Protein AF-0000000087793395 (afdb_homodimer)

Sequence (390 aa):
MNNKPKCIVVTGRPGSGKTTLSKKLGHQLWMPVISRDEIKEGYVNTFGIKHDELSPHTNGIVSNLFFDIVFQYLASKVSIIIEAAFQHQMWESRMPEILEISRPCIVVCSVDGKIAAQRHLQRGLAHPNREFYHGDKNVSLYRATGDMAPPGSYMAPKFKVPTIHVLTENDYSPSLDEIARQIQLSQQIQTETLKMNNKPKCIVVTGRPGSGKTTLSKKLGHQLWMPVISRDEIKEGYVNTFGIKHDELSPHTNGIVSNLFFDIVFQYLASKVSIIIEAAFQHQMWESRMPEILEISRPCIVVCSVDGKIAAQRHLQRGLAHPNREFYHGDKNVSLYRATGDMAPPGSYMAPKFKVPTIHVLTENDYSPSLDEIARQIQLSQQIQTETLK

Nearest PDB structures (foldseek):
  2rhm-assembly2_D  TM=7.921E-01  e=1.603E-10  Chloroflexus aurantiacus J-10-fl
  2rhm-assembly1_A  TM=7.508E-01  e=1.409E-10  Chloroflexus aurantiacus J-10-fl
  1knq-assembly1_A  TM=6.443E-01  e=3.694E-06  Escherichia coli
  1ko8-assembly1_B  TM=6.416E-01  e=5.178E-05  Escherichia coli
  1ko4-assembly1_A  TM=5.734E-01  e=4.855E-05  Escherichia coli

Foldseek 3Di:
DPLQAEEEEQEEAAQLCSVVLQVVLCVVVVAAEQELLVLLLVVLVVVVFFPVPDDPCSSVVSLVVSLVVVVVCRVVSGHHYYYDHDAQVSCVVRVVVCVVRHAYEYEYGDDPQVNSQVSNLVVCVVDVCCCRRPVPVQNVVCVVPVDGDGGDDGHDHDDPAHYHYWYPRPATVVHSVVVSVSSVVSRVVVVVVVD/DPLQAEEEEQEEAAQLCSVVLQVVLCVVVVAAEQELLVLLLVVLVVVVFFPVPDDPCSSVVSLVVSLVVVVVCRVVSGHHYYYDHDAQVSCVVRVVVCVVRHAYEYEYGDDPQVNSQVSNLVVCVVDVCCCRRPVPVQNVVCVVPVDGDGGDDGHDHDDPAHYHYWYPRPATVVHSVVVSVSSVVSRVVVVVVVD

Structure (mmCIF, N/CA/C/O backbone):
data_AF-0000000087793395-model_v1
#
loop_
_entity.id
_entity.type
_entity.pdbx_description
1 polymer 'AAA domain-containing protein'
#
loop_
_atom_site.group_PDB
_atom_site.id
_atom_site.type_symbol
_atom_site.label_atom_id
_atom_site.label_alt_id
_atom_site.label_comp_id
_atom_site.label_asym_id
_atom_site.label_entity_id
_atom_site.label_seq_id
_atom_site.pdbx_PDB_ins_code
_atom_site.Cartn_x
_atom_site.Cartn_y
_atom_site.Cartn_z
_atom_site.occupancy
_atom_site.B_iso_or_equiv
_atom_site.auth_seq_id
_atom_site.auth_comp_id
_atom_site.auth_asym_id
_atom_site.auth_atom_id
_atom_site.pdbx_PDB_model_num
ATOM 1 N N . MET A 1 1 ? 22.078 16.078 -7.566 1 48.91 1 MET A N 1
ATOM 2 C CA . MET A 1 1 ? 21.484 15.008 -6.77 1 48.91 1 MET A CA 1
ATOM 3 C C . MET A 1 1 ? 20.641 14.078 -7.645 1 48.91 1 MET A C 1
ATOM 5 O O . MET A 1 1 ? 19.906 14.539 -8.508 1 48.91 1 MET A O 1
ATOM 9 N N . ASN A 1 2 ? 21.031 12.766 -7.836 1 64.38 2 ASN A N 1
ATOM 10 C CA . ASN A 1 2 ? 20.344 11.852 -8.734 1 64.38 2 ASN A CA 1
ATOM 11 C C . ASN A 1 2 ? 18.891 11.648 -8.32 1 64.38 2 ASN A C 1
ATOM 13 O O . ASN A 1 2 ? 18.609 11.242 -7.188 1 64.38 2 ASN A O 1
ATOM 17 N N . ASN A 1 3 ? 17.969 12.273 -9.07 1 85.62 3 ASN A N 1
ATOM 18 C CA . ASN A 1 3 ? 16.547 12.297 -8.75 1 85.62 3 ASN A CA 1
ATOM 19 C C . ASN A 1 3 ? 15.812 11.094 -9.336 1 85.62 3 ASN A C 1
ATOM 21 O O . ASN A 1 3 ? 14.609 11.156 -9.594 1 85.62 3 ASN A O 1
ATOM 25 N N . LYS A 1 4 ? 16.703 10.078 -9.617 1 93.12 4 LYS A N 1
ATOM 26 C CA . LYS A 1 4 ? 16.062 8.844 -10.047 1 93.12 4 LYS A CA 1
ATOM 27 C C . LYS A 1 4 ? 15.531 8.055 -8.859 1 93.12 4 LYS A C 1
ATOM 29 O O . LYS A 1 4 ? 16.266 7.777 -7.91 1 93.12 4 LYS A O 1
ATOM 34 N N . PRO A 1 5 ? 14.289 7.699 -8.883 1 97.75 5 PRO A N 1
ATOM 35 C CA . PRO A 1 5 ? 13.727 6.984 -7.734 1 97.75 5 PRO A CA 1
ATOM 36 C C . PRO A 1 5 ? 14.258 5.559 -7.605 1 97.75 5 PRO A C 1
ATOM 38 O O . PRO A 1 5 ? 14.719 4.98 -8.594 1 97.75 5 PRO A O 1
ATOM 41 N N . LYS A 1 6 ? 14.25 5.059 -6.438 1 97.88 6 LYS A N 1
ATOM 42 C CA . LYS A 1 6 ? 14.57 3.66 -6.16 1 97.88 6 LYS A CA 1
ATOM 43 C C . LYS A 1 6 ? 13.375 2.756 -6.441 1 97.88 6 LYS A C 1
ATOM 45 O O . LYS A 1 6 ? 12.227 3.139 -6.195 1 97.88 6 LYS A O 1
ATOM 50 N N . CYS A 1 7 ? 13.664 1.605 -6.945 1 98.38 7 CYS A N 1
ATOM 51 C CA . CYS A 1 7 ? 12.664 0.557 -7.109 1 98.38 7 CYS A CA 1
ATOM 52 C C . CYS A 1 7 ? 13.148 -0.759 -6.512 1 98.38 7 CYS A C 1
ATOM 54 O O . CYS A 1 7 ? 13.945 -1.469 -7.129 1 98.38 7 CYS A O 1
ATOM 56 N N . ILE A 1 8 ? 12.664 -1.104 -5.336 1 98.75 8 ILE A N 1
ATOM 57 C CA . ILE A 1 8 ? 13.07 -2.344 -4.684 1 98.75 8 ILE A CA 1
ATOM 58 C C . ILE A 1 8 ? 12.086 -3.457 -5.027 1 98.75 8 ILE A C 1
ATOM 60 O O . ILE A 1 8 ? 10.914 -3.4 -4.641 1 98.75 8 ILE A O 1
ATOM 64 N N . VAL A 1 9 ? 12.539 -4.41 -5.75 1 98.5 9 VAL A N 1
ATOM 65 C CA . VAL A 1 9 ? 11.719 -5.555 -6.145 1 98.5 9 VAL A CA 1
ATOM 66 C C . VAL A 1 9 ? 11.844 -6.66 -5.098 1 98.5 9 VAL A C 1
ATOM 68 O O . VAL A 1 9 ? 12.938 -7.18 -4.859 1 98.5 9 VAL A O 1
ATOM 71 N N . VAL A 1 10 ? 10.781 -7.008 -4.438 1 98.75 10 VAL A N 1
ATOM 72 C CA . VAL A 1 10 ? 10.742 -8.141 -3.52 1 98.75 10 VAL A CA 1
ATOM 73 C C . VAL A 1 10 ? 9.992 -9.305 -4.16 1 98.75 10 VAL A C 1
ATOM 75 O O . VAL A 1 10 ? 8.805 -9.18 -4.484 1 98.75 10 VAL A O 1
ATOM 78 N N . THR A 1 11 ? 10.703 -10.391 -4.316 1 98.38 11 THR A N 1
ATOM 79 C CA . THR A 1 11 ? 10.125 -11.508 -5.062 1 98.38 11 THR A CA 1
ATOM 80 C C . THR A 1 11 ? 10.516 -12.836 -4.43 1 98.38 11 THR A C 1
ATOM 82 O O . THR A 1 11 ? 11.266 -12.875 -3.451 1 98.38 11 THR A O 1
ATOM 85 N N . GLY A 1 12 ? 9.93 -13.945 -4.938 1 96.69 12 GLY A N 1
ATOM 86 C CA . GLY A 1 12 ? 10.031 -15.305 -4.438 1 96.69 12 GLY A CA 1
ATOM 87 C C . GLY A 1 12 ? 8.773 -16.125 -4.672 1 96.69 12 GLY A C 1
ATOM 88 O O . GLY A 1 12 ? 7.73 -15.57 -5.035 1 96.69 12 GLY A O 1
ATOM 89 N N . ARG A 1 13 ? 8.844 -17.438 -4.438 1 94.31 13 ARG A N 1
ATOM 90 C CA . ARG A 1 13 ? 7.699 -18.328 -4.652 1 94.31 13 ARG A CA 1
ATOM 91 C C . ARG A 1 13 ? 6.598 -18.047 -3.635 1 94.31 13 ARG A C 1
ATOM 93 O O . ARG A 1 13 ? 6.859 -17.5 -2.561 1 94.31 13 ARG A O 1
ATOM 100 N N . PRO A 1 14 ? 5.316 -18.406 -4.02 1 92.5 14 PRO A N 1
ATOM 101 C CA . PRO A 1 14 ? 4.262 -18.312 -3.008 1 92.5 14 PRO A CA 1
ATOM 102 C C . PRO A 1 14 ? 4.625 -19.016 -1.705 1 92.5 14 PRO A C 1
ATOM 104 O O . PRO A 1 14 ? 5.164 -20.125 -1.732 1 92.5 14 PRO A O 1
ATOM 107 N N . GLY A 1 15 ? 4.434 -18.328 -0.611 1 92.81 15 GLY A N 1
ATOM 108 C CA . GLY A 1 15 ? 4.746 -18.906 0.688 1 92.81 15 GLY A CA 1
ATOM 109 C C . GLY A 1 15 ? 6.148 -18.578 1.167 1 92.81 15 GLY A C 1
ATOM 110 O O . GLY A 1 15 ? 6.539 -18.953 2.273 1 92.81 15 GLY A O 1
ATOM 111 N N . SER A 1 16 ? 6.918 -17.781 0.394 1 96.12 16 SER A N 1
ATOM 112 C CA . SER A 1 16 ? 8.32 -17.531 0.712 1 96.12 16 SER A CA 1
ATOM 113 C C . SER A 1 16 ? 8.469 -16.359 1.678 1 96.12 16 SER A C 1
ATOM 115 O O . SER A 1 16 ? 9.57 -16.047 2.115 1 96.12 16 SER A O 1
ATOM 117 N N . GLY A 1 17 ? 7.41 -15.617 1.953 1 95.56 17 GLY A N 1
ATOM 118 C CA . GLY A 1 17 ? 7.469 -14.539 2.926 1 95.56 17 GLY A CA 1
ATOM 119 C C . GLY A 1 17 ? 7.695 -13.18 2.293 1 95.56 17 GLY A C 1
ATOM 120 O O . GLY A 1 17 ? 7.957 -12.195 2.992 1 95.56 17 GLY A O 1
ATOM 121 N N . LYS A 1 18 ? 7.578 -13.055 1.013 1 96.62 18 LYS A N 1
ATOM 122 C CA . LYS A 1 18 ? 7.863 -11.805 0.306 1 96.62 18 LYS A CA 1
ATOM 123 C C . LYS A 1 18 ? 6.934 -10.688 0.768 1 96.62 18 LYS A C 1
ATOM 125 O O . LYS A 1 18 ? 7.367 -9.547 0.941 1 96.62 18 LYS A O 1
ATOM 130 N N . THR A 1 19 ? 5.609 -11 0.97 1 96.38 19 THR A N 1
ATOM 131 C CA . THR A 1 19 ? 4.645 -9.984 1.379 1 96.38 19 THR A CA 1
ATOM 132 C C . THR A 1 19 ? 5.012 -9.414 2.746 1 96.38 19 THR A C 1
ATOM 134 O O . THR A 1 19 ? 5.043 -8.195 2.924 1 96.38 19 THR A O 1
ATOM 137 N N . THR A 1 20 ? 5.316 -10.273 3.688 1 96.25 20 THR A N 1
ATOM 138 C CA . THR A 1 20 ? 5.688 -9.844 5.031 1 96.25 20 THR A CA 1
ATOM 139 C C . THR A 1 20 ? 6.973 -9.023 5.004 1 96.25 20 THR A C 1
ATOM 141 O O . THR A 1 20 ? 7.051 -7.957 5.621 1 96.25 20 THR A O 1
ATOM 144 N N . LEU A 1 21 ? 7.945 -9.5 4.277 1 98.12 21 LEU A N 1
ATOM 145 C CA . LEU A 1 21 ? 9.227 -8.805 4.203 1 98.12 21 LEU A CA 1
ATOM 146 C C . LEU A 1 21 ? 9.055 -7.434 3.551 1 98.12 21 LEU A C 1
ATOM 148 O O . LEU A 1 21 ? 9.633 -6.445 4.012 1 98.12 21 LEU A O 1
ATOM 152 N N . SER A 1 22 ? 8.312 -7.359 2.447 1 98.56 22 SER A N 1
ATOM 153 C CA . SER A 1 22 ? 8.133 -6.098 1.736 1 98.56 22 SER A CA 1
ATOM 154 C C . SER A 1 22 ? 7.516 -5.039 2.639 1 98.56 22 SER A C 1
ATOM 156 O O . SER A 1 22 ? 7.906 -3.871 2.598 1 98.56 22 SER A O 1
ATOM 158 N N . LYS A 1 23 ? 6.547 -5.441 3.465 1 97.56 23 LYS A N 1
ATOM 159 C CA . LYS A 1 23 ? 5.895 -4.504 4.375 1 97.56 23 LYS A CA 1
ATOM 160 C C . LYS A 1 23 ? 6.863 -4.008 5.441 1 97.56 23 LYS A C 1
ATOM 162 O O . LYS A 1 23 ? 6.898 -2.814 5.746 1 97.56 23 LYS A O 1
ATOM 167 N N . LYS A 1 24 ? 7.625 -4.91 5.996 1 97.44 24 LYS A N 1
ATOM 168 C CA . LYS A 1 24 ? 8.633 -4.523 6.98 1 97.44 24 LYS A CA 1
ATOM 169 C C . LYS A 1 24 ? 9.656 -3.568 6.375 1 97.44 24 LYS A C 1
ATOM 171 O O . LYS A 1 24 ? 10.031 -2.572 7 1 97.44 24 LYS A O 1
ATOM 176 N N . LEU A 1 25 ? 10.109 -3.896 5.164 1 98.12 25 LEU A N 1
ATOM 177 C CA . LEU A 1 25 ? 11.07 -3.043 4.477 1 98.12 25 LEU A CA 1
ATOM 178 C C . LEU A 1 25 ? 10.469 -1.678 4.168 1 98.12 25 LEU A C 1
ATOM 180 O O . LEU A 1 25 ? 11.148 -0.656 4.25 1 98.12 25 LEU A O 1
ATOM 184 N N . GLY A 1 26 ? 9.195 -1.673 3.732 1 97.81 26 GLY A N 1
ATOM 185 C CA . GLY A 1 26 ? 8.516 -0.41 3.482 1 97.81 26 GLY A CA 1
ATOM 186 C C . GLY A 1 26 ? 8.57 0.538 4.668 1 97.81 26 GLY A C 1
ATOM 187 O O . GLY A 1 26 ? 8.844 1.728 4.504 1 97.81 26 GLY A O 1
ATOM 188 N N . HIS A 1 27 ? 8.305 -0.031 5.832 1 94.69 27 HIS A N 1
ATOM 189 C CA . HIS A 1 27 ? 8.344 0.753 7.062 1 94.69 27 HIS A CA 1
ATOM 190 C C . HIS A 1 27 ? 9.766 1.234 7.355 1 94.69 27 HIS A C 1
ATOM 192 O O . HIS A 1 27 ? 9.961 2.389 7.742 1 94.69 27 HIS A O 1
ATOM 198 N N . GLN A 1 28 ? 10.688 0.403 7.129 1 94.88 28 GLN A N 1
ATOM 199 C CA . GLN A 1 28 ? 12.07 0.694 7.492 1 94.88 28 GLN A CA 1
ATOM 200 C C . GLN A 1 28 ? 12.695 1.69 6.52 1 94.88 28 GLN A C 1
ATOM 202 O O . GLN A 1 28 ? 13.516 2.521 6.914 1 94.88 28 GLN A O 1
ATOM 207 N N . LEU A 1 29 ? 12.352 1.601 5.293 1 96.38 29 LEU A N 1
ATOM 208 C CA . LEU A 1 29 ? 13.016 2.387 4.258 1 96.38 29 LEU A CA 1
ATOM 209 C C . LEU A 1 29 ? 12.18 3.607 3.887 1 96.38 29 LEU A C 1
ATOM 211 O O . LEU A 1 29 ? 12.594 4.418 3.053 1 96.38 29 LEU A O 1
ATOM 215 N N . TRP A 1 30 ? 10.984 3.711 4.48 1 95.81 30 TRP A N 1
ATOM 216 C CA . TRP A 1 30 ? 10.094 4.84 4.227 1 95.81 30 TRP A CA 1
ATOM 217 C C . TRP A 1 30 ? 9.727 4.918 2.748 1 95.81 30 TRP A C 1
ATOM 219 O O . TRP A 1 30 ? 9.883 5.961 2.115 1 95.81 30 TRP A O 1
ATOM 229 N N . MET A 1 31 ? 9.188 3.787 2.287 1 97.88 31 MET A N 1
ATOM 230 C CA . MET A 1 31 ? 8.734 3.645 0.906 1 97.88 31 MET A CA 1
ATOM 231 C C . MET A 1 31 ? 7.371 2.967 0.851 1 97.88 31 MET A C 1
ATOM 233 O O . MET A 1 31 ? 7.109 2.025 1.603 1 97.88 31 MET A O 1
ATOM 237 N N . PRO A 1 32 ? 6.492 3.477 -0.034 1 98.5 32 PRO A N 1
ATOM 238 C CA . PRO A 1 32 ? 5.258 2.713 -0.226 1 98.5 32 PRO A CA 1
ATOM 239 C C . PRO A 1 32 ? 5.5 1.349 -0.868 1 98.5 32 PRO A C 1
ATOM 241 O O . PRO A 1 32 ? 6.473 1.174 -1.605 1 98.5 32 PRO A O 1
ATOM 244 N N . VAL A 1 33 ? 4.613 0.382 -0.555 1 98.81 33 VAL A N 1
ATOM 245 C CA . VAL A 1 33 ? 4.688 -0.964 -1.115 1 98.81 33 VAL A CA 1
ATOM 246 C C . VAL A 1 33 ? 3.531 -1.183 -2.086 1 98.81 33 VAL A C 1
ATOM 248 O O . VAL A 1 33 ? 2.369 -0.964 -1.737 1 98.81 33 VAL A O 1
ATOM 251 N N . ILE A 1 34 ? 3.848 -1.521 -3.303 1 98.88 34 ILE A N 1
ATOM 252 C CA . ILE A 1 34 ? 2.854 -1.888 -4.305 1 98.88 34 ILE A CA 1
ATOM 253 C C . ILE A 1 34 ? 2.852 -3.402 -4.5 1 98.88 34 ILE A C 1
ATOM 255 O O . ILE A 1 34 ? 3.844 -3.979 -4.957 1 98.88 34 ILE A O 1
ATOM 259 N N . SER A 1 35 ? 1.773 -4.023 -4.164 1 98.62 35 SER A N 1
ATOM 260 C CA . SER A 1 35 ? 1.645 -5.477 -4.195 1 98.62 35 SER A CA 1
ATOM 261 C C . SER A 1 35 ? 0.744 -5.926 -5.34 1 98.62 35 SER A C 1
ATOM 263 O O . SER A 1 35 ? -0.408 -5.5 -5.434 1 98.62 35 SER A O 1
ATOM 265 N N . ARG A 1 36 ? 1.226 -6.785 -6.168 1 98.06 36 ARG A N 1
ATOM 266 C CA . ARG A 1 36 ? 0.434 -7.328 -7.266 1 98.06 36 ARG A CA 1
ATOM 267 C C . ARG A 1 36 ? -0.803 -8.055 -6.742 1 98.06 36 ARG A C 1
ATOM 269 O O . ARG A 1 36 ? -1.896 -7.898 -7.293 1 98.06 36 ARG A O 1
ATOM 276 N N . ASP A 1 37 ? -0.669 -8.82 -5.691 1 96.25 37 ASP A N 1
ATOM 277 C CA . ASP A 1 37 ? -1.782 -9.586 -5.141 1 96.25 37 ASP A CA 1
ATOM 278 C C . ASP A 1 37 ? -2.857 -8.664 -4.574 1 96.25 37 ASP A C 1
ATOM 280 O O . ASP A 1 37 ? -4.051 -8.938 -4.695 1 96.25 37 ASP A O 1
ATOM 284 N N . GLU A 1 38 ? -2.447 -7.562 -3.955 1 97.56 38 GLU A N 1
ATOM 285 C CA . GLU A 1 38 ? -3.43 -6.625 -3.416 1 97.56 38 GLU A CA 1
ATOM 286 C C . GLU A 1 38 ? -4.219 -5.949 -4.535 1 97.56 38 GLU A C 1
ATOM 288 O O . GLU A 1 38 ? -5.418 -5.715 -4.398 1 97.56 38 GLU A O 1
ATOM 293 N N . ILE A 1 39 ? -3.531 -5.637 -5.617 1 98.31 39 ILE A N 1
ATOM 294 C CA . ILE A 1 39 ? -4.223 -5.066 -6.77 1 98.31 39 ILE A CA 1
ATOM 295 C C . ILE A 1 39 ? -5.242 -6.066 -7.301 1 98.31 39 ILE A C 1
ATOM 297 O O . ILE A 1 39 ? -6.379 -5.699 -7.609 1 98.31 39 ILE A O 1
ATOM 301 N N . LYS A 1 40 ? -4.844 -7.332 -7.395 1 96.75 40 LYS A N 1
ATOM 302 C CA . LYS A 1 40 ? -5.766 -8.383 -7.828 1 96.75 40 LYS A CA 1
ATOM 303 C C . LYS A 1 40 ? -6.984 -8.453 -6.914 1 96.75 40 LYS A C 1
ATOM 305 O O . LYS A 1 40 ? -8.117 -8.562 -7.387 1 96.75 40 LYS A O 1
ATOM 310 N N . GLU A 1 41 ? -6.738 -8.406 -5.648 1 96.81 41 GLU A N 1
ATOM 311 C CA . GLU A 1 41 ? -7.828 -8.453 -4.676 1 96.81 41 GLU A CA 1
ATOM 312 C C . GLU A 1 41 ? -8.82 -7.312 -4.902 1 96.81 41 GLU A C 1
ATOM 314 O O . GLU A 1 41 ? -10.031 -7.527 -4.914 1 96.81 41 GLU A O 1
ATOM 319 N N . GLY A 1 42 ? -8.289 -6.141 -5.141 1 97.75 42 GLY A N 1
ATOM 320 C CA . GLY A 1 42 ? -9.156 -5.008 -5.43 1 97.75 42 GLY A CA 1
ATOM 321 C C . GLY A 1 42 ? -9.953 -5.176 -6.711 1 97.75 42 GLY A C 1
ATOM 322 O O . GLY A 1 42 ? -11.117 -4.773 -6.781 1 97.75 42 GLY A O 1
ATOM 323 N N . TYR A 1 43 ? -9.242 -5.723 -7.68 1 97.19 43 TYR A N 1
ATOM 324 C CA . TYR A 1 43 ? -9.891 -5.969 -8.961 1 97.19 43 TYR A CA 1
ATOM 325 C C . TYR A 1 43 ? -11.039 -6.961 -8.812 1 97.19 43 TYR A C 1
ATOM 327 O O . TYR A 1 43 ? -12.164 -6.691 -9.242 1 97.19 43 TYR A O 1
ATOM 335 N N . VAL A 1 44 ? -10.789 -8.062 -8.156 1 95.44 44 VAL A N 1
ATOM 336 C CA . VAL A 1 44 ? -11.797 -9.094 -7.93 1 95.44 44 VAL A CA 1
ATOM 337 C C . VAL A 1 44 ? -12.922 -8.539 -7.062 1 95.44 44 VAL A C 1
ATOM 339 O O . VAL A 1 44 ? -14.094 -8.828 -7.297 1 95.44 44 VAL A O 1
ATOM 342 N N . ASN A 1 45 ? -12.57 -7.762 -6.117 1 95.25 45 ASN A N 1
ATOM 343 C CA . ASN A 1 45 ? -13.547 -7.125 -5.238 1 95.25 45 ASN A CA 1
ATOM 344 C C . ASN A 1 45 ? -14.562 -6.309 -6.031 1 95.25 45 ASN A C 1
ATOM 346 O O . ASN A 1 45 ? -15.766 -6.363 -5.754 1 95.25 45 ASN A O 1
ATOM 350 N N . THR A 1 46 ? -14.125 -5.629 -7.027 1 95.81 46 THR A N 1
ATOM 351 C CA . THR A 1 46 ? -14.977 -4.781 -7.848 1 95.81 46 THR A CA 1
ATOM 352 C C . THR A 1 46 ? -16.047 -5.613 -8.562 1 95.81 46 THR A C 1
ATOM 354 O O . THR A 1 46 ? -17.219 -5.238 -8.586 1 95.81 46 THR A O 1
ATOM 357 N N . PHE A 1 47 ? -15.633 -6.699 -9.062 1 92.56 47 PHE A N 1
ATOM 358 C CA . PHE A 1 47 ? -16.547 -7.512 -9.859 1 92.56 47 PHE A CA 1
ATOM 359 C C . PHE A 1 47 ? -17.438 -8.375 -8.961 1 92.56 47 PHE A C 1
ATOM 361 O O . PHE A 1 47 ? -18.547 -8.75 -9.352 1 92.56 47 PHE A O 1
ATOM 368 N N . GLY A 1 48 ? -16.938 -8.773 -7.844 1 88 48 GLY A N 1
ATOM 369 C CA . GLY A 1 48 ? -17.75 -9.453 -6.852 1 88 48 GLY A CA 1
ATOM 370 C C . GLY A 1 48 ? -17.984 -10.914 -7.16 1 88 48 GLY A C 1
ATOM 371 O O . GLY A 1 48 ? -18.922 -11.531 -6.641 1 88 48 GLY A O 1
ATOM 372 N N . ILE A 1 49 ? -17.203 -11.367 -8.086 1 86.69 49 ILE A N 1
ATOM 373 C CA . ILE A 1 49 ? -17.281 -12.789 -8.398 1 86.69 49 ILE A CA 1
ATOM 374 C C . ILE A 1 49 ? -15.898 -13.43 -8.227 1 86.69 49 ILE A C 1
ATOM 376 O O . ILE A 1 49 ? -14.883 -12.742 -8.258 1 86.69 49 ILE A O 1
ATOM 380 N N . LYS A 1 50 ? -15.938 -14.742 -8.07 1 87.75 50 LYS A N 1
ATOM 381 C CA . LYS A 1 50 ? -14.711 -15.492 -7.812 1 87.75 50 LYS A CA 1
ATOM 382 C C . LYS A 1 50 ? -13.703 -15.305 -8.938 1 87.75 50 LYS A C 1
ATOM 384 O O . LYS A 1 50 ? -14.07 -15.297 -10.117 1 87.75 50 LYS A O 1
ATOM 389 N N . HIS A 1 51 ? -12.492 -15.289 -8.508 1 86.62 51 HIS A N 1
ATOM 390 C CA . HIS A 1 51 ? -11.391 -15.125 -9.453 1 86.62 51 HIS A CA 1
ATOM 391 C C . HIS A 1 51 ? -11.484 -16.141 -10.586 1 86.62 51 HIS A C 1
ATOM 393 O O . HIS A 1 51 ? -11.305 -15.789 -11.758 1 86.62 51 HIS A O 1
ATOM 399 N N . ASP A 1 52 ? -11.797 -17.344 -10.25 1 84.06 52 ASP A N 1
ATOM 400 C CA . ASP A 1 52 ? -11.805 -18.438 -11.227 1 84.06 52 ASP A CA 1
ATOM 401 C C . ASP A 1 52 ? -13 -18.297 -12.172 1 84.06 52 ASP A C 1
ATOM 403 O O . ASP A 1 52 ? -13.055 -18.984 -13.203 1 84.06 52 ASP A O 1
ATOM 407 N N . GLU A 1 53 ? -13.852 -17.406 -11.82 1 87.5 53 GLU A N 1
ATOM 408 C CA . GLU A 1 53 ? -15.039 -17.203 -12.648 1 87.5 53 GLU A CA 1
ATOM 409 C C . GLU A 1 53 ? -14.875 -15.984 -13.555 1 87.5 53 GLU A C 1
ATOM 411 O O . GLU A 1 53 ? -15.695 -15.75 -14.445 1 87.5 53 GLU A O 1
ATOM 416 N N . LEU A 1 54 ? -13.844 -15.25 -13.289 1 89 54 LEU A N 1
ATOM 417 C CA . LEU A 1 54 ? -13.539 -14.109 -14.141 1 89 54 LEU A CA 1
ATOM 418 C C . LEU A 1 54 ? -12.859 -14.562 -15.43 1 89 54 LEU A C 1
ATOM 420 O O . LEU A 1 54 ? -12.555 -15.742 -15.594 1 89 54 LEU A O 1
ATOM 424 N N . SER A 1 55 ? -12.711 -13.617 -16.312 1 88.81 55 SER A N 1
ATOM 425 C CA . SER A 1 55 ? -12.055 -13.898 -17.594 1 88.81 55 SER A CA 1
ATOM 426 C C . SER A 1 55 ? -10.688 -14.539 -17.375 1 88.81 55 SER A C 1
ATOM 428 O O . SER A 1 55 ? -9.953 -14.164 -16.469 1 88.81 55 SER A O 1
ATOM 430 N N . PRO A 1 56 ? -10.328 -15.5 -18.219 1 87.69 56 PRO A N 1
ATOM 431 C CA . PRO A 1 56 ? -8.992 -16.094 -18.141 1 87.69 56 PRO A CA 1
ATOM 432 C C . PRO A 1 56 ? -7.879 -15.062 -18.328 1 87.69 56 PRO A C 1
ATOM 434 O O . PRO A 1 56 ? -6.719 -15.352 -18.031 1 87.69 56 PRO A O 1
ATOM 437 N N . HIS A 1 57 ? -8.25 -13.891 -18.734 1 91.12 57 HIS A N 1
ATOM 438 C CA . HIS A 1 57 ? -7.277 -12.836 -18.984 1 91.12 57 HIS A CA 1
ATOM 439 C C . HIS A 1 57 ? -7.062 -11.977 -17.734 1 91.12 57 HIS A C 1
ATOM 441 O O . HIS A 1 57 ? -6.227 -11.07 -17.734 1 91.12 57 HIS A O 1
ATOM 447 N N . THR A 1 58 ? -7.727 -12.312 -16.688 1 92.12 58 THR A N 1
ATOM 448 C CA . THR A 1 58 ? -7.719 -11.484 -15.477 1 92.12 58 THR A CA 1
ATOM 449 C C . THR A 1 58 ? -6.301 -11.336 -14.938 1 92.12 58 THR A C 1
ATOM 451 O O . THR A 1 58 ? -5.863 -10.227 -14.625 1 92.12 58 THR A O 1
ATOM 454 N N . ASN A 1 59 ? -5.555 -12.422 -14.891 1 92.69 59 ASN A N 1
ATOM 455 C CA . ASN A 1 59 ? -4.188 -12.344 -14.383 1 92.69 59 ASN A CA 1
ATOM 456 C C . ASN A 1 59 ? -3.312 -11.445 -15.25 1 92.69 59 ASN A C 1
ATOM 458 O O . ASN A 1 59 ? -2.48 -10.703 -14.734 1 92.69 59 ASN A O 1
ATOM 462 N N . GLY A 1 60 ? -3.543 -11.57 -16.547 1 94.62 60 GLY A N 1
ATOM 463 C CA . GLY A 1 60 ? -2.824 -10.688 -17.453 1 94.62 60 GLY A CA 1
ATOM 464 C C . GLY A 1 60 ? -3.195 -9.227 -17.281 1 94.62 60 GLY A C 1
ATOM 465 O O . GLY A 1 60 ? -2.324 -8.359 -17.266 1 94.62 60 GLY A O 1
ATOM 466 N N . ILE A 1 61 ? -4.441 -8.977 -17.125 1 95.69 61 ILE A N 1
ATOM 467 C CA . ILE A 1 61 ? -4.945 -7.625 -16.938 1 95.69 61 ILE A CA 1
ATOM 468 C C . ILE A 1 61 ? -4.359 -7.039 -15.648 1 95.69 61 ILE A C 1
ATOM 470 O O . ILE A 1 61 ? -3.822 -5.93 -15.648 1 95.69 61 ILE A O 1
ATOM 474 N N . VAL A 1 62 ? -4.379 -7.812 -14.609 1 96.62 62 VAL A N 1
ATOM 475 C CA . VAL A 1 62 ? -3.916 -7.359 -13.305 1 96.62 62 VAL A CA 1
ATOM 476 C C . VAL A 1 62 ? -2.402 -7.145 -13.336 1 96.62 62 VAL A C 1
ATOM 478 O O . VAL A 1 62 ? -1.894 -6.176 -12.773 1 96.62 62 VAL A O 1
ATOM 481 N N . SER A 1 63 ? -1.69 -8 -14.031 1 97.06 63 SER A N 1
ATOM 482 C CA . SER A 1 63 ? -0.243 -7.848 -14.141 1 97.06 63 SER A CA 1
ATOM 483 C C . SER A 1 63 ? 0.121 -6.57 -14.891 1 97.06 63 SER A C 1
ATOM 485 O O . SER A 1 63 ? 1.021 -5.836 -14.477 1 97.06 63 SER A O 1
ATOM 487 N N . ASN A 1 64 ? -0.595 -6.324 -15.961 1 97.38 64 ASN A N 1
ATOM 488 C CA . ASN A 1 64 ? -0.361 -5.098 -16.703 1 97.38 64 ASN A CA 1
ATOM 489 C C . ASN A 1 64 ? -0.672 -3.861 -15.867 1 97.38 64 ASN A C 1
ATOM 491 O O . ASN A 1 64 ? 0.081 -2.885 -15.883 1 97.38 64 ASN A O 1
ATOM 495 N N . LEU A 1 65 ? -1.747 -3.965 -15.18 1 97.75 65 LEU A N 1
ATOM 496 C CA . LEU A 1 65 ? -2.135 -2.865 -14.305 1 97.75 65 LEU A CA 1
ATOM 497 C C . LEU A 1 65 ? -1.08 -2.627 -13.227 1 97.75 65 LEU A C 1
ATOM 499 O O . LEU A 1 65 ? -0.742 -1.481 -12.93 1 97.75 65 LEU A O 1
ATOM 503 N N . PHE A 1 66 ? -0.577 -3.684 -12.68 1 98.5 66 PHE A N 1
ATOM 504 C CA . PHE A 1 66 ? 0.496 -3.604 -11.695 1 98.5 66 PHE A CA 1
ATOM 505 C C . PHE A 1 66 ? 1.66 -2.777 -12.227 1 98.5 66 PHE A C 1
ATOM 507 O O . PHE A 1 66 ? 2.09 -1.814 -11.586 1 98.5 66 PHE A O 1
ATOM 514 N N . PHE A 1 67 ? 2.064 -3.059 -13.352 1 98.38 67 PHE A N 1
ATOM 515 C CA . PHE A 1 67 ? 3.219 -2.363 -13.906 1 98.38 67 PHE A CA 1
ATOM 516 C C . PHE A 1 67 ? 2.863 -0.925 -14.266 1 98.38 67 PHE A C 1
ATOM 518 O O . PHE A 1 67 ? 3.688 -0.021 -14.117 1 98.38 67 PHE A O 1
ATOM 525 N N . ASP A 1 68 ? 1.663 -0.741 -14.758 1 98.12 68 ASP A N 1
ATOM 526 C CA . ASP A 1 68 ? 1.228 0.623 -15.047 1 98.12 68 ASP A CA 1
ATOM 527 C C . ASP A 1 68 ? 1.289 1.492 -13.789 1 98.12 68 ASP A C 1
ATOM 529 O O . ASP A 1 68 ? 1.744 2.637 -13.844 1 98.12 68 ASP A O 1
ATOM 533 N N . ILE A 1 69 ? 0.845 0.932 -12.719 1 98.38 69 ILE A N 1
ATOM 534 C CA . ILE A 1 69 ? 0.852 1.639 -11.438 1 98.38 69 ILE A CA 1
ATOM 535 C C . ILE A 1 69 ? 2.291 1.881 -10.992 1 98.38 69 ILE A C 1
ATOM 537 O O . ILE A 1 69 ? 2.645 2.99 -10.586 1 98.38 69 ILE A O 1
ATOM 541 N N . VAL A 1 70 ? 3.113 0.89 -11.109 1 98.62 70 VAL A N 1
ATOM 542 C CA . VAL A 1 70 ? 4.527 1 -10.758 1 98.62 70 VAL A CA 1
ATOM 543 C C . VAL A 1 70 ? 5.172 2.125 -11.562 1 98.62 70 VAL A C 1
ATOM 545 O O . VAL A 1 70 ? 5.852 2.988 -11.008 1 98.62 70 VAL A O 1
ATOM 548 N N . PHE A 1 71 ? 4.895 2.172 -12.828 1 98.44 71 PHE A N 1
ATOM 549 C CA . PHE A 1 71 ? 5.5 3.172 -13.695 1 98.44 71 PHE A CA 1
ATOM 550 C C . PHE A 1 71 ? 5.02 4.57 -13.328 1 98.44 71 PHE A C 1
ATOM 552 O O . PHE A 1 71 ? 5.789 5.531 -13.391 1 98.44 71 PHE A O 1
ATOM 559 N N . GLN A 1 72 ? 3.828 4.66 -12.953 1 98.06 72 GLN A N 1
ATOM 560 C CA . GLN A 1 72 ? 3.314 5.969 -12.562 1 98.06 72 GLN A CA 1
ATOM 561 C C . GLN A 1 72 ? 4.039 6.496 -11.32 1 98.06 72 GLN A C 1
ATOM 563 O O . GLN A 1 72 ? 4.422 7.668 -11.273 1 98.06 72 GLN A O 1
ATOM 568 N N . TYR A 1 73 ? 4.215 5.645 -10.32 1 98.62 73 TYR A N 1
ATOM 569 C CA . TYR A 1 73 ? 4.961 6.039 -9.133 1 98.62 73 TYR A CA 1
ATOM 570 C C . TYR A 1 73 ? 6.371 6.488 -9.5 1 98.62 73 TYR A C 1
ATOM 572 O O . TYR A 1 73 ? 6.801 7.574 -9.109 1 98.62 73 TYR A O 1
ATOM 580 N N . LEU A 1 74 ? 7.008 5.66 -10.289 1 98.5 74 LEU A N 1
ATOM 581 C CA . LEU A 1 74 ? 8.406 5.902 -10.617 1 98.5 74 LEU A CA 1
ATOM 582 C C . LEU A 1 74 ? 8.562 7.156 -11.469 1 98.5 74 LEU A C 1
ATOM 584 O O . LEU A 1 74 ? 9.453 7.973 -11.227 1 98.5 74 LEU A O 1
ATOM 588 N N . ALA A 1 75 ? 7.699 7.34 -12.453 1 97.44 75 ALA A N 1
ATOM 589 C CA . ALA A 1 75 ? 7.742 8.523 -13.312 1 97.44 75 ALA A CA 1
ATOM 590 C C . ALA A 1 75 ? 7.496 9.797 -12.516 1 97.44 75 ALA A C 1
ATOM 592 O O . ALA A 1 75 ? 7.91 10.883 -12.922 1 97.44 75 ALA A O 1
ATOM 593 N N . SER A 1 76 ? 6.848 9.648 -11.398 1 97.5 76 SER A N 1
ATOM 594 C CA . SER A 1 76 ? 6.531 10.781 -10.539 1 97.5 76 SER A CA 1
ATOM 595 C C . SER A 1 76 ? 7.59 10.969 -9.461 1 97.5 76 SER A C 1
ATOM 597 O O . SER A 1 76 ? 7.363 11.68 -8.477 1 97.5 76 SER A O 1
ATOM 599 N N . LYS A 1 77 ? 8.672 10.258 -9.547 1 97.25 77 LYS A N 1
ATOM 600 C CA . LYS A 1 77 ? 9.828 10.383 -8.672 1 97.25 77 LYS A CA 1
ATOM 601 C C . LYS A 1 77 ? 9.508 9.898 -7.262 1 97.25 77 LYS A C 1
ATOM 603 O O . LYS A 1 77 ? 9.945 10.508 -6.281 1 97.25 77 LYS A O 1
ATOM 608 N N . VAL A 1 78 ? 8.766 8.891 -7.168 1 98.31 78 VAL A N 1
ATOM 609 C CA . VAL A 1 78 ? 8.469 8.266 -5.887 1 98.31 78 VAL A CA 1
ATOM 610 C C . VAL A 1 78 ? 9.203 6.926 -5.781 1 98.31 78 VAL A C 1
ATOM 612 O O . VAL A 1 78 ? 8.969 6.02 -6.582 1 98.31 78 VAL A O 1
ATOM 615 N N . SER A 1 79 ? 10.109 6.805 -4.84 1 98.56 79 SER A N 1
ATOM 616 C CA . SER A 1 79 ? 10.75 5.527 -4.555 1 98.56 79 SER A CA 1
ATOM 617 C C . SER A 1 79 ? 9.758 4.535 -3.955 1 98.56 79 SER A C 1
ATOM 619 O O . SER A 1 79 ? 8.984 4.883 -3.061 1 98.56 79 SER A O 1
ATOM 621 N N . ILE A 1 80 ? 9.805 3.303 -4.484 1 98.88 80 ILE A N 1
ATOM 622 C CA . ILE A 1 80 ? 8.789 2.338 -4.078 1 98.88 80 ILE A CA 1
ATOM 623 C C . ILE A 1 80 ? 9.422 0.963 -3.889 1 98.88 80 ILE A C 1
ATOM 625 O O . ILE A 1 80 ? 10.516 0.702 -4.402 1 98.88 80 ILE A O 1
ATOM 629 N N . ILE A 1 81 ? 8.734 0.141 -3.113 1 98.88 81 ILE A N 1
ATOM 630 C CA . ILE A 1 81 ? 8.922 -1.306 -3.08 1 98.88 81 ILE A CA 1
ATOM 631 C C . ILE A 1 81 ? 7.797 -1.988 -3.852 1 98.88 81 ILE A C 1
ATOM 633 O O . ILE A 1 81 ? 6.625 -1.633 -3.697 1 98.88 81 ILE A O 1
ATOM 637 N N . ILE A 1 82 ? 8.164 -2.852 -4.75 1 98.81 82 ILE A N 1
ATOM 638 C CA . ILE A 1 82 ? 7.16 -3.609 -5.484 1 98.81 82 ILE A CA 1
ATOM 639 C C . ILE A 1 82 ? 7.289 -5.094 -5.152 1 98.81 82 ILE A C 1
ATOM 641 O O . ILE A 1 82 ? 8.398 -5.602 -4.98 1 98.81 82 ILE A O 1
ATOM 645 N N . GLU A 1 83 ? 6.16 -5.762 -4.941 1 98.75 83 GLU A N 1
ATOM 646 C CA . GLU A 1 83 ? 6.137 -7.148 -4.48 1 98.75 83 GLU A CA 1
ATOM 647 C C . GLU A 1 83 ? 5.277 -8.016 -5.395 1 98.75 83 GLU A C 1
ATOM 649 O O . GLU A 1 83 ? 4.102 -7.719 -5.617 1 98.75 83 GLU A O 1
ATOM 654 N N . ALA A 1 84 ? 5.844 -8.984 -5.949 1 97.81 84 ALA A N 1
ATOM 655 C CA . ALA A 1 84 ? 5.137 -9.93 -6.812 1 97.81 84 ALA A CA 1
ATOM 656 C C . ALA A 1 84 ? 5.871 -11.266 -6.891 1 97.81 84 ALA A C 1
ATOM 658 O O . ALA A 1 84 ? 7.102 -11.305 -6.801 1 97.81 84 ALA A O 1
ATOM 659 N N . ALA A 1 85 ? 5.156 -12.344 -7.207 1 94.94 85 ALA A N 1
ATOM 660 C CA . ALA A 1 85 ? 5.719 -13.68 -7.367 1 94.94 85 ALA A CA 1
ATOM 661 C C . ALA A 1 85 ? 5.984 -13.984 -8.836 1 94.94 85 ALA A C 1
ATOM 663 O O . ALA A 1 85 ? 5.922 -15.148 -9.258 1 94.94 85 ALA A O 1
ATOM 664 N N . PHE A 1 86 ? 6.258 -13.008 -9.617 1 92.38 86 PHE A N 1
ATOM 665 C CA . PHE A 1 86 ? 6.5 -13.203 -11.047 1 92.38 86 PHE A CA 1
ATOM 666 C C . PHE A 1 86 ? 7.73 -14.07 -11.273 1 92.38 86 PHE A C 1
ATOM 668 O O . PHE A 1 86 ? 8.727 -13.945 -10.555 1 92.38 86 PHE A O 1
ATOM 675 N N . GLN A 1 87 ? 7.59 -14.852 -12.273 1 91.62 87 GLN A N 1
ATOM 676 C CA . GLN A 1 87 ? 8.75 -15.578 -12.773 1 91.62 87 GLN A CA 1
ATOM 677 C C . GLN A 1 87 ? 9.633 -14.688 -13.641 1 91.62 87 GLN A C 1
ATOM 679 O O . GLN A 1 87 ? 9.195 -13.625 -14.102 1 91.62 87 GLN A O 1
ATOM 684 N N . HIS A 1 88 ? 10.82 -15.164 -13.922 1 91.12 88 HIS A N 1
ATOM 685 C CA . HIS A 1 88 ? 11.789 -14.375 -14.672 1 91.12 88 HIS A CA 1
ATOM 686 C C . HIS A 1 88 ? 11.18 -13.844 -15.969 1 91.12 88 HIS A C 1
ATOM 688 O O . HIS A 1 88 ? 11.32 -12.664 -16.281 1 91.12 88 HIS A O 1
ATOM 694 N N . GLN A 1 89 ? 10.445 -14.586 -16.625 1 90.38 89 GLN A N 1
ATOM 695 C CA . GLN A 1 89 ? 9.938 -14.234 -17.953 1 90.38 89 GLN A CA 1
ATOM 696 C C . GLN A 1 89 ? 8.984 -13.047 -17.875 1 90.38 89 GLN A C 1
ATOM 698 O O . GLN A 1 89 ? 8.977 -12.195 -18.766 1 90.38 89 GLN A O 1
ATOM 703 N N . MET A 1 90 ? 8.242 -13.008 -16.812 1 91.69 90 MET A N 1
ATOM 704 C CA . MET A 1 90 ? 7.285 -11.914 -16.672 1 91.69 90 MET A CA 1
ATOM 705 C C . MET A 1 90 ? 8 -10.594 -16.422 1 91.69 90 MET A C 1
ATOM 707 O O . MET A 1 90 ? 7.547 -9.539 -16.875 1 91.69 90 MET A O 1
ATOM 711 N N . TRP A 1 91 ? 9.133 -10.625 -15.766 1 92.56 91 TRP A N 1
ATOM 712 C CA . TRP A 1 91 ? 9.914 -9.43 -15.469 1 92.56 91 TRP A CA 1
ATOM 713 C C . TRP A 1 91 ? 10.656 -8.945 -16.703 1 92.56 91 TRP A C 1
ATOM 715 O O . TRP A 1 91 ? 10.922 -7.746 -16.859 1 92.56 91 TRP A O 1
ATOM 725 N N . GLU A 1 92 ? 10.984 -9.828 -17.594 1 93.12 92 GLU A N 1
ATOM 726 C CA . GLU A 1 92 ? 11.836 -9.531 -18.75 1 93.12 92 GLU A CA 1
ATOM 727 C C . GLU A 1 92 ? 11.227 -8.43 -19.609 1 93.12 92 GLU A C 1
ATOM 729 O O . GLU A 1 92 ? 11.945 -7.574 -20.125 1 93.12 92 GLU A O 1
ATOM 734 N N . SER A 1 93 ? 10.008 -8.438 -19.75 1 91.75 93 SER A N 1
ATOM 735 C CA . SER A 1 93 ? 9.359 -7.496 -20.656 1 91.75 93 SER A CA 1
ATOM 736 C C . SER A 1 93 ? 9.266 -6.105 -20.047 1 91.75 93 SER A C 1
ATOM 738 O O . SER A 1 93 ? 9.102 -5.113 -20.75 1 91.75 93 SER A O 1
ATOM 740 N N . ARG A 1 94 ? 9.414 -5.969 -18.781 1 95.06 94 ARG A N 1
ATOM 741 C CA . ARG A 1 94 ? 9.133 -4.688 -18.141 1 95.06 94 ARG A CA 1
ATOM 742 C C . ARG A 1 94 ? 10.383 -4.141 -17.453 1 95.06 94 ARG A C 1
ATOM 744 O O . ARG A 1 94 ? 10.477 -2.941 -17.188 1 95.06 94 ARG A O 1
ATOM 751 N N . MET A 1 95 ? 11.406 -4.945 -17.219 1 94.81 95 MET A N 1
ATOM 752 C CA . MET A 1 95 ? 12.586 -4.562 -16.453 1 94.81 95 MET A CA 1
ATOM 753 C C . MET A 1 95 ? 13.367 -3.469 -17.172 1 94.81 95 MET A C 1
ATOM 755 O O . MET A 1 95 ? 13.859 -2.529 -16.547 1 94.81 95 MET A O 1
ATOM 759 N N . PRO A 1 96 ? 13.469 -3.518 -18.516 1 95 96 PRO A N 1
ATOM 760 C CA . PRO A 1 96 ? 14.211 -2.457 -19.203 1 95 96 PRO A CA 1
ATOM 761 C C . PRO A 1 96 ? 13.648 -1.066 -18.922 1 95 96 PRO A C 1
ATOM 763 O O . PRO A 1 96 ? 14.414 -0.126 -18.688 1 95 96 PRO A O 1
ATOM 766 N N . GLU A 1 97 ? 12.359 -0.961 -18.984 1 95.88 97 GLU A N 1
ATOM 767 C CA . GLU A 1 97 ? 11.742 0.331 -18.688 1 95.88 97 GLU A CA 1
ATOM 768 C C . GLU A 1 97 ? 11.977 0.738 -17.234 1 95.88 97 GLU A C 1
ATOM 770 O O . GLU A 1 97 ? 12.234 1.908 -16.953 1 95.88 97 GLU A O 1
ATOM 775 N N . ILE A 1 98 ? 11.914 -0.149 -16.312 1 96.56 98 ILE A N 1
ATOM 776 C CA . ILE A 1 98 ? 12.164 0.122 -14.898 1 96.56 98 ILE A CA 1
ATOM 777 C C . ILE A 1 98 ? 13.594 0.624 -14.711 1 96.56 98 ILE A C 1
ATOM 779 O O . ILE A 1 98 ? 13.828 1.608 -14.008 1 96.56 98 ILE A O 1
ATOM 783 N N . LEU A 1 99 ? 14.516 0.004 -15.406 1 94.94 99 LEU A N 1
ATOM 784 C CA . LEU A 1 99 ? 15.922 0.36 -15.328 1 94.94 99 LEU A CA 1
ATOM 785 C C . LEU A 1 99 ? 16.156 1.776 -15.844 1 94.94 99 LEU A C 1
ATOM 787 O O . LEU A 1 99 ? 17.031 2.49 -15.344 1 94.94 99 LEU A O 1
ATOM 791 N N . GLU A 1 100 ? 15.391 2.096 -16.797 1 95.12 100 GLU A N 1
ATOM 792 C CA . GLU A 1 100 ? 15.555 3.398 -17.438 1 95.12 100 GLU A CA 1
ATOM 793 C C . GLU A 1 100 ? 15.133 4.527 -16.5 1 95.12 100 GLU A C 1
ATOM 795 O O . GLU A 1 100 ? 15.789 5.574 -16.453 1 95.12 100 GLU A O 1
ATOM 800 N N . ILE A 1 101 ? 14.148 4.297 -15.711 1 96.31 101 ILE A N 1
ATOM 801 C CA . ILE A 1 101 ? 13.555 5.438 -15.031 1 96.31 101 ILE A CA 1
ATOM 802 C C . ILE A 1 101 ? 13.766 5.312 -13.523 1 96.31 101 ILE A C 1
ATOM 804 O O . ILE A 1 101 ? 13.297 6.148 -12.75 1 96.31 101 ILE A O 1
ATOM 808 N N . SER A 1 102 ? 14.453 4.27 -13.062 1 97.19 102 SER A N 1
ATOM 809 C CA . SER A 1 102 ? 14.656 4.055 -11.633 1 97.19 102 SER A CA 1
ATOM 810 C C . SER A 1 102 ? 15.992 3.363 -11.359 1 97.19 102 SER A C 1
ATOM 812 O O . SER A 1 102 ? 16.734 3.066 -12.289 1 97.19 102 SER A O 1
ATOM 814 N N . ARG A 1 103 ? 16.312 3.199 -10.109 1 96.31 103 ARG A N 1
ATOM 815 C CA . ARG A 1 103 ? 17.438 2.404 -9.617 1 96.31 103 ARG A CA 1
ATOM 816 C C . ARG A 1 103 ? 16.953 1.13 -8.938 1 96.31 103 ARG A C 1
ATOM 818 O O . ARG A 1 103 ? 16.672 1.131 -7.742 1 96.31 103 ARG A O 1
ATOM 825 N N . PRO A 1 104 ? 16.922 0.097 -9.68 1 97.25 104 PRO A N 1
ATOM 826 C CA . PRO A 1 104 ? 16.328 -1.113 -9.109 1 97.25 104 PRO A CA 1
ATOM 827 C C . PRO A 1 104 ? 17.312 -1.915 -8.266 1 97.25 104 PRO A C 1
ATOM 829 O O . PRO A 1 104 ? 18.516 -1.89 -8.531 1 97.25 104 PRO A O 1
ATOM 832 N N . CYS A 1 105 ? 16.828 -2.537 -7.32 1 97.88 105 CYS A N 1
ATOM 833 C CA . CYS A 1 105 ? 17.438 -3.58 -6.5 1 97.88 105 CYS A CA 1
ATOM 834 C C . CYS A 1 105 ? 16.469 -4.734 -6.281 1 97.88 105 CYS A C 1
ATOM 836 O O . CYS A 1 105 ? 15.289 -4.516 -6.027 1 97.88 105 CYS A O 1
ATOM 838 N N . ILE A 1 106 ? 16.984 -5.961 -6.418 1 98.25 106 ILE A N 1
ATOM 839 C CA . ILE A 1 106 ? 16.109 -7.125 -6.301 1 98.25 106 ILE A CA 1
ATOM 840 C C . ILE A 1 106 ? 16.391 -7.84 -4.98 1 98.25 106 ILE A C 1
ATOM 842 O O . ILE A 1 106 ? 17.547 -8.07 -4.625 1 98.25 106 ILE A O 1
ATOM 846 N N . VAL A 1 107 ? 15.375 -8.156 -4.258 1 98.69 107 VAL A N 1
ATOM 847 C CA . VAL A 1 107 ? 15.422 -8.977 -3.055 1 98.69 107 VAL A CA 1
ATOM 848 C C . VAL A 1 107 ? 14.664 -10.281 -3.293 1 98.69 107 VAL A C 1
ATOM 850 O O . VAL A 1 107 ? 13.438 -10.273 -3.477 1 98.69 107 VAL A O 1
ATOM 853 N N . VAL A 1 108 ? 15.359 -11.367 -3.246 1 98.31 108 VAL A N 1
ATOM 854 C CA . VAL A 1 108 ? 14.758 -12.672 -3.494 1 98.31 108 VAL A CA 1
ATOM 855 C C . VAL A 1 108 ? 14.586 -13.422 -2.176 1 98.31 108 VAL A C 1
ATOM 857 O O . VAL A 1 108 ? 15.57 -13.797 -1.535 1 98.31 108 VAL A O 1
ATOM 860 N N . CYS A 1 109 ? 13.367 -13.664 -1.814 1 98.25 109 CYS A N 1
ATOM 861 C CA . CYS A 1 109 ? 13.055 -14.461 -0.632 1 98.25 109 CYS A CA 1
ATOM 862 C C . CYS A 1 109 ? 13.086 -15.945 -0.951 1 98.25 109 CYS A C 1
ATOM 864 O O . CYS A 1 109 ? 12.469 -16.391 -1.917 1 98.25 109 CYS A O 1
ATOM 866 N N . SER A 1 110 ? 13.75 -16.656 -0.113 1 95.88 110 SER A N 1
ATOM 867 C CA . SER A 1 110 ? 13.883 -18.094 -0.338 1 95.88 110 SER A CA 1
ATOM 868 C C . SER A 1 110 ? 13.594 -18.875 0.937 1 95.88 110 SER A C 1
ATOM 870 O O . SER A 1 110 ? 13.969 -18.453 2.031 1 95.88 110 SER A O 1
ATOM 872 N N . VAL A 1 111 ? 12.898 -19.984 0.687 1 95.12 111 VAL A N 1
ATOM 873 C CA . VAL A 1 111 ? 12.633 -21 1.702 1 95.12 111 VAL A CA 1
ATOM 874 C C . VAL A 1 111 ? 12.484 -22.375 1.04 1 95.12 111 VAL A C 1
ATOM 876 O O . VAL A 1 111 ? 12.25 -22.469 -0.168 1 95.12 111 VAL A O 1
ATOM 879 N N . ASP A 1 112 ? 12.695 -23.359 1.816 1 93.69 112 ASP A N 1
ATOM 880 C CA . ASP A 1 112 ? 12.508 -24.703 1.271 1 93.69 112 ASP A CA 1
ATOM 881 C C . ASP A 1 112 ? 11.156 -24.828 0.569 1 93.69 112 ASP A C 1
ATOM 883 O O . ASP A 1 112 ? 10.141 -24.344 1.073 1 93.69 112 ASP A O 1
ATOM 887 N N . GLY A 1 113 ? 11.203 -25.484 -0.548 1 92.69 113 GLY A N 1
ATOM 888 C CA . GLY A 1 113 ? 10 -25.594 -1.354 1 92.69 113 GLY A CA 1
ATOM 889 C C . GLY A 1 113 ? 8.836 -26.219 -0.606 1 92.69 113 GLY A C 1
ATOM 890 O O . GLY A 1 113 ? 7.691 -25.781 -0.752 1 92.69 113 GLY A O 1
ATOM 891 N N . LYS A 1 114 ? 9.102 -27.219 0.172 1 92.38 114 LYS A N 1
ATOM 892 C CA . LYS A 1 114 ? 8.055 -27.891 0.938 1 92.38 114 LYS A CA 1
ATOM 893 C C . LYS A 1 114 ? 7.484 -26.969 2.014 1 92.38 114 LYS A C 1
ATOM 895 O O . LYS A 1 114 ? 6.273 -26.969 2.248 1 92.38 114 LYS A O 1
ATOM 900 N N . ILE A 1 115 ? 8.383 -26.266 2.547 1 93.88 115 ILE A N 1
ATOM 901 C CA . ILE A 1 115 ? 7.949 -25.312 3.566 1 93.88 115 ILE A CA 1
ATOM 902 C C . ILE A 1 115 ? 7.082 -24.234 2.93 1 93.88 115 ILE A C 1
ATOM 904 O O . ILE A 1 115 ? 6.027 -23.875 3.463 1 93.88 115 ILE A O 1
ATOM 908 N N . ALA A 1 116 ? 7.504 -23.734 1.822 1 93.75 116 ALA A N 1
ATOM 909 C CA . ALA A 1 116 ? 6.75 -22.703 1.105 1 93.75 116 ALA A CA 1
ATOM 910 C C . ALA A 1 116 ? 5.352 -23.203 0.748 1 93.75 116 ALA A C 1
ATOM 912 O O . ALA A 1 116 ? 4.367 -22.484 0.934 1 93.75 116 ALA A O 1
ATOM 913 N N . ALA A 1 117 ? 5.305 -24.406 0.285 1 92.12 117 ALA A N 1
ATOM 914 C CA . ALA A 1 117 ? 4.027 -25 -0.103 1 92.12 117 ALA A CA 1
ATOM 915 C C . ALA A 1 117 ? 3.105 -25.156 1.104 1 92.12 117 ALA A C 1
ATOM 917 O O . ALA A 1 117 ? 1.905 -24.891 1.015 1 92.12 117 ALA A O 1
ATOM 918 N N . GLN A 1 118 ? 3.686 -25.531 2.197 1 92.44 118 GLN A N 1
ATOM 919 C CA . GLN A 1 118 ? 2.922 -25.703 3.432 1 92.44 118 GLN A CA 1
ATOM 920 C C . GLN A 1 118 ? 2.371 -24.359 3.922 1 92.44 118 GLN A C 1
ATOM 922 O O . GLN A 1 118 ? 1.2 -24.266 4.297 1 92.44 118 GLN A O 1
ATOM 927 N N . ARG A 1 119 ? 3.201 -23.375 3.906 1 91.44 119 ARG A N 1
ATOM 928 C CA . ARG A 1 119 ? 2.771 -22.047 4.305 1 91.44 119 ARG A CA 1
ATOM 929 C C . ARG A 1 119 ? 1.637 -21.547 3.416 1 91.44 119 ARG A C 1
ATOM 931 O O . ARG A 1 119 ? 0.655 -20.984 3.91 1 91.44 119 ARG A O 1
ATOM 938 N N . HIS A 1 120 ? 1.843 -21.734 2.154 1 90.69 120 HIS A N 1
ATOM 939 C CA . HIS A 1 120 ? 0.836 -21.312 1.19 1 90.69 120 HIS A CA 1
ATOM 940 C C . HIS A 1 120 ? -0.491 -22.016 1.425 1 90.69 120 HIS A C 1
ATOM 942 O O . HIS A 1 120 ? -1.549 -21.391 1.432 1 90.69 120 HIS A O 1
ATOM 948 N N . LEU A 1 121 ? -0.452 -23.312 1.692 1 89.81 121 LEU A N 1
ATOM 949 C CA . LEU A 1 121 ? -1.649 -24.094 1.953 1 89.81 121 LEU A CA 1
ATOM 950 C C . LEU A 1 121 ? -2.33 -23.641 3.242 1 89.81 121 LEU A C 1
ATOM 952 O O . LEU A 1 121 ? -3.545 -23.438 3.266 1 89.81 121 LEU A O 1
ATOM 956 N N . GLN A 1 122 ? -1.562 -23.453 4.258 1 91 122 GLN A N 1
ATOM 957 C CA . GLN A 1 122 ? -2.102 -23.062 5.555 1 91 122 GLN A CA 1
ATOM 958 C C . GLN A 1 122 ? -2.779 -21.703 5.477 1 91 122 GLN A C 1
ATOM 960 O O . GLN A 1 122 ? -3.832 -21.484 6.082 1 91 122 GLN A O 1
ATOM 965 N N . ARG A 1 123 ? -2.184 -20.859 4.789 1 88.06 123 ARG A N 1
ATOM 966 C CA . ARG A 1 123 ? -2.766 -19.547 4.609 1 88.06 123 ARG A CA 1
ATOM 967 C C . ARG A 1 123 ? -4.113 -19.625 3.902 1 88.06 123 ARG A C 1
ATOM 969 O O . ARG A 1 123 ? -5.062 -18.938 4.273 1 88.06 123 ARG A O 1
ATOM 976 N N . GLY A 1 124 ? -4.168 -20.422 2.914 1 86.88 124 GLY A N 1
ATOM 977 C CA . GLY A 1 124 ? -5.414 -20.641 2.197 1 86.88 124 GLY A CA 1
ATOM 978 C C . GLY A 1 124 ? -6.504 -21.25 3.057 1 86.88 124 GLY A C 1
ATOM 979 O O . GLY A 1 124 ? -7.668 -20.859 2.963 1 86.88 124 GLY A O 1
ATOM 980 N N . LEU A 1 125 ? -6.145 -22.141 3.887 1 86.31 125 LEU A N 1
ATOM 981 C CA . LEU A 1 125 ? -7.098 -22.828 4.754 1 86.31 125 LEU A CA 1
ATOM 982 C C . LEU A 1 125 ? -7.598 -21.891 5.852 1 86.31 125 LEU A C 1
ATOM 984 O O . LEU A 1 125 ? -8.758 -21.984 6.27 1 86.31 125 LEU A O 1
ATOM 988 N N . ALA A 1 126 ? -6.742 -21 6.207 1 85.56 126 ALA A N 1
ATOM 989 C CA . ALA A 1 126 ? -7.066 -20.078 7.297 1 85.56 126 ALA A CA 1
ATOM 990 C C . ALA A 1 126 ? -7.977 -18.953 6.816 1 85.56 126 ALA A C 1
ATOM 992 O O . ALA A 1 126 ? -8.734 -18.375 7.605 1 85.56 126 ALA A O 1
ATOM 993 N N . HIS A 1 127 ? -7.926 -18.688 5.609 1 84.44 127 HIS A N 1
ATOM 994 C CA . HIS A 1 127 ? -8.711 -17.609 5.039 1 84.44 127 HIS A CA 1
ATOM 995 C C . HIS A 1 127 ? -9.531 -18.078 3.848 1 84.44 127 HIS A C 1
ATOM 997 O O . HIS A 1 127 ? -9.133 -17.906 2.695 1 84.44 127 HIS A O 1
ATOM 1003 N N . PRO A 1 128 ? -10.648 -18.562 4.121 1 77.62 128 PRO A N 1
ATOM 1004 C CA . PRO A 1 128 ? -11.438 -19.188 3.057 1 77.62 128 PRO A CA 1
ATOM 1005 C C . PRO A 1 128 ? -11.734 -18.219 1.907 1 77.62 128 PRO A C 1
ATOM 1007 O O . PRO A 1 128 ? -11.938 -18.656 0.772 1 77.62 128 PRO A O 1
ATOM 1010 N N . ASN A 1 129 ? -11.656 -16.922 2.234 1 85.12 129 ASN A N 1
ATOM 1011 C CA . ASN A 1 129 ? -11.906 -15.953 1.175 1 85.12 129 ASN A CA 1
ATOM 1012 C C . ASN A 1 129 ? -10.734 -15.875 0.199 1 85.12 129 ASN A C 1
ATOM 1014 O O . ASN A 1 129 ? -10.867 -15.32 -0.893 1 85.12 129 ASN A O 1
ATOM 1018 N N . ARG A 1 130 ? -9.703 -16.406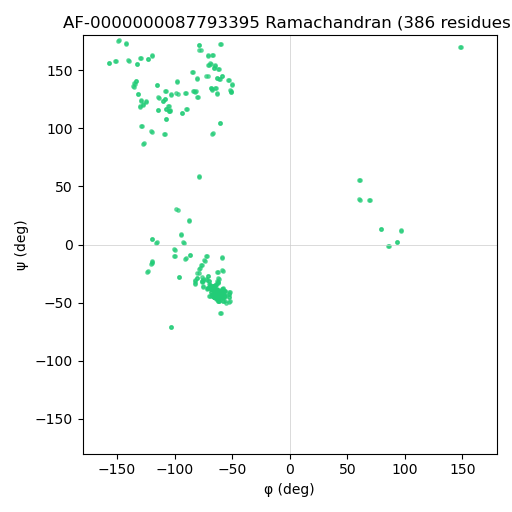 0.586 1 83.94 130 ARG A N 1
ATOM 1019 C CA . ARG A 1 130 ? -8.555 -16.406 -0.314 1 83.94 130 ARG A CA 1
ATOM 1020 C C . ARG A 1 130 ? -8.852 -17.172 -1.596 1 83.94 130 ARG A C 1
ATOM 1022 O O . ARG A 1 130 ? -8.391 -16.797 -2.674 1 83.94 130 ARG A O 1
ATOM 1029 N N . GLU A 1 131 ? -9.547 -18.266 -1.442 1 80.5 131 GLU A N 1
ATOM 1030 C CA . GLU A 1 131 ? -9.961 -19 -2.637 1 80.5 131 GLU A CA 1
ATOM 1031 C C . GLU A 1 131 ? -10.789 -18.109 -3.561 1 80.5 131 GLU A C 1
ATOM 1033 O O . GLU A 1 131 ? -10.648 -18.172 -4.785 1 80.5 131 GLU A O 1
ATOM 1038 N N . PHE A 1 132 ? -11.594 -17.312 -2.986 1 85.44 132 PHE A N 1
ATOM 1039 C CA . PHE A 1 132 ? -12.438 -16.391 -3.738 1 85.44 132 PHE A CA 1
ATOM 1040 C C . PHE A 1 132 ? -11.586 -15.398 -4.523 1 85.44 132 PHE A C 1
ATOM 1042 O O . PHE A 1 132 ? -11.797 -15.195 -5.723 1 85.44 132 PHE A O 1
ATOM 1049 N N . TYR A 1 133 ? -10.555 -14.914 -3.975 1 90.94 133 TYR A N 1
ATOM 1050 C CA . TYR A 1 133 ? -9.797 -13.805 -4.547 1 90.94 133 TYR A CA 1
ATOM 1051 C C . TYR A 1 133 ? -8.609 -14.32 -5.359 1 90.94 133 TYR A C 1
ATOM 1053 O O . TYR A 1 133 ? -8.188 -13.688 -6.324 1 90.94 133 TYR A O 1
ATOM 1061 N N . HIS A 1 134 ? -8.055 -15.492 -5.023 1 88.75 134 HIS A N 1
ATOM 1062 C CA . HIS A 1 134 ? -6.785 -15.906 -5.617 1 88.75 134 HIS A CA 1
ATOM 1063 C C . HIS A 1 134 ? -6.934 -17.219 -6.387 1 88.75 134 HIS A C 1
ATOM 1065 O O . HIS A 1 134 ? -6.066 -17.562 -7.188 1 88.75 134 HIS A O 1
ATOM 1071 N N . GLY A 1 135 ? -8.016 -17.938 -6.203 1 80.19 135 GLY A N 1
ATOM 1072 C CA . GLY A 1 135 ? -8.227 -19.203 -6.902 1 80.19 135 GLY A CA 1
ATOM 1073 C C . GLY A 1 135 ? -7.164 -20.234 -6.602 1 80.19 135 GLY A C 1
ATOM 1074 O O . GLY A 1 135 ? -6.742 -20.969 -7.496 1 80.19 135 GLY A O 1
ATOM 1075 N N . ASP A 1 136 ? -6.695 -20.359 -5.457 1 78.31 136 ASP A N 1
ATOM 1076 C CA . ASP A 1 136 ? -5.609 -21.266 -5.105 1 78.31 136 ASP A CA 1
ATOM 1077 C C . ASP A 1 136 ? -6.051 -22.734 -5.23 1 78.31 136 ASP A C 1
ATOM 1079 O O . ASP A 1 136 ? -6.641 -23.281 -4.305 1 78.31 136 ASP A O 1
ATOM 1083 N N . LYS A 1 137 ? -5.785 -23.312 -6.305 1 77.69 137 LYS A N 1
ATOM 1084 C CA . LYS A 1 137 ? -6.191 -24.672 -6.641 1 77.69 137 LYS A CA 1
ATOM 1085 C C . LYS A 1 137 ? -5.602 -25.688 -5.664 1 77.69 137 LYS A C 1
ATOM 1087 O O . LYS A 1 137 ? -6.188 -26.75 -5.426 1 77.69 137 LYS A O 1
ATOM 1092 N N . ASN A 1 138 ? -4.457 -25.375 -5.125 1 82 138 ASN A N 1
ATOM 1093 C CA . ASN A 1 138 ? -3.818 -26.281 -4.176 1 82 138 ASN A CA 1
ATOM 1094 C C . ASN A 1 138 ? -4.68 -26.484 -2.932 1 82 138 ASN A C 1
ATOM 1096 O O . ASN A 1 138 ? -4.684 -27.578 -2.35 1 82 138 ASN A O 1
ATOM 1100 N N . VAL A 1 139 ? -5.391 -25.5 -2.57 1 82.38 139 VAL A N 1
ATOM 1101 C CA . VAL A 1 139 ? -6.254 -25.594 -1.397 1 82.38 139 VAL A CA 1
ATOM 1102 C C . VAL A 1 139 ? -7.422 -26.531 -1.692 1 82.38 139 VAL A C 1
ATOM 1104 O O . VAL A 1 139 ? -7.754 -27.406 -0.875 1 82.38 139 VAL A O 1
ATOM 1107 N N . SER A 1 140 ? -7.965 -26.344 -2.854 1 81.81 140 SER A N 1
ATOM 1108 C CA . SER A 1 140 ? -9.07 -27.203 -3.26 1 81.81 140 SER A CA 1
ATOM 1109 C C . SER A 1 140 ? -8.641 -28.672 -3.334 1 81.81 140 SER A C 1
ATOM 1111 O O . SER A 1 140 ? -9.367 -29.562 -2.891 1 81.81 140 SER A O 1
ATOM 1113 N N . LEU A 1 141 ? -7.484 -28.844 -3.883 1 85.12 141 LEU A N 1
ATOM 1114 C CA . LEU A 1 141 ? -6.949 -30.203 -3.986 1 85.12 141 LEU A CA 1
ATOM 1115 C C . LEU A 1 141 ? -6.754 -30.812 -2.605 1 85.12 141 LEU A C 1
ATOM 1117 O O . LEU A 1 141 ? -7.133 -31.969 -2.373 1 85.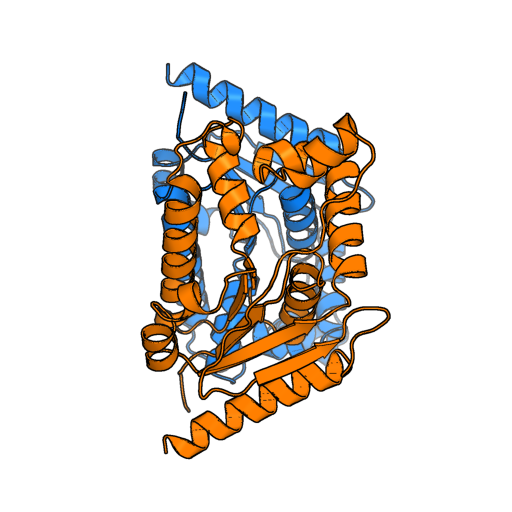12 141 LEU A O 1
ATOM 1121 N N . TYR A 1 142 ? -6.203 -30.109 -1.7 1 87.38 142 TYR A N 1
ATOM 1122 C CA . TYR A 1 142 ? -5.945 -30.594 -0.349 1 87.38 142 TYR A CA 1
ATOM 1123 C C . TYR A 1 142 ? -7.25 -30.922 0.373 1 87.38 142 TYR A C 1
ATOM 1125 O O . TYR A 1 142 ? -7.34 -31.922 1.088 1 87.38 142 TYR A O 1
ATOM 1133 N N . ARG A 1 143 ? -8.219 -30.094 0.156 1 84.31 143 ARG A N 1
ATOM 1134 C CA . ARG A 1 143 ? -9.523 -30.328 0.781 1 84.31 143 ARG A CA 1
ATOM 1135 C C . ARG A 1 143 ? -10.164 -31.609 0.256 1 84.31 143 ARG A C 1
ATOM 1137 O O . ARG A 1 143 ? -10.789 -32.344 1.014 1 84.31 143 ARG A O 1
ATOM 1144 N N . ALA A 1 144 ? -9.945 -31.859 -0.944 1 88.38 144 ALA A N 1
ATOM 1145 C CA . ALA A 1 144 ? -10.578 -33 -1.606 1 88.38 144 ALA A CA 1
ATOM 1146 C C . ALA A 1 144 ? -9.828 -34.281 -1.322 1 88.38 144 ALA A C 1
ATOM 1148 O O . ALA A 1 144 ? -10.445 -35.344 -1.158 1 88.38 144 ALA A O 1
ATOM 1149 N N . THR A 1 145 ? -8.516 -34.25 -1.187 1 90.94 145 THR A N 1
ATOM 1150 C CA . THR A 1 145 ? -7.75 -35.5 -1.213 1 90.94 145 THR A CA 1
ATOM 1151 C C . THR A 1 145 ? -6.918 -35.656 0.057 1 90.94 145 THR A C 1
ATOM 1153 O O . THR A 1 145 ? -6.445 -36.75 0.371 1 90.94 145 THR A O 1
ATOM 1156 N N . GLY A 1 146 ? -6.629 -34.438 0.722 1 88.25 146 GLY A N 1
ATOM 1157 C CA . GLY A 1 146 ? -5.727 -34.438 1.863 1 88.25 146 GLY A CA 1
ATOM 1158 C C . GLY A 1 146 ? -4.266 -34.344 1.47 1 88.25 146 GLY A C 1
ATOM 1159 O O . GLY A 1 146 ? -3.387 -34.281 2.332 1 88.25 146 GLY A O 1
ATOM 1160 N N . ASP A 1 147 ? -4.027 -34.312 0.168 1 89.38 147 ASP A N 1
ATOM 1161 C CA . ASP A 1 147 ? -2.656 -34.281 -0.33 1 89.38 147 ASP A CA 1
ATOM 1162 C C . ASP A 1 147 ? -2.23 -32.844 -0.671 1 89.38 147 ASP A C 1
ATOM 1164 O O . ASP A 1 147 ? -3.018 -32.094 -1.221 1 89.38 147 ASP A O 1
ATOM 1168 N N . MET A 1 148 ? -1.001 -32.594 -0.321 1 86.69 148 MET A N 1
ATOM 1169 C CA . MET A 1 148 ? -0.425 -31.312 -0.7 1 86.69 148 MET A CA 1
ATOM 1170 C C . MET A 1 148 ? 0.257 -31.406 -2.062 1 86.69 148 MET A C 1
ATOM 1172 O O . MET A 1 148 ? 1.017 -32.344 -2.32 1 86.69 148 MET A O 1
ATOM 1176 N N . ALA A 1 149 ? -0.08 -30.469 -2.912 1 82.81 149 ALA A N 1
ATOM 1177 C CA . ALA A 1 149 ? 0.61 -30.406 -4.199 1 82.81 149 ALA A CA 1
ATOM 1178 C C . ALA A 1 149 ? 2.105 -30.156 -4.008 1 82.81 149 ALA A C 1
ATOM 1180 O O . ALA A 1 149 ? 2.51 -29.438 -3.09 1 82.81 149 ALA A O 1
ATOM 1181 N N . PRO A 1 150 ? 2.887 -30.797 -4.836 1 83.81 150 PRO A N 1
ATOM 1182 C CA . PRO A 1 150 ? 4.32 -30.5 -4.762 1 83.81 150 PRO A CA 1
ATOM 1183 C C . PRO A 1 150 ? 4.645 -29.047 -5.082 1 83.81 150 PRO A C 1
ATOM 1185 O O . PRO A 1 150 ? 3.875 -28.375 -5.773 1 83.81 150 PRO A O 1
ATOM 1188 N N . PRO A 1 151 ? 5.734 -28.641 -4.453 1 82.81 151 PRO A N 1
ATOM 1189 C CA . PRO A 1 151 ? 6.121 -27.266 -4.754 1 82.81 151 PRO A CA 1
ATOM 1190 C C . PRO A 1 151 ? 6.477 -27.062 -6.227 1 82.81 151 PRO A C 1
ATOM 1192 O O . PRO A 1 151 ? 7.137 -27.906 -6.828 1 82.81 151 PRO A O 1
ATOM 1195 N N . GLY A 1 152 ? 5.887 -26.062 -6.82 1 79.94 152 GLY A N 1
ATOM 1196 C CA . GLY A 1 152 ? 6.25 -25.719 -8.188 1 79.94 152 GLY A CA 1
ATOM 1197 C C . GLY A 1 152 ? 7.633 -25.109 -8.305 1 79.94 152 GLY A C 1
ATOM 1198 O O . GLY A 1 152 ? 8.266 -24.797 -7.293 1 79.94 152 GLY A O 1
ATOM 1199 N N . SER A 1 153 ? 8.148 -25.125 -9.508 1 87.25 153 SER A N 1
ATOM 1200 C CA . SER A 1 153 ? 9.422 -24.453 -9.766 1 87.25 153 SER A CA 1
ATOM 1201 C C . SER A 1 153 ? 9.273 -22.938 -9.711 1 87.25 153 SER A C 1
ATOM 1203 O O . SER A 1 153 ? 8.18 -22.406 -9.938 1 87.25 153 SER A O 1
ATOM 1205 N N . TYR A 1 154 ? 10.266 -22.297 -9.234 1 92.44 154 TYR A N 1
ATOM 1206 C CA . TYR A 1 154 ? 10.344 -20.844 -9.234 1 92.44 154 TYR A CA 1
ATOM 1207 C C . TYR A 1 154 ? 11.664 -20.359 -9.82 1 92.44 154 TYR A C 1
ATOM 1209 O O . TYR A 1 154 ? 12.734 -20.797 -9.391 1 92.44 154 TYR A O 1
ATOM 1217 N N . MET A 1 155 ? 11.539 -19.531 -10.852 1 92.88 155 MET A N 1
ATOM 1218 C CA . MET A 1 155 ? 12.727 -18.922 -11.445 1 92.88 155 MET A CA 1
ATOM 1219 C C . MET A 1 155 ? 12.812 -17.438 -11.094 1 92.88 155 MET A C 1
ATOM 1221 O O . MET A 1 155 ? 12.055 -16.625 -11.617 1 92.88 155 MET A O 1
ATOM 1225 N N . ALA A 1 156 ? 13.727 -17.141 -10.25 1 93.5 156 ALA A N 1
ATOM 1226 C CA . ALA A 1 156 ? 13.93 -15.75 -9.828 1 93.5 156 ALA A CA 1
ATOM 1227 C C . ALA A 1 156 ? 14.391 -14.883 -10.992 1 93.5 156 ALA A C 1
ATOM 1229 O O . ALA A 1 156 ? 14.984 -15.383 -11.953 1 93.5 156 ALA A O 1
ATOM 1230 N N . PRO A 1 157 ? 14.07 -13.531 -10.875 1 94 157 PRO A N 1
ATOM 1231 C CA . PRO A 1 157 ? 14.594 -12.641 -11.914 1 94 157 PRO A CA 1
ATOM 1232 C C . PRO A 1 157 ? 16.125 -12.57 -11.922 1 94 157 PRO A C 1
ATOM 1234 O O . PRO A 1 157 ? 16.734 -12.477 -10.859 1 94 157 PRO A O 1
ATOM 1237 N N . LYS A 1 158 ? 16.625 -12.656 -13.102 1 93.12 158 LYS A N 1
ATOM 1238 C CA . LYS A 1 158 ? 18.062 -12.547 -13.305 1 93.12 158 LYS A CA 1
ATOM 1239 C C . LYS A 1 158 ? 18.406 -11.367 -14.219 1 93.12 158 LYS A C 1
ATOM 1241 O O . LYS A 1 158 ? 18.328 -11.484 -15.438 1 93.12 158 LYS A O 1
ATOM 1246 N N . PHE A 1 159 ? 18.75 -10.273 -13.617 1 94.69 159 PHE A N 1
ATOM 1247 C CA . PHE A 1 159 ? 19.141 -9.062 -14.328 1 94.69 159 PHE A CA 1
ATOM 1248 C C . PHE A 1 159 ? 20.469 -8.523 -13.797 1 94.69 159 PHE A C 1
ATOM 1250 O O . PHE A 1 159 ? 20.906 -8.906 -12.711 1 94.69 159 PHE A O 1
ATOM 1257 N N . LYS A 1 160 ? 21.141 -7.691 -14.57 1 92.75 160 LYS A N 1
ATOM 1258 C CA . LYS A 1 160 ? 22.391 -7.066 -14.156 1 92.75 160 LYS A CA 1
ATOM 1259 C C . LYS A 1 160 ? 22.141 -5.883 -13.227 1 92.75 160 LYS A C 1
ATOM 1261 O O . LYS A 1 160 ? 22.516 -4.75 -13.539 1 92.75 160 LYS A O 1
ATOM 1266 N N . VAL A 1 161 ? 21.469 -6.145 -12.117 1 95.38 161 VAL A N 1
ATOM 1267 C CA . VAL A 1 161 ? 21.203 -5.18 -11.055 1 95.38 161 VAL A CA 1
ATOM 1268 C C . VAL A 1 161 ? 21.531 -5.801 -9.703 1 95.38 161 VAL A C 1
ATOM 1270 O O . VAL A 1 161 ? 21.594 -7.023 -9.57 1 95.38 161 VAL A O 1
ATOM 1273 N N . PRO A 1 162 ? 21.828 -4.965 -8.719 1 96.94 162 PRO A N 1
ATOM 1274 C CA . PRO A 1 162 ? 22.078 -5.531 -7.391 1 96.94 162 PRO A CA 1
ATOM 1275 C C . PRO A 1 162 ? 20.969 -6.477 -6.934 1 96.94 162 PRO A C 1
ATOM 1277 O O . PRO A 1 162 ? 19.781 -6.168 -7.094 1 96.94 162 PRO A O 1
ATOM 1280 N N . THR A 1 163 ? 21.391 -7.617 -6.453 1 97.75 163 THR A N 1
ATOM 1281 C CA . THR A 1 163 ? 20.438 -8.633 -6.004 1 97.75 163 THR A CA 1
ATOM 1282 C C . THR A 1 163 ? 20.828 -9.172 -4.629 1 97.75 163 THR A C 1
ATOM 1284 O O . THR A 1 163 ? 22 -9.508 -4.398 1 97.75 163 THR A O 1
ATOM 1287 N N . ILE A 1 164 ? 19.906 -9.188 -3.744 1 98.31 164 ILE A N 1
ATOM 1288 C CA . ILE A 1 164 ? 20.078 -9.695 -2.391 1 98.31 164 ILE A CA 1
ATOM 1289 C C . ILE A 1 164 ? 19.234 -10.945 -2.191 1 98.31 164 ILE A C 1
ATOM 1291 O O . ILE A 1 164 ? 18.016 -10.93 -2.447 1 98.31 164 ILE A O 1
ATOM 1295 N N . HIS A 1 165 ? 19.797 -12.008 -1.776 1 98 165 HIS A N 1
ATOM 1296 C CA . HIS A 1 165 ? 19.078 -13.234 -1.468 1 98 165 HIS A CA 1
ATOM 1297 C C . HIS A 1 165 ? 18.797 -13.352 0.028 1 98 165 HIS A C 1
ATOM 1299 O O . HIS A 1 165 ? 19.703 -13.172 0.844 1 98 165 HIS A O 1
ATOM 1305 N N . VAL A 1 166 ? 17.578 -13.617 0.368 1 98.44 166 VAL A N 1
ATOM 1306 C CA . VAL A 1 166 ? 17.172 -13.641 1.769 1 98.44 166 VAL A CA 1
ATOM 1307 C C . VAL A 1 166 ? 16.531 -14.984 2.096 1 98.44 166 VAL A C 1
ATOM 1309 O O . VAL A 1 166 ? 15.523 -15.367 1.484 1 98.44 166 VAL A O 1
ATOM 1312 N N . LEU A 1 167 ? 17.031 -15.672 3.035 1 97.56 167 LEU A N 1
ATOM 1313 C CA . LEU A 1 167 ? 16.375 -16.844 3.605 1 97.56 167 LEU A CA 1
ATOM 1314 C C . LEU A 1 167 ? 15.32 -16.438 4.633 1 97.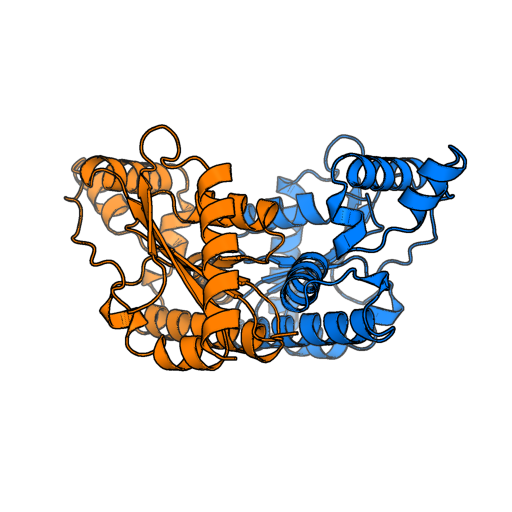56 167 LEU A C 1
ATOM 1316 O O . LEU A 1 167 ? 15.578 -15.586 5.484 1 97.56 167 LEU A O 1
ATOM 1320 N N . THR A 1 168 ? 14.109 -17.016 4.531 1 96.31 168 THR A N 1
ATOM 1321 C CA . THR A 1 168 ? 13.008 -16.531 5.355 1 96.31 168 THR A CA 1
ATOM 1322 C C . THR A 1 168 ? 12.484 -17.641 6.262 1 96.31 168 THR A C 1
ATOM 1324 O O . THR A 1 168 ? 11.414 -17.516 6.855 1 96.31 168 THR A O 1
ATOM 1327 N N . GLU A 1 169 ? 12.992 -18.781 6.359 1 90.44 169 GLU A N 1
ATOM 1328 C CA . GLU A 1 169 ? 12.484 -19.953 7.062 1 90.44 169 GLU A CA 1
ATOM 1329 C C . GLU A 1 169 ? 12.312 -19.672 8.555 1 90.44 169 GLU A C 1
ATOM 1331 O O . GLU A 1 169 ? 11.25 -19.922 9.125 1 90.44 169 GLU A O 1
ATOM 1336 N N . ASN A 1 170 ? 13.242 -19.312 9.344 1 84.31 170 ASN A N 1
ATOM 1337 C CA . ASN A 1 170 ? 13.133 -18.984 10.758 1 84.31 170 ASN A CA 1
ATOM 1338 C C . ASN A 1 170 ? 13.164 -17.469 10.984 1 84.31 170 ASN A C 1
ATOM 1340 O O . ASN A 1 170 ? 12.148 -16.859 11.32 1 84.31 170 ASN A O 1
ATOM 1344 N N . ASP A 1 171 ? 14.188 -16.844 10.828 1 89.5 171 ASP A N 1
ATOM 1345 C CA . ASP A 1 171 ? 14.461 -15.414 10.773 1 89.5 171 ASP A CA 1
ATOM 1346 C C . ASP A 1 171 ? 15.078 -15.016 9.438 1 89.5 171 ASP A C 1
ATOM 1348 O O . ASP A 1 171 ? 15.383 -15.883 8.609 1 89.5 171 ASP A O 1
ATOM 1352 N N . TYR A 1 172 ? 14.992 -13.789 9.242 1 95.88 172 TYR A N 1
ATOM 1353 C CA . TYR A 1 172 ? 15.602 -13.336 8 1 95.88 172 TYR A CA 1
ATOM 1354 C C . TYR A 1 172 ? 17.109 -13.5 8.039 1 95.88 172 TYR A C 1
ATOM 1356 O O . TYR A 1 172 ? 17.766 -13.148 9.031 1 95.88 172 TYR A O 1
ATOM 1364 N N . SER A 1 173 ? 17.703 -14.039 7.008 1 96.88 173 SER A N 1
ATOM 1365 C CA . SER A 1 173 ? 19.141 -14.055 6.777 1 96.88 173 SER A CA 1
ATOM 1366 C C . SER A 1 173 ? 19.484 -13.57 5.371 1 96.88 173 SER A C 1
ATOM 1368 O O . SER A 1 173 ? 19.156 -14.242 4.387 1 96.88 173 SER A O 1
ATOM 1370 N N . PRO A 1 174 ? 20.172 -12.555 5.258 1 97.69 174 PRO A N 1
ATOM 1371 C CA . PRO A 1 174 ? 20.625 -11.672 6.336 1 97.69 174 PRO A CA 1
ATOM 1372 C C . PRO A 1 174 ? 19.453 -11.047 7.105 1 97.69 174 PRO A C 1
ATOM 1374 O O . PRO A 1 174 ? 18.297 -11.211 6.719 1 97.69 174 PRO A O 1
ATOM 1377 N N . SER A 1 175 ? 19.766 -10.32 8.234 1 97.5 175 SER A N 1
ATOM 1378 C CA . SER A 1 175 ? 18.75 -9.68 9.062 1 97.5 175 SER A CA 1
ATOM 1379 C C . SER A 1 175 ? 18.062 -8.539 8.312 1 97.5 175 SER A C 1
ATOM 1381 O O . SER A 1 175 ? 18.578 -8.047 7.309 1 97.5 175 SER A O 1
ATOM 1383 N N . LEU A 1 176 ? 16.922 -8.156 8.844 1 97.56 176 LEU A N 1
ATOM 1384 C CA . LEU A 1 176 ? 16.172 -7.051 8.242 1 97.56 176 LEU A CA 1
ATOM 1385 C C . LEU A 1 176 ? 17.047 -5.797 8.156 1 97.56 176 LEU A C 1
ATOM 1387 O O . LEU A 1 176 ? 17.047 -5.117 7.125 1 97.56 176 LEU A O 1
ATOM 1391 N N . ASP A 1 177 ? 17.781 -5.488 9.211 1 97.44 177 ASP A N 1
ATOM 1392 C CA . ASP A 1 177 ? 18.656 -4.32 9.227 1 97.44 177 ASP A CA 1
ATOM 1393 C C . ASP A 1 177 ? 19.734 -4.434 8.164 1 97.44 177 ASP A C 1
ATOM 1395 O O . ASP A 1 177 ? 20.062 -3.451 7.492 1 97.44 177 ASP A O 1
ATOM 1399 N N . GLU A 1 178 ? 20.281 -5.598 8.039 1 98.06 178 GLU A N 1
ATOM 1400 C CA . GLU A 1 178 ? 21.344 -5.816 7.059 1 98.06 178 GLU A CA 1
ATOM 1401 C C . GLU A 1 178 ? 20.797 -5.727 5.633 1 98.06 178 GLU A C 1
ATOM 1403 O O . GLU A 1 178 ? 21.469 -5.203 4.742 1 98.06 178 GLU A O 1
ATOM 1408 N N . ILE A 1 179 ? 19.625 -6.277 5.375 1 98.38 179 ILE A N 1
ATOM 1409 C CA . ILE A 1 179 ? 18.984 -6.156 4.07 1 98.38 179 ILE A CA 1
ATOM 1410 C C . ILE A 1 179 ? 18.828 -4.68 3.707 1 98.38 179 ILE A C 1
ATOM 1412 O O . ILE A 1 179 ? 19.219 -4.262 2.609 1 98.38 179 ILE A O 1
ATOM 1416 N N . ALA A 1 180 ? 18.297 -3.898 4.656 1 97.69 180 ALA A N 1
ATOM 1417 C CA . ALA A 1 180 ? 18.078 -2.471 4.438 1 97.69 180 ALA A CA 1
ATOM 1418 C C . ALA A 1 180 ? 19.406 -1.765 4.125 1 97.69 180 ALA A C 1
ATOM 1420 O O . ALA A 1 180 ? 19.469 -0.923 3.223 1 97.69 180 ALA A O 1
ATOM 1421 N N . ARG A 1 181 ? 20.422 -2.121 4.824 1 97.06 181 ARG A N 1
ATOM 1422 C CA . ARG A 1 181 ? 21.75 -1.528 4.609 1 97.06 181 ARG A CA 1
ATOM 1423 C C . ARG A 1 181 ? 22.266 -1.861 3.219 1 97.06 181 ARG A C 1
ATOM 1425 O O . ARG A 1 181 ? 22.797 -0.99 2.525 1 97.06 181 ARG A O 1
ATOM 1432 N N . GLN A 1 182 ? 22.156 -3.107 2.85 1 97.56 182 GLN A N 1
ATOM 1433 C CA . GLN A 1 182 ? 22.609 -3.529 1.531 1 97.56 182 GLN A CA 1
ATOM 1434 C C . GLN A 1 182 ? 21.859 -2.799 0.425 1 97.56 182 GLN A C 1
ATOM 1436 O O . GLN A 1 182 ? 22.438 -2.412 -0.586 1 97.56 182 G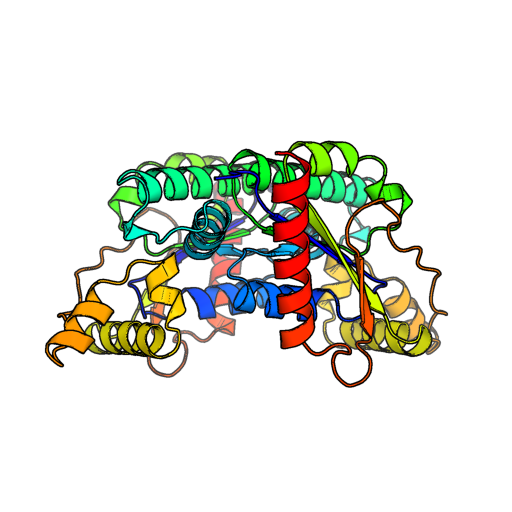LN A O 1
ATOM 1441 N N . ILE A 1 183 ? 20.578 -2.621 0.636 1 97.19 183 ILE A N 1
ATOM 1442 C CA . ILE A 1 183 ? 19.766 -1.894 -0.336 1 97.19 183 ILE A CA 1
ATOM 1443 C C . ILE A 1 183 ? 20.281 -0.463 -0.468 1 97.19 183 ILE A C 1
ATOM 1445 O O . ILE A 1 183 ? 20.5 0.025 -1.58 1 97.19 183 ILE A O 1
ATOM 1449 N N . GLN A 1 184 ? 20.484 0.182 0.634 1 93.75 184 GLN A N 1
ATOM 1450 C CA . GLN A 1 184 ? 20.953 1.562 0.632 1 93.75 184 GLN A CA 1
ATOM 1451 C C . GLN A 1 184 ? 22.312 1.679 -0.056 1 93.75 184 GLN A C 1
ATOM 1453 O O . GLN A 1 184 ? 22.531 2.596 -0.848 1 93.75 184 GLN A O 1
ATOM 1458 N N . LEU A 1 185 ? 23.188 0.754 0.213 1 93.5 185 LEU A N 1
ATOM 1459 C CA . LEU A 1 185 ? 24.516 0.752 -0.385 1 93.5 185 LEU A CA 1
ATOM 1460 C C . LEU A 1 185 ? 24.438 0.539 -1.893 1 93.5 185 LEU A C 1
ATOM 1462 O O . LEU A 1 185 ? 25.156 1.179 -2.654 1 93.5 185 LEU A O 1
ATOM 1466 N N . SER A 1 186 ? 23.609 -0.356 -2.258 1 92.44 186 SER A N 1
ATOM 1467 C CA . SER A 1 186 ? 23.453 -0.663 -3.678 1 92.44 186 SER A CA 1
ATOM 1468 C C . SER A 1 186 ? 22.953 0.548 -4.457 1 92.44 186 SER A C 1
ATOM 1470 O O . SER A 1 186 ? 23.281 0.715 -5.633 1 92.44 186 SER A O 1
ATOM 1472 N N . GLN A 1 187 ? 22.172 1.392 -3.871 1 87.81 187 GLN A N 1
ATOM 1473 C CA . GLN A 1 187 ? 21.594 2.568 -4.52 1 87.81 187 GLN A CA 1
ATOM 1474 C C . GLN A 1 187 ? 22.641 3.676 -4.66 1 87.81 187 GLN A C 1
ATOM 1476 O O . GLN A 1 187 ? 22.578 4.469 -5.602 1 87.81 187 GLN A O 1
ATOM 1481 N N . GLN A 1 188 ? 23.547 3.77 -3.76 1 82.25 188 GLN A N 1
ATOM 1482 C CA . GLN A 1 188 ? 24.625 4.762 -3.809 1 82.25 188 GLN A CA 1
ATOM 1483 C C . GLN A 1 188 ? 25.594 4.465 -4.945 1 82.25 188 GLN A C 1
ATOM 1485 O O . GLN A 1 188 ? 26.047 5.379 -5.641 1 82.25 188 GLN A O 1
ATOM 1490 N N . ILE A 1 189 ? 25.828 3.248 -5.215 1 77 189 ILE A N 1
ATOM 1491 C CA . ILE A 1 189 ? 26.781 2.824 -6.234 1 77 189 ILE A CA 1
ATOM 1492 C C . ILE A 1 189 ? 26.219 3.145 -7.621 1 77 189 ILE A C 1
ATOM 1494 O O . ILE A 1 189 ? 26.969 3.582 -8.508 1 77 189 ILE A O 1
ATOM 1498 N N . GLN A 1 190 ? 25 3.004 -7.789 1 76.12 190 GLN A N 1
ATOM 1499 C CA . GLN A 1 190 ? 24.375 3.24 -9.086 1 76.12 190 GLN A CA 1
ATOM 1500 C C . GLN A 1 190 ? 24.359 4.727 -9.422 1 76.12 190 GLN A C 1
ATOM 1502 O O . GLN A 1 190 ? 24.312 5.102 -10.594 1 76.12 190 GLN A O 1
ATOM 1507 N N . THR A 1 191 ? 24.344 5.57 -8.422 1 70.25 191 THR A N 1
ATOM 1508 C CA . THR A 1 191 ? 24.375 7.012 -8.648 1 70.25 191 THR A CA 1
ATOM 1509 C C . THR A 1 191 ? 25.781 7.465 -9.047 1 70.25 191 THR A C 1
ATOM 1511 O O . THR A 1 191 ? 25.938 8.359 -9.883 1 70.25 191 THR A O 1
ATOM 1514 N N . GLU A 1 192 ? 26.766 6.809 -8.555 1 64.25 192 GLU A N 1
ATOM 1515 C CA . GLU A 1 192 ? 28.141 7.191 -8.812 1 64.25 192 GLU A CA 1
ATOM 1516 C C . GLU A 1 192 ? 28.609 6.691 -10.18 1 64.25 192 GLU A C 1
ATOM 1518 O O . GLU A 1 192 ? 29.453 7.324 -10.828 1 64.25 192 GLU A O 1
ATOM 1523 N N . THR A 1 193 ? 28.031 5.555 -10.664 1 54.62 193 THR A N 1
ATOM 1524 C CA . THR A 1 193 ? 28.438 5 -11.953 1 54.62 193 THR A CA 1
ATOM 1525 C C . THR A 1 193 ? 27.797 5.781 -13.102 1 54.62 193 THR A C 1
ATOM 1527 O O . THR A 1 193 ? 28.312 5.766 -14.219 1 54.62 193 THR A O 1
ATOM 1530 N N . LEU A 1 194 ? 26.812 6.453 -12.945 1 48.34 194 LEU A N 1
ATOM 1531 C CA . LEU A 1 194 ? 26.125 7.242 -13.969 1 48.34 194 LEU A CA 1
ATOM 1532 C C . LEU A 1 194 ? 26.688 8.656 -14.023 1 48.34 194 LEU A C 1
ATOM 1534 O O . LEU A 1 194 ? 26.406 9.414 -14.953 1 48.34 194 LEU A O 1
ATOM 1538 N N . LYS A 1 195 ? 27.531 9.07 -13.016 1 39.12 195 LYS A N 1
ATOM 1539 C CA . LYS A 1 195 ? 28.25 10.336 -13.078 1 39.12 195 LYS A CA 1
ATOM 1540 C C . LYS A 1 195 ? 29.531 10.203 -13.906 1 39.12 195 LYS A C 1
ATOM 1542 O O . LYS A 1 195 ? 30.25 9.203 -13.797 1 39.12 195 LYS A O 1
ATOM 1547 N N . MET B 1 1 ? -24.062 -6.52 -13.438 1 48.41 1 MET B N 1
ATOM 1548 C CA . MET B 1 1 ? -23.25 -6.406 -12.227 1 48.41 1 MET B CA 1
ATOM 1549 C C . MET B 1 1 ? -22.5 -5.078 -12.203 1 48.41 1 MET B C 1
ATOM 1551 O O . MET B 1 1 ? -21.938 -4.656 -13.219 1 48.41 1 MET B O 1
ATOM 1555 N N . ASN B 1 2 ? -22.812 -4.117 -11.273 1 64 2 ASN B N 1
ATOM 1556 C CA . ASN B 1 2 ? -22.219 -2.787 -11.242 1 64 2 ASN B CA 1
ATOM 1557 C C . ASN B 1 2 ? -20.703 -2.854 -11.062 1 64 2 ASN B C 1
ATOM 1559 O O . ASN B 1 2 ? -20.203 -3.441 -10.102 1 64 2 ASN B O 1
ATOM 1563 N N . ASN B 1 3 ? -19.953 -2.609 -12.156 1 85.31 3 ASN B N 1
ATOM 1564 C CA . ASN B 1 3 ? -18.5 -2.754 -12.211 1 85.31 3 ASN B CA 1
ATOM 1565 C C . ASN B 1 3 ? -17.797 -1.473 -11.773 1 85.31 3 ASN B C 1
ATOM 1567 O O . ASN B 1 3 ? -16.656 -1.217 -12.18 1 85.31 3 ASN B O 1
ATOM 1571 N N . LYS B 1 4 ? -18.641 -0.682 -11.008 1 92.88 4 LYS B N 1
ATOM 1572 C CA . LYS B 1 4 ? -18 0.496 -10.445 1 92.88 4 LYS B CA 1
ATOM 1573 C C . LYS B 1 4 ? -17.203 0.137 -9.188 1 92.88 4 LYS B C 1
ATOM 1575 O O . LYS B 1 4 ? -17.75 -0.467 -8.258 1 92.88 4 LYS B O 1
ATOM 1580 N N . PRO B 1 5 ? -15.969 0.487 -9.133 1 97.62 5 PRO B N 1
ATOM 1581 C CA . PRO B 1 5 ? -15.164 0.112 -7.969 1 97.62 5 PRO B CA 1
ATOM 1582 C C . PRO B 1 5 ? -15.555 0.885 -6.711 1 97.62 5 PRO B C 1
ATOM 1584 O O . PRO B 1 5 ? -16.125 1.975 -6.805 1 97.62 5 PRO B O 1
ATOM 1587 N N . LYS B 1 6 ? -15.305 0.318 -5.605 1 97.81 6 LYS B N 1
ATOM 1588 C CA . LYS B 1 6 ? -15.461 0.975 -4.312 1 97.81 6 LYS B CA 1
ATOM 1589 C C . LYS B 1 6 ? -14.266 1.861 -3.996 1 97.81 6 LYS B C 1
ATOM 1591 O O . LYS B 1 6 ? -13.125 1.517 -4.328 1 97.81 6 LYS B O 1
ATOM 1596 N N . CYS B 1 7 ? -14.539 2.963 -3.389 1 98.38 7 CYS B N 1
ATOM 1597 C CA . CYS B 1 7 ? -13.5 3.838 -2.855 1 98.38 7 CYS B CA 1
ATOM 1598 C C . CYS B 1 7 ? -13.773 4.184 -1.397 1 98.38 7 CYS B C 1
ATOM 1600 O O . CYS B 1 7 ? -14.609 5.047 -1.104 1 98.38 7 CYS B O 1
ATOM 1602 N N . ILE B 1 8 ? -13.07 3.545 -0.478 1 98.75 8 ILE B N 1
ATOM 1603 C CA . ILE B 1 8 ? -13.266 3.811 0.943 1 98.75 8 ILE B CA 1
ATOM 1604 C C . ILE B 1 8 ? -12.266 4.863 1.413 1 98.75 8 ILE B C 1
ATOM 1606 O O . ILE B 1 8 ? -11.055 4.621 1.421 1 98.75 8 ILE B O 1
ATOM 1610 N N . VAL B 1 9 ? -12.766 5.988 1.763 1 98.44 9 VAL B N 1
ATOM 1611 C CA . VAL B 1 9 ? -11.938 7.086 2.258 1 98.44 9 VAL B CA 1
ATOM 1612 C C . VAL B 1 9 ? -11.797 6.98 3.775 1 98.44 9 VAL B C 1
ATOM 1614 O O . VAL B 1 9 ? -12.789 7.039 4.504 1 98.44 9 VAL B O 1
ATOM 1617 N N . VAL B 1 10 ? -10.609 6.785 4.273 1 98.75 10 VAL B N 1
ATOM 1618 C CA . VAL B 1 10 ? -10.328 6.809 5.707 1 98.75 10 VAL B CA 1
ATOM 1619 C C . VAL B 1 10 ? -9.609 8.102 6.07 1 98.75 10 VAL B C 1
ATOM 1621 O O . VAL B 1 10 ? -8.508 8.375 5.57 1 98.75 10 VAL B O 1
ATOM 1624 N N . THR B 1 11 ? -10.242 8.867 6.926 1 98.38 11 THR B N 1
ATOM 1625 C CA . THR B 1 11 ? -9.719 10.195 7.219 1 98.38 11 THR B CA 1
ATOM 1626 C C . THR B 1 11 ? -9.891 10.531 8.695 1 98.38 11 THR B C 1
ATOM 1628 O O . THR B 1 11 ? -10.453 9.734 9.453 1 98.38 11 THR B O 1
ATOM 1631 N N . GLY B 1 12 ? -9.312 11.672 9.133 1 96.69 12 GLY B N 1
ATOM 1632 C CA . GLY B 1 12 ? -9.219 12.156 10.508 1 96.69 12 GLY B CA 1
ATOM 1633 C C . GLY B 1 12 ? -7.961 12.961 10.773 1 96.69 12 GLY B C 1
ATOM 1634 O O . GLY B 1 12 ? -7.047 12.984 9.953 1 96.69 12 GLY B O 1
ATOM 1635 N N . ARG B 1 13 ? -7.887 13.609 11.938 1 94.38 13 ARG B N 1
ATOM 1636 C CA . ARG B 1 13 ? -6.727 14.422 12.281 1 94.38 13 ARG B CA 1
ATOM 1637 C C . ARG B 1 13 ? -5.496 13.555 12.516 1 94.38 13 ARG B C 1
ATOM 1639 O O . ARG B 1 13 ? -5.617 12.367 12.82 1 94.38 13 ARG B O 1
ATOM 1646 N N . PRO B 1 14 ? -4.277 14.18 12.336 1 92.44 14 PRO B N 1
ATOM 1647 C CA . PRO B 1 14 ? -3.076 13.43 12.711 1 92.44 14 PRO B CA 1
ATOM 1648 C C . PRO B 1 14 ? -3.158 12.852 14.125 1 92.44 14 PRO B C 1
ATOM 1650 O O . PRO B 1 14 ? -3.607 13.539 15.047 1 92.44 14 PRO B O 1
ATOM 1653 N N . GLY B 1 15 ? -2.84 11.602 14.25 1 92.81 15 GLY B N 1
ATOM 1654 C CA . GLY B 1 15 ? -2.881 10.945 15.547 1 92.81 15 GLY B CA 1
ATOM 1655 C C . GLY B 1 15 ? -4.203 10.258 15.828 1 92.81 15 GLY B C 1
ATOM 1656 O O . GLY B 1 15 ? -4.371 9.617 16.875 1 92.81 15 GLY B O 1
ATOM 1657 N N . SER B 1 16 ? -5.148 10.281 14.875 1 96.12 16 SER B N 1
ATOM 1658 C CA . SER B 1 16 ? -6.492 9.758 15.109 1 96.12 16 SER B CA 1
ATOM 1659 C C . SER B 1 16 ? -6.562 8.266 14.836 1 96.12 16 SER B C 1
ATOM 1661 O O . SER B 1 16 ? -7.605 7.637 15.047 1 96.12 16 SER B O 1
ATOM 1663 N N . GLY B 1 17 ? -5.539 7.664 14.273 1 95.5 17 GLY B N 1
ATOM 1664 C CA . GLY B 1 17 ? -5.516 6.227 14.062 1 95.5 17 GLY B CA 1
ATOM 1665 C C . GLY B 1 17 ? -5.953 5.824 12.664 1 95.5 17 GLY B C 1
ATOM 1666 O O . GLY B 1 17 ? -6.168 4.641 12.391 1 95.5 17 GLY B O 1
ATOM 1667 N N . LYS B 1 18 ? -6.062 6.73 11.758 1 96.69 18 LYS B N 1
ATOM 1668 C CA . LYS B 1 18 ? -6.559 6.457 10.406 1 96.69 18 LYS B CA 1
ATOM 1669 C C . LYS B 1 18 ? -5.66 5.457 9.688 1 96.69 18 LYS B C 1
ATOM 1671 O O . LYS B 1 18 ? -6.148 4.559 9 1 96.69 18 LYS B O 1
ATOM 1676 N N . THR B 1 19 ? -4.301 5.609 9.836 1 96.38 19 THR B N 1
ATOM 1677 C CA . THR B 1 19 ? -3.365 4.723 9.148 1 96.38 19 THR B CA 1
ATOM 1678 C C . THR B 1 19 ? -3.545 3.281 9.617 1 96.38 19 THR B C 1
ATOM 1680 O O . THR B 1 19 ? -3.648 2.365 8.805 1 96.38 19 THR B O 1
ATOM 1683 N N . THR B 1 20 ? -3.617 3.084 10.906 1 96.25 20 THR B N 1
ATOM 1684 C CA . THR B 1 20 ? -3.789 1.753 11.477 1 96.25 20 THR B CA 1
ATOM 1685 C C . THR B 1 20 ? -5.121 1.147 11.047 1 96.25 20 THR B C 1
ATOM 1687 O O . THR B 1 20 ? -5.18 -0.011 10.625 1 96.25 20 THR B O 1
ATOM 1690 N N . LEU B 1 21 ? -6.156 1.938 11.125 1 98.12 21 LEU B N 1
ATOM 1691 C CA . LEU B 1 21 ? -7.48 1.447 10.758 1 98.12 21 LEU B CA 1
ATOM 1692 C C . LEU B 1 21 ? -7.535 1.085 9.281 1 98.12 21 LEU B C 1
ATOM 1694 O O . LEU B 1 21 ? -8.109 0.057 8.906 1 98.12 21 LEU B O 1
ATOM 1698 N N . SER B 1 22 ? -7.008 1.945 8.406 1 98.56 22 SER B N 1
ATOM 1699 C CA . SER B 1 22 ? -7.051 1.695 6.969 1 98.56 22 SER B CA 1
ATOM 1700 C C . SER B 1 22 ? -6.371 0.376 6.613 1 98.56 22 SER B C 1
ATOM 1702 O O . SER B 1 22 ? -6.859 -0.37 5.762 1 98.56 22 SER B O 1
ATOM 1704 N N . LYS B 1 23 ? -5.25 0.077 7.277 1 97.56 23 LYS B N 1
ATOM 1705 C CA . LYS B 1 23 ? -4.531 -1.167 7.012 1 97.56 23 LYS B CA 1
ATOM 1706 C C . LYS B 1 23 ? -5.348 -2.377 7.461 1 97.56 23 LYS B C 1
ATOM 1708 O O . LYS B 1 23 ? -5.426 -3.379 6.746 1 97.56 23 LYS B O 1
ATOM 1713 N N . LYS B 1 24 ? -5.93 -2.279 8.625 1 97.38 24 LYS B N 1
ATOM 1714 C CA . LYS B 1 24 ? -6.785 -3.359 9.117 1 97.38 24 LYS B CA 1
ATOM 1715 C C . LYS B 1 24 ? -7.965 -3.592 8.18 1 97.38 24 LYS B C 1
ATOM 1717 O O . LYS B 1 24 ? -8.305 -4.734 7.867 1 97.38 24 LYS B O 1
ATOM 1722 N N . LEU B 1 25 ? -8.594 -2.49 7.762 1 98.12 25 LEU B N 1
ATOM 1723 C CA . LEU B 1 25 ? -9.719 -2.588 6.84 1 98.12 25 LEU B CA 1
ATOM 1724 C C . LEU B 1 25 ? -9.281 -3.176 5.504 1 98.12 25 LEU B C 1
ATOM 1726 O O . LEU B 1 25 ? -10.023 -3.947 4.887 1 98.12 25 LEU B O 1
ATOM 1730 N N . GLY B 1 26 ? -8.117 -2.744 5.008 1 97.81 26 GLY B N 1
ATOM 1731 C CA . GLY B 1 26 ? -7.59 -3.309 3.771 1 97.81 26 GLY B CA 1
ATOM 1732 C C . GLY B 1 26 ? -7.516 -4.824 3.791 1 97.81 26 GLY B C 1
ATOM 1733 O O . GLY B 1 26 ? -7.91 -5.48 2.826 1 97.81 26 GLY B O 1
ATOM 1734 N N . HIS B 1 27 ? -7.004 -5.336 4.91 1 94.69 27 HIS B N 1
ATOM 1735 C CA . HIS B 1 27 ? -6.906 -6.781 5.082 1 94.69 27 HIS B CA 1
ATOM 1736 C C . HIS B 1 27 ? -8.281 -7.43 5.133 1 94.69 27 HIS B C 1
ATOM 1738 O O . HIS B 1 27 ? -8.508 -8.477 4.527 1 94.69 27 HIS B O 1
ATOM 1744 N N . GLN B 1 28 ? -9.164 -6.785 5.781 1 94.88 28 GLN B N 1
ATOM 1745 C CA . GLN B 1 28 ? -10.484 -7.359 6.02 1 94.88 28 GLN B CA 1
ATOM 1746 C C . GLN B 1 28 ? -11.336 -7.305 4.758 1 94.88 28 GLN B C 1
ATOM 1748 O O . GLN B 1 28 ? -12.141 -8.211 4.508 1 94.88 28 GLN B O 1
ATOM 1753 N N . LEU B 1 29 ? -11.203 -6.293 4.008 1 96.31 29 LEU B N 1
ATOM 1754 C CA . LEU B 1 29 ? -12.086 -6.059 2.873 1 96.31 29 LEU B CA 1
ATOM 1755 C C . LEU B 1 29 ? -11.43 -6.492 1.569 1 96.31 29 LEU B C 1
ATOM 1757 O O . LEU B 1 29 ? -12.039 -6.406 0.501 1 96.31 29 LEU B O 1
ATOM 1761 N N . TRP B 1 30 ? -10.156 -6.906 1.654 1 95.75 30 TRP B N 1
ATOM 1762 C CA . TRP B 1 30 ? -9.414 -7.359 0.483 1 95.75 30 TRP B CA 1
ATOM 1763 C C . TRP B 1 30 ? -9.305 -6.25 -0.558 1 95.75 30 TRP B C 1
ATOM 1765 O O . TRP B 1 30 ? -9.656 -6.449 -1.724 1 95.75 30 TRP B O 1
ATOM 1775 N N . MET B 1 31 ? -8.773 -5.133 -0.073 1 97.88 31 MET B N 1
ATOM 1776 C CA . MET B 1 31 ? -8.547 -3.947 -0.896 1 97.88 31 MET B CA 1
ATOM 1777 C C . MET B 1 31 ? -7.16 -3.361 -0.641 1 97.88 31 MET B C 1
ATOM 1779 O O . MET B 1 31 ? -6.703 -3.316 0.501 1 97.88 31 MET B O 1
ATOM 1783 N N . PRO B 1 32 ? -6.488 -2.943 -1.72 1 98.5 32 PRO B N 1
ATOM 1784 C CA . PRO B 1 32 ? -5.246 -2.211 -1.464 1 98.5 32 PRO B CA 1
ATOM 1785 C C . PRO B 1 32 ? -5.484 -0.869 -0.777 1 98.5 32 PRO B C 1
ATOM 1787 O O . PRO B 1 32 ? -6.551 -0.27 -0.936 1 98.5 32 PRO B O 1
ATOM 1790 N N . VAL B 1 33 ? -4.48 -0.411 -0.001 1 98.81 33 VAL B N 1
ATOM 1791 C CA . VAL B 1 33 ? -4.539 0.872 0.691 1 98.81 33 VAL B CA 1
ATOM 1792 C C . VAL B 1 33 ? -3.551 1.847 0.057 1 98.81 33 VAL B C 1
ATOM 1794 O O . VAL B 1 33 ? -2.367 1.53 -0.093 1 98.81 33 VAL B O 1
ATOM 1797 N N . ILE B 1 34 ? -4.035 2.963 -0.385 1 98.88 34 ILE B N 1
ATOM 1798 C CA . ILE B 1 34 ? -3.201 4.047 -0.896 1 98.88 34 ILE B CA 1
ATOM 1799 C C . ILE B 1 34 ? -3.113 5.164 0.142 1 98.88 34 ILE B C 1
ATOM 1801 O O . ILE B 1 34 ? -4.117 5.801 0.462 1 98.88 34 ILE B O 1
ATOM 1805 N N . SER B 1 35 ? -1.953 5.391 0.651 1 98.62 35 SER B N 1
ATOM 1806 C CA . SER B 1 35 ? -1.718 6.355 1.723 1 98.62 35 SER B CA 1
ATOM 1807 C C . SER B 1 35 ? -0.989 7.59 1.205 1 98.62 35 SER B C 1
ATOM 1809 O O . SER B 1 35 ? 0.092 7.48 0.621 1 98.62 35 SER B O 1
ATOM 1811 N N . ARG B 1 36 ? -1.529 8.734 1.429 1 98.12 36 ARG B N 1
ATOM 1812 C CA . ARG B 1 36 ? -0.893 9.984 1.027 1 98.12 36 ARG B CA 1
ATOM 1813 C C . ARG B 1 36 ? 0.469 10.148 1.695 1 98.12 36 ARG B C 1
ATOM 1815 O O . ARG B 1 36 ? 1.438 10.555 1.051 1 98.12 36 ARG B O 1
ATOM 1822 N N . ASP B 1 37 ? 0.58 9.812 2.957 1 96.31 37 ASP B N 1
ATOM 1823 C CA . ASP B 1 37 ? 1.828 9.969 3.697 1 96.31 37 ASP B CA 1
ATOM 1824 C C . ASP B 1 37 ? 2.904 9.023 3.168 1 96.31 37 ASP B C 1
ATOM 1826 O O . ASP B 1 37 ? 4.078 9.391 3.102 1 96.31 37 ASP B O 1
ATOM 1830 N N . GLU B 1 38 ? 2.518 7.82 2.775 1 97.62 38 GLU B N 1
ATOM 1831 C CA . GLU B 1 38 ? 3.494 6.883 2.229 1 97.62 38 GLU B CA 1
ATOM 1832 C C . GLU B 1 38 ? 4.027 7.363 0.883 1 97.62 38 GLU B C 1
ATOM 1834 O O . GLU B 1 38 ? 5.215 7.207 0.587 1 97.62 38 GLU B O 1
ATOM 1839 N N . ILE B 1 39 ? 3.145 7.945 0.089 1 98.38 39 ILE B N 1
ATOM 1840 C CA . ILE B 1 39 ? 3.586 8.516 -1.18 1 98.38 39 ILE B CA 1
ATOM 1841 C C . ILE B 1 39 ? 4.582 9.641 -0.92 1 98.38 39 ILE B C 1
ATOM 1843 O O . ILE B 1 39 ? 5.617 9.727 -1.583 1 98.38 39 ILE B O 1
ATOM 1847 N N . LYS B 1 40 ? 4.277 10.492 0.058 1 96.88 40 LYS B N 1
ATOM 1848 C CA . LYS B 1 40 ? 5.195 11.562 0.435 1 96.88 40 LYS B CA 1
ATOM 1849 C C . LYS B 1 40 ? 6.551 11.008 0.855 1 96.88 40 LYS B C 1
ATOM 1851 O O . LYS B 1 40 ? 7.594 11.531 0.455 1 96.88 40 LYS B O 1
ATOM 1856 N N . GLU B 1 41 ? 6.512 9.992 1.646 1 96.94 41 GLU B N 1
ATOM 1857 C CA . GLU B 1 41 ? 7.746 9.359 2.105 1 96.94 41 GLU B CA 1
ATOM 1858 C C . GLU B 1 41 ? 8.594 8.883 0.929 1 96.94 41 GLU B C 1
ATOM 1860 O O . GLU B 1 41 ? 9.797 9.117 0.887 1 96.94 41 GLU B O 1
ATOM 1865 N N . GLY B 1 42 ? 7.934 8.273 -0.029 1 97.88 42 GLY B N 1
ATOM 1866 C CA . GLY B 1 42 ? 8.648 7.84 -1.218 1 97.88 42 GLY B CA 1
ATOM 1867 C C . GLY B 1 42 ? 9.227 8.984 -2.021 1 97.88 42 GLY B C 1
ATOM 1868 O O . GLY B 1 42 ? 10.328 8.875 -2.568 1 97.88 42 GLY B O 1
ATOM 1869 N N . TYR B 1 43 ? 8.422 10.016 -2.094 1 97.31 43 TYR B N 1
ATOM 1870 C CA . TYR B 1 43 ? 8.867 11.211 -2.812 1 97.31 43 TYR B CA 1
ATOM 1871 C C . TYR B 1 43 ? 10.094 11.82 -2.152 1 97.31 43 TYR B C 1
ATOM 1873 O O . TYR B 1 43 ? 11.109 12.062 -2.816 1 97.31 43 TYR B O 1
ATOM 1881 N N . VAL B 1 44 ? 10.047 12 -0.865 1 95.62 44 VAL B N 1
ATOM 1882 C CA . VAL B 1 44 ? 11.156 12.562 -0.105 1 95.62 44 VAL B CA 1
ATOM 1883 C C . VAL B 1 44 ? 12.367 11.633 -0.182 1 95.62 44 VAL B C 1
ATOM 1885 O O . VAL B 1 44 ? 13.508 12.094 -0.303 1 95.62 44 VAL B O 1
ATOM 1888 N N . ASN B 1 45 ? 12.117 10.391 -0.115 1 95.44 45 ASN B N 1
ATOM 1889 C CA . ASN B 1 45 ? 13.172 9.391 -0.219 1 95.44 45 ASN B CA 1
ATOM 1890 C C . ASN B 1 45 ? 13.977 9.547 -1.509 1 95.44 45 ASN B C 1
ATOM 1892 O O . ASN B 1 45 ? 15.203 9.461 -1.496 1 95.44 45 ASN B O 1
ATOM 1896 N N . THR B 1 46 ? 13.32 9.844 -2.578 1 95.94 46 THR B N 1
ATOM 1897 C CA . THR B 1 46 ? 13.953 10 -3.881 1 95.94 46 THR B CA 1
ATOM 1898 C C . THR B 1 46 ? 14.953 11.148 -3.863 1 95.94 46 THR B C 1
ATOM 1900 O O . THR B 1 46 ? 16.078 11.016 -4.359 1 95.94 46 THR B O 1
ATOM 1903 N N . PHE B 1 47 ? 14.555 12.203 -3.281 1 92.88 47 PHE B N 1
ATOM 1904 C CA . PHE B 1 47 ? 15.391 13.398 -3.311 1 92.88 47 PHE B CA 1
ATOM 1905 C C . PHE B 1 47 ? 16.469 13.328 -2.24 1 92.88 47 PHE B C 1
ATOM 1907 O O . PHE B 1 47 ? 17.531 13.945 -2.377 1 92.88 47 PHE B O 1
ATOM 1914 N N . GLY B 1 48 ? 16.203 12.688 -1.149 1 88.62 48 GLY B N 1
ATOM 1915 C CA . GLY B 1 48 ? 17.219 12.422 -0.153 1 88.62 48 GLY B CA 1
ATOM 1916 C C . GLY B 1 48 ? 17.516 13.609 0.74 1 88.62 48 GLY B C 1
ATOM 1917 O O . GLY B 1 48 ? 18.562 13.68 1.376 1 88.62 48 GLY B O 1
ATOM 1918 N N . ILE B 1 49 ? 16.625 14.555 0.642 1 87.88 49 ILE B N 1
ATOM 1919 C CA . ILE B 1 49 ? 16.766 15.711 1.526 1 87.88 49 ILE B CA 1
ATOM 1920 C C . ILE B 1 49 ? 15.492 15.883 2.346 1 87.88 49 ILE B C 1
ATOM 1922 O O . ILE B 1 49 ? 14.43 15.391 1.964 1 87.88 49 ILE B O 1
ATOM 1926 N N . LYS B 1 50 ? 15.641 16.594 3.438 1 88.38 50 LYS B N 1
ATOM 1927 C CA . LYS B 1 50 ? 14.539 16.781 4.375 1 88.38 50 LYS B CA 1
ATOM 1928 C C . LYS B 1 50 ? 13.344 17.438 3.693 1 88.38 50 LYS B C 1
ATOM 1930 O O . LYS B 1 50 ? 13.508 18.359 2.895 1 88.38 50 LYS B O 1
ATOM 1935 N N . HIS B 1 51 ? 12.219 17 4.156 1 87.38 51 HIS B N 1
ATOM 1936 C CA . HIS B 1 51 ? 10.969 17.531 3.621 1 87.38 51 HIS B CA 1
ATOM 1937 C C . HIS B 1 51 ? 10.945 19.062 3.68 1 87.38 51 HIS B C 1
ATOM 1939 O O . HIS B 1 51 ? 10.555 19.719 2.711 1 87.38 51 HIS B O 1
ATOM 1945 N N . ASP B 1 52 ? 11.391 19.594 4.762 1 85.06 52 ASP B N 1
ATOM 1946 C CA . ASP B 1 52 ? 11.328 21.031 4.984 1 85.06 52 ASP B CA 1
ATOM 1947 C C . ASP B 1 52 ? 12.328 21.781 4.105 1 85.06 52 ASP B C 1
ATOM 1949 O O . ASP B 1 52 ? 12.258 23 3.971 1 85.06 52 ASP B O 1
ATOM 1953 N N . GLU B 1 53 ? 13.18 21 3.494 1 88.19 53 GLU B N 1
ATOM 1954 C CA . GLU B 1 53 ? 14.188 21.594 2.627 1 88.19 53 GLU B CA 1
ATOM 1955 C C . GLU B 1 53 ? 13.781 21.5 1.158 1 88.19 53 GLU B C 1
ATOM 1957 O O . GLU B 1 53 ? 14.422 22.094 0.292 1 88.19 53 GLU B O 1
ATOM 1962 N N . LEU B 1 54 ? 12.75 20.75 0.934 1 89.62 54 LEU B N 1
ATOM 1963 C CA . LEU B 1 54 ? 12.227 20.656 -0.425 1 89.62 54 LEU B CA 1
ATOM 1964 C C . LEU B 1 54 ? 11.383 21.875 -0.771 1 89.62 54 LEU B C 1
ATOM 1966 O O . LEU B 1 54 ? 11.156 22.734 0.078 1 89.62 54 LEU B O 1
ATOM 1970 N N . SER B 1 55 ? 11.023 21.938 -2.029 1 89.44 55 SER B N 1
ATOM 1971 C CA . SER B 1 55 ? 10.188 23.047 -2.5 1 89.44 55 SER B CA 1
ATOM 1972 C C . SER B 1 55 ? 8.938 23.188 -1.649 1 89.44 55 SER B C 1
ATOM 1974 O O . SER B 1 55 ? 8.336 22.188 -1.233 1 89.44 55 SER B O 1
ATOM 1976 N N . PRO B 1 56 ? 8.516 24.406 -1.381 1 88.19 56 PRO B N 1
ATOM 1977 C CA . PRO B 1 56 ? 7.262 24.641 -0.654 1 88.19 56 PRO B CA 1
ATOM 1978 C C . PRO B 1 56 ? 6.055 24.031 -1.36 1 88.19 56 PRO B C 1
ATOM 1980 O O . PRO B 1 56 ? 4.984 23.906 -0.759 1 88.19 56 PRO B O 1
ATOM 1983 N N . HIS B 1 57 ? 6.258 23.609 -2.572 1 91.5 57 HIS B N 1
ATOM 1984 C CA . HIS B 1 57 ? 5.168 23.047 -3.361 1 91.5 57 HIS B CA 1
ATOM 1985 C C . HIS B 1 57 ? 5.102 21.531 -3.201 1 91.5 57 HIS B C 1
ATOM 1987 O O . HIS B 1 57 ? 4.211 20.891 -3.754 1 91.5 57 HIS B O 1
ATOM 1993 N N . THR B 1 58 ? 5.953 21 -2.402 1 92.5 58 THR B N 1
ATOM 1994 C CA . THR B 1 58 ? 6.078 19.547 -2.279 1 92.5 58 THR B CA 1
ATOM 1995 C C . THR B 1 58 ? 4.762 18.922 -1.819 1 92.5 58 THR B C 1
ATOM 1997 O O . THR B 1 58 ? 4.293 17.953 -2.402 1 92.5 58 THR B O 1
ATOM 2000 N N . ASN B 1 59 ? 4.125 19.531 -0.841 1 92.88 59 ASN B N 1
ATOM 2001 C CA . ASN B 1 59 ? 2.859 19 -0.353 1 92.88 59 ASN B CA 1
ATOM 2002 C C . ASN B 1 59 ? 1.786 19.016 -1.438 1 92.88 59 ASN B C 1
ATOM 2004 O O . ASN B 1 59 ? 0.998 18.078 -1.552 1 92.88 59 ASN B O 1
ATOM 2008 N N . GLY B 1 60 ? 1.798 20.094 -2.189 1 94.75 60 GLY B N 1
ATOM 2009 C CA . GLY B 1 60 ? 0.871 20.172 -3.309 1 94.75 60 GLY B CA 1
ATOM 2010 C C . GLY B 1 60 ? 1.15 19.125 -4.383 1 94.75 60 GLY B C 1
ATOM 2011 O O . GLY B 1 60 ? 0.227 18.5 -4.895 1 94.75 60 GLY B O 1
ATOM 2012 N N . ILE B 1 61 ? 2.381 18.953 -4.684 1 95.81 61 ILE B N 1
ATOM 2013 C CA . ILE B 1 61 ? 2.801 17.969 -5.68 1 95.81 61 ILE B CA 1
ATOM 2014 C C . ILE B 1 61 ? 2.393 16.562 -5.227 1 95.81 61 ILE B C 1
ATOM 2016 O O . ILE B 1 61 ? 1.776 15.82 -5.988 1 95.81 61 ILE B O 1
ATOM 2020 N N . VAL B 1 62 ? 2.648 16.266 -3.996 1 96.75 62 VAL B N 1
ATOM 2021 C CA . VAL B 1 62 ? 2.377 14.945 -3.455 1 96.75 62 VAL B CA 1
ATOM 2022 C C . VAL B 1 62 ? 0.869 14.711 -3.381 1 96.75 62 VAL B C 1
ATOM 2024 O O . VAL B 1 62 ? 0.386 13.617 -3.686 1 96.75 62 VAL B O 1
ATOM 2027 N N . SER B 1 63 ? 0.123 15.734 -3.035 1 97.06 63 SER B N 1
ATOM 2028 C CA . SER B 1 63 ? -1.329 15.609 -2.98 1 97.06 63 SER B CA 1
ATOM 2029 C C . SER B 1 63 ? -1.915 15.336 -4.359 1 97.06 63 SER B C 1
ATOM 2031 O O . SER B 1 63 ? -2.787 14.484 -4.512 1 97.06 63 SER B O 1
ATOM 2033 N N . ASN B 1 64 ? -1.409 16.047 -5.332 1 97.38 64 ASN B N 1
ATOM 2034 C CA . ASN B 1 64 ? -1.864 15.812 -6.695 1 97.38 64 ASN B CA 1
ATOM 2035 C C . ASN B 1 64 ? -1.514 14.406 -7.172 1 97.38 64 ASN B C 1
ATOM 2037 O O . ASN B 1 64 ? -2.334 13.734 -7.801 1 97.38 64 ASN B O 1
ATOM 2041 N N . LEU B 1 65 ? -0.333 14.039 -6.848 1 97.75 65 LEU B N 1
ATOM 2042 C CA . LEU B 1 65 ? 0.107 12.695 -7.211 1 97.75 65 LEU B CA 1
ATOM 2043 C C . LEU B 1 65 ? -0.77 11.641 -6.543 1 97.75 65 LEU B C 1
ATOM 2045 O O . LEU B 1 65 ? -1.146 10.648 -7.176 1 97.75 65 LEU B O 1
ATOM 2049 N N . PHE B 1 66 ? -1.093 11.844 -5.305 1 98.5 66 PHE B N 1
ATOM 2050 C CA . PHE B 1 66 ? -1.987 10.961 -4.57 1 98.5 66 PHE B CA 1
ATOM 2051 C C . PHE B 1 66 ? -3.287 10.742 -5.336 1 98.5 66 PHE B C 1
ATOM 2053 O O . PHE B 1 66 ? -3.676 9.609 -5.605 1 98.5 66 PHE B O 1
ATOM 2060 N N . PHE B 1 67 ? -3.848 11.75 -5.758 1 98.38 67 PHE B N 1
ATOM 2061 C CA . PHE B 1 67 ? -5.129 11.641 -6.445 1 98.38 67 PHE B CA 1
ATOM 2062 C C . PHE B 1 67 ? -4.953 11.023 -7.824 1 98.38 67 PHE B C 1
ATOM 2064 O O . PHE B 1 67 ? -5.812 10.266 -8.281 1 98.38 67 PHE B O 1
ATOM 2071 N N . ASP B 1 68 ? -3.871 11.383 -8.477 1 98.06 68 ASP B N 1
ATOM 2072 C CA . ASP B 1 68 ? -3.6 10.766 -9.766 1 98.06 68 ASP B CA 1
ATOM 2073 C C . ASP B 1 68 ? -3.516 9.242 -9.641 1 98.06 68 ASP B C 1
ATOM 2075 O O . ASP B 1 68 ? -4.062 8.516 -10.469 1 98.06 68 ASP B O 1
ATOM 2079 N N . ILE B 1 69 ? -2.85 8.812 -8.625 1 98.38 69 ILE B N 1
ATOM 2080 C CA . ILE B 1 69 ? -2.697 7.387 -8.367 1 98.38 69 ILE B CA 1
ATOM 2081 C C . ILE B 1 69 ? -4.059 6.773 -8.031 1 98.38 69 ILE B C 1
ATOM 2083 O O . ILE B 1 69 ? -4.422 5.727 -8.57 1 98.38 69 ILE B O 1
ATOM 2087 N N . VAL B 1 70 ? -4.809 7.43 -7.199 1 98.62 70 VAL B N 1
ATOM 2088 C CA . VAL B 1 70 ? -6.145 6.98 -6.832 1 98.62 70 VAL B CA 1
ATOM 2089 C C . VAL B 1 70 ? -7.004 6.824 -8.086 1 98.62 70 VAL B C 1
ATOM 2091 O O . VAL B 1 70 ? -7.645 5.789 -8.281 1 98.62 70 VAL B O 1
ATOM 2094 N N . PHE B 1 71 ? -6.949 7.773 -8.953 1 98.38 71 PHE B N 1
ATOM 2095 C CA . PHE B 1 71 ? -7.77 7.75 -10.156 1 98.38 71 PHE B CA 1
ATOM 2096 C C . PHE B 1 71 ? -7.344 6.613 -11.078 1 98.38 71 PHE B C 1
ATOM 2098 O O . PHE B 1 71 ? -8.188 5.984 -11.727 1 98.38 71 PHE B O 1
ATOM 2105 N N . GLN B 1 72 ? -6.113 6.363 -11.117 1 98.06 72 GLN B N 1
ATOM 2106 C CA . GLN B 1 72 ? -5.645 5.262 -11.953 1 98.06 72 GLN B CA 1
ATOM 2107 C C . GLN B 1 72 ? -6.199 3.926 -11.469 1 98.06 72 GLN B C 1
ATOM 2109 O O . GLN B 1 72 ? -6.66 3.109 -12.266 1 98.06 72 GLN B O 1
ATOM 2114 N N . TYR B 1 73 ? -6.145 3.691 -10.164 1 98.62 73 TYR B N 1
ATOM 2115 C CA . TYR B 1 73 ? -6.711 2.471 -9.602 1 98.62 73 TYR B CA 1
ATOM 2116 C C . TYR B 1 73 ? -8.195 2.355 -9.938 1 98.62 73 TYR B C 1
ATOM 2118 O O . TYR B 1 73 ? -8.641 1.329 -10.453 1 98.62 73 TYR B O 1
ATOM 2126 N N . LEU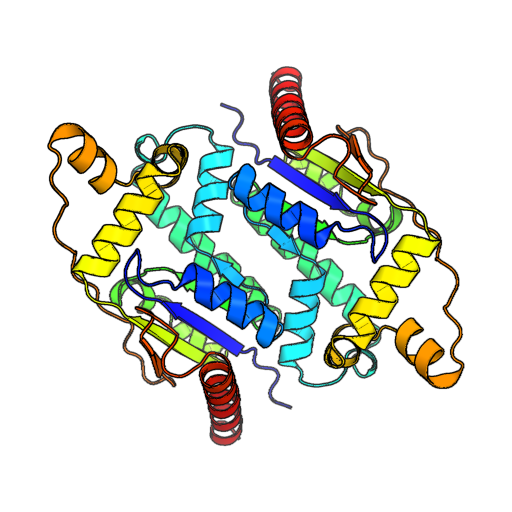 B 1 74 ? -8.883 3.445 -9.695 1 98.44 74 LEU B N 1
ATOM 2127 C CA . LEU B 1 74 ? -10.336 3.428 -9.852 1 98.44 74 LEU B CA 1
ATOM 2128 C C . LEU B 1 74 ? -10.727 3.27 -11.312 1 98.44 74 LEU B C 1
ATOM 2130 O O . LEU B 1 74 ? -11.633 2.494 -11.641 1 98.44 74 LEU B O 1
ATOM 2134 N N . ALA B 1 75 ? -10.062 3.971 -12.211 1 97.38 75 ALA B N 1
ATOM 2135 C CA . ALA B 1 75 ? -10.336 3.871 -13.641 1 97.38 75 ALA B CA 1
ATOM 2136 C C . ALA B 1 75 ? -10.062 2.461 -14.156 1 97.38 75 ALA B C 1
ATOM 2138 O O . ALA B 1 75 ? -10.625 2.045 -15.172 1 97.38 75 ALA B O 1
ATOM 2139 N N . SER B 1 76 ? -9.234 1.749 -13.461 1 97.5 76 SER B N 1
ATOM 2140 C CA . SER B 1 76 ? -8.867 0.39 -13.844 1 97.5 76 SER B CA 1
ATOM 2141 C C . SER B 1 76 ? -9.742 -0.639 -13.141 1 97.5 76 SER B C 1
ATOM 2143 O O . SER B 1 76 ? -9.414 -1.826 -13.109 1 97.5 76 SER B O 1
ATOM 2145 N N . LYS B 1 77 ? -10.758 -0.189 -12.461 1 97.12 77 LYS B N 1
ATOM 2146 C CA . LYS B 1 77 ? -11.766 -1.03 -11.82 1 97.12 77 LYS B CA 1
ATOM 2147 C C . LYS B 1 77 ? -11.172 -1.778 -10.625 1 97.12 77 LYS B C 1
ATOM 2149 O O . LYS B 1 77 ? -11.484 -2.953 -10.406 1 97.12 77 LYS B O 1
ATOM 2154 N N . VAL B 1 78 ? -10.352 -1.142 -9.922 1 98.25 78 VAL B N 1
ATOM 2155 C CA . VAL B 1 78 ? -9.789 -1.697 -8.688 1 98.25 78 VAL B CA 1
ATOM 2156 C C . VAL B 1 78 ? -10.391 -0.981 -7.48 1 98.25 78 VAL B C 1
ATOM 2158 O O . VAL B 1 78 ? -10.219 0.23 -7.32 1 98.25 78 VAL B O 1
ATOM 2161 N N . SER B 1 79 ? -11.109 -1.694 -6.652 1 98.5 79 SER B N 1
ATOM 2162 C CA . SER B 1 79 ? -11.586 -1.145 -5.387 1 98.5 79 SER B CA 1
ATOM 2163 C C . SER B 1 79 ? -10.43 -0.888 -4.422 1 98.5 79 SER B C 1
ATOM 2165 O O . SER B 1 79 ? -9.547 -1.732 -4.266 1 98.5 79 SER B O 1
ATOM 2167 N N . ILE B 1 80 ? -10.477 0.301 -3.789 1 98.88 80 ILE B N 1
ATOM 2168 C CA . ILE B 1 80 ? -9.328 0.688 -2.973 1 98.88 80 ILE B CA 1
ATOM 2169 C C . ILE B 1 80 ? -9.812 1.372 -1.695 1 98.88 80 ILE B C 1
ATOM 2171 O O . ILE B 1 80 ? -10.953 1.84 -1.629 1 98.88 80 ILE B O 1
ATOM 2175 N N . ILE B 1 81 ? -8.945 1.365 -0.707 1 98.88 81 ILE B N 1
ATOM 2176 C CA . ILE B 1 81 ? -9.008 2.25 0.451 1 98.88 81 ILE B CA 1
ATOM 2177 C C . ILE B 1 81 ? -7.973 3.365 0.306 1 98.88 81 ILE B C 1
ATOM 2179 O O . ILE B 1 81 ? -6.824 3.111 -0.064 1 98.88 81 ILE B O 1
ATOM 2183 N N . ILE B 1 82 ? -8.414 4.574 0.474 1 98.81 82 ILE B N 1
ATOM 2184 C CA . ILE B 1 82 ? -7.488 5.699 0.429 1 98.81 82 ILE B CA 1
ATOM 2185 C C . ILE B 1 82 ? -7.441 6.383 1.793 1 98.81 82 ILE B C 1
ATOM 2187 O O . ILE B 1 82 ? -8.461 6.48 2.48 1 98.81 82 ILE B O 1
ATOM 2191 N N . GLU B 1 83 ? -6.246 6.746 2.242 1 98.75 83 GLU B N 1
ATOM 2192 C CA . GLU B 1 83 ? -6.031 7.277 3.586 1 98.75 83 GLU B CA 1
ATOM 2193 C C . GLU B 1 83 ? -5.27 8.602 3.541 1 98.75 83 GLU B C 1
ATOM 2195 O O . GLU B 1 83 ? -4.18 8.672 2.969 1 98.75 83 GLU B O 1
ATOM 2200 N N . ALA B 1 84 ? -5.844 9.602 4.031 1 97.81 84 ALA B N 1
ATOM 2201 C CA . ALA B 1 84 ? -5.219 10.922 4.098 1 97.81 84 ALA B CA 1
ATOM 2202 C C . ALA B 1 84 ? -5.848 11.773 5.195 1 97.81 84 ALA B C 1
ATOM 2204 O O . ALA B 1 84 ? -7.035 11.625 5.496 1 97.81 84 ALA B O 1
ATOM 2205 N N . ALA B 1 85 ? -5.109 12.766 5.691 1 95 85 ALA B N 1
ATOM 2206 C CA . ALA B 1 85 ? -5.586 13.703 6.703 1 95 85 ALA B CA 1
ATOM 2207 C C . ALA B 1 85 ? -6.051 15.008 6.062 1 95 85 ALA B C 1
ATOM 2209 O O . ALA B 1 85 ? -5.941 16.078 6.664 1 95 85 ALA B O 1
ATOM 2210 N N . PHE B 1 86 ? -6.539 14.961 4.871 1 92 86 PHE B N 1
ATOM 2211 C CA . PHE B 1 86 ? -6.988 16.156 4.168 1 92 86 PHE B CA 1
ATOM 2212 C C . PHE B 1 86 ? -8.164 16.797 4.898 1 92 86 PHE B C 1
ATOM 2214 O O . PHE B 1 86 ? -9.039 16.109 5.418 1 92 86 PHE B O 1
ATOM 2221 N N . GLN B 1 87 ? -8.109 18.094 4.84 1 91.56 87 GLN B N 1
ATOM 2222 C CA . GLN B 1 87 ? -9.273 18.859 5.27 1 91.56 87 GLN B CA 1
ATOM 2223 C C . GLN B 1 87 ? -10.367 18.844 4.207 1 91.56 87 GLN B C 1
ATOM 2225 O O . GLN B 1 87 ? -10.109 18.516 3.049 1 91.56 87 GLN B O 1
ATOM 2230 N N . HIS B 1 88 ? -11.547 19.281 4.598 1 90.88 88 HIS B N 1
ATOM 2231 C CA . HIS B 1 88 ? -12.695 19.25 3.699 1 90.88 88 HIS B CA 1
ATOM 2232 C C . HIS B 1 88 ? -12.375 19.938 2.371 1 90.88 88 HIS B C 1
ATOM 2234 O O . HIS B 1 88 ? -12.664 19.391 1.305 1 90.88 88 HIS B O 1
ATOM 2240 N N . GLN B 1 89 ? -11.711 20.984 2.379 1 90.06 89 GLN B N 1
ATOM 2241 C CA . GLN B 1 89 ? -11.477 21.797 1.19 1 90.06 89 GLN B CA 1
ATOM 2242 C C . GLN B 1 89 ? -10.625 21.031 0.169 1 90.06 89 GLN B C 1
ATOM 2244 O O . GLN B 1 89 ? -10.844 21.172 -1.038 1 90.06 89 GLN B O 1
ATOM 2249 N N . MET B 1 90 ? -9.727 20.266 0.669 1 91.5 90 MET B N 1
ATOM 2250 C CA . MET B 1 90 ? -8.852 19.531 -0.235 1 91.5 90 MET B CA 1
ATOM 2251 C C . MET B 1 90 ? -9.625 18.422 -0.951 1 91.5 90 MET B C 1
ATOM 2253 O O . MET B 1 90 ? -9.359 18.125 -2.117 1 91.5 90 MET B O 1
ATOM 2257 N N . TRP B 1 91 ? -10.609 17.859 -0.305 1 92.5 91 TRP B N 1
ATOM 2258 C CA . TRP B 1 91 ? -11.43 16.797 -0.888 1 92.5 91 TRP B CA 1
ATOM 2259 C C . TRP B 1 91 ? -12.414 17.375 -1.904 1 92.5 91 TRP B C 1
ATOM 2261 O O . TRP B 1 91 ? -12.789 16.703 -2.863 1 92.5 91 TRP B O 1
ATOM 2271 N N . GLU B 1 92 ? -12.82 18.594 -1.714 1 92.94 92 GLU B N 1
ATOM 2272 C CA . GLU B 1 92 ? -13.867 19.219 -2.518 1 92.94 92 GLU B CA 1
ATOM 2273 C C . GLU B 1 92 ? -13.492 19.234 -3.996 1 92.94 92 GLU B C 1
ATOM 2275 O O . GLU B 1 92 ? -14.344 19.031 -4.863 1 92.94 92 GLU B O 1
ATOM 2280 N N . SER B 1 93 ? -12.32 19.453 -4.27 1 91.44 93 SER B N 1
ATOM 2281 C CA . SER B 1 93 ? -11.891 19.609 -5.656 1 91.44 93 SER B CA 1
ATOM 2282 C C . SER B 1 93 ? -11.805 18.25 -6.359 1 91.44 93 SER B C 1
ATOM 2284 O O . SER B 1 93 ? -11.836 18.188 -7.59 1 91.44 93 SER B O 1
ATOM 2286 N N . ARG B 1 94 ? -11.758 17.188 -5.66 1 94.88 94 ARG B N 1
ATOM 2287 C CA . ARG B 1 94 ? -11.477 15.906 -6.293 1 94.88 94 ARG B CA 1
ATOM 2288 C C . ARG B 1 94 ? -12.625 14.93 -6.078 1 94.88 94 ARG B C 1
ATOM 2290 O O . ARG B 1 94 ? -12.766 13.961 -6.824 1 94.88 94 ARG B O 1
ATOM 2297 N N . MET B 1 95 ? -13.523 15.164 -5.148 1 94.69 95 MET B N 1
ATOM 2298 C CA . MET B 1 95 ? -14.586 14.242 -4.77 1 94.69 95 MET B CA 1
ATOM 2299 C C . MET B 1 95 ? -15.562 14.031 -5.926 1 94.69 95 MET B C 1
ATOM 2301 O O . MET B 1 95 ? -16.016 12.906 -6.172 1 94.69 95 MET B O 1
ATOM 2305 N N . PRO B 1 96 ? -15.891 15.094 -6.699 1 94.75 96 PRO B N 1
ATOM 2306 C CA . PRO B 1 96 ? -16.812 14.883 -7.812 1 94.75 96 PRO B CA 1
ATOM 2307 C C . PRO B 1 96 ? -16.328 13.828 -8.797 1 94.75 96 PRO B C 1
ATOM 2309 O O . PRO B 1 96 ? -17.109 12.984 -9.25 1 94.75 96 PRO B O 1
ATOM 2312 N N . GLU B 1 97 ? -15.07 13.906 -9.133 1 95.62 97 GLU B N 1
ATOM 2313 C CA . GLU B 1 97 ? -14.516 12.914 -10.047 1 95.62 97 GLU B CA 1
ATOM 2314 C C . GLU B 1 97 ? -14.523 11.523 -9.422 1 95.62 97 GLU B C 1
ATOM 2316 O O . GLU B 1 97 ? -14.82 10.539 -10.102 1 95.62 97 GLU B O 1
ATOM 2321 N N . ILE B 1 98 ? -14.25 11.375 -8.172 1 96.31 98 ILE B N 1
ATOM 2322 C CA . ILE B 1 98 ? -14.281 10.102 -7.465 1 96.31 98 ILE B CA 1
ATOM 2323 C C . ILE B 1 98 ? -15.695 9.523 -7.496 1 96.31 98 ILE B C 1
ATOM 2325 O O . ILE B 1 98 ? -15.875 8.336 -7.773 1 96.31 98 ILE B O 1
ATOM 2329 N N . LEU B 1 99 ? -16.672 10.383 -7.297 1 94.69 99 LEU B N 1
ATOM 2330 C CA . LEU B 1 99 ? -18.062 9.984 -7.285 1 94.69 99 LEU B CA 1
ATOM 2331 C C . LEU B 1 99 ? -18.5 9.453 -8.648 1 94.69 99 LEU B C 1
ATOM 2333 O O . LEU B 1 99 ? -19.312 8.539 -8.742 1 94.69 99 LEU B O 1
ATOM 2337 N N . GLU B 1 100 ? -17.922 10.031 -9.609 1 94.88 100 GLU B N 1
ATOM 2338 C CA . GLU B 1 100 ? -18.297 9.672 -10.977 1 94.88 100 GLU B CA 1
ATOM 2339 C C . GLU B 1 100 ? -17.812 8.266 -11.336 1 94.88 100 GLU B C 1
ATOM 2341 O O . GLU B 1 100 ? -18.531 7.512 -12 1 94.88 100 GLU B O 1
ATOM 2346 N N . ILE B 1 101 ? -16.703 7.891 -10.82 1 96.12 101 ILE B N 1
ATOM 2347 C CA . ILE B 1 101 ? -16.094 6.684 -11.367 1 96.12 101 ILE B CA 1
ATOM 2348 C C . ILE B 1 101 ? -16.047 5.598 -10.297 1 96.12 101 ILE B C 1
ATOM 2350 O O . ILE B 1 101 ? -15.523 4.508 -10.531 1 96.12 101 ILE B O 1
ATOM 2354 N N . SER B 1 102 ? -16.562 5.863 -9.094 1 97.06 102 SER B N 1
ATOM 2355 C CA . SER B 1 102 ? -16.5 4.891 -8.008 1 97.06 102 SER B CA 1
ATOM 2356 C C . SER B 1 102 ? -17.703 5.023 -7.086 1 97.06 102 SER B C 1
ATOM 2358 O O . SER B 1 102 ? -18.578 5.867 -7.309 1 97.06 102 SER B O 1
ATOM 2360 N N . ARG B 1 103 ? -17.812 4.145 -6.125 1 96.06 103 ARG B N 1
ATOM 2361 C CA . ARG B 1 103 ? -18.766 4.195 -5.027 1 96.06 103 ARG B CA 1
ATOM 2362 C C . ARG B 1 103 ? -18.078 4.531 -3.711 1 96.06 103 ARG B C 1
ATOM 2364 O O . ARG B 1 103 ? -17.578 3.639 -3.018 1 96.06 103 ARG B O 1
ATOM 2371 N N . PRO B 1 104 ? -18.094 5.754 -3.383 1 97.06 104 PRO B N 1
ATOM 2372 C CA . PRO B 1 104 ? -17.312 6.141 -2.203 1 97.06 104 PRO B CA 1
ATOM 2373 C C . PRO B 1 104 ? -18.078 5.934 -0.898 1 97.06 104 PRO B C 1
ATOM 2375 O O . PRO B 1 104 ? -19.312 6.027 -0.879 1 97.06 104 PRO B O 1
ATOM 2378 N N . CYS B 1 105 ? -17.406 5.648 0.077 1 97.81 105 CYS B N 1
ATOM 2379 C CA . CYS B 1 105 ? -17.781 5.641 1.485 1 97.81 105 CYS B CA 1
ATOM 2380 C C . CYS B 1 105 ? -16.688 6.285 2.344 1 97.81 105 CYS B C 1
ATOM 2382 O O . CYS B 1 105 ? -15.5 6.047 2.131 1 97.81 105 CYS B O 1
ATOM 2384 N N . ILE B 1 106 ? -17.125 7.125 3.283 1 98.19 106 ILE B N 1
ATOM 2385 C CA . ILE B 1 106 ? -16.156 7.848 4.098 1 98.19 106 ILE B CA 1
ATOM 2386 C C . ILE B 1 106 ? -16.156 7.281 5.516 1 98.19 106 ILE B C 1
ATOM 2388 O O . ILE B 1 106 ? -17.203 7.066 6.113 1 98.19 106 ILE B O 1
ATOM 2392 N N . VAL B 1 107 ? -15.008 7.008 6.035 1 98.62 107 VAL B N 1
ATOM 2393 C CA . VAL B 1 107 ? -14.781 6.613 7.422 1 98.62 107 VAL B CA 1
ATOM 2394 C C . VAL B 1 107 ? -13.977 7.691 8.141 1 98.62 107 VAL B C 1
ATOM 2396 O O . VAL B 1 107 ? -12.812 7.93 7.812 1 98.62 107 VAL B O 1
ATOM 2399 N N . VAL B 1 108 ? -14.562 8.297 9.109 1 98.31 108 VAL B N 1
ATOM 2400 C CA . VAL B 1 108 ? -13.906 9.375 9.852 1 98.31 108 VAL B CA 1
ATOM 2401 C C . VAL B 1 108 ? -13.461 8.867 11.219 1 98.31 108 VAL B C 1
ATOM 2403 O O . VAL B 1 108 ? -14.297 8.531 12.062 1 98.31 108 VAL B O 1
ATOM 2406 N N . CYS B 1 109 ? -12.18 8.836 11.422 1 98.25 109 CYS B N 1
ATOM 2407 C CA . CYS B 1 109 ? -11.617 8.469 12.711 1 98.25 109 CYS B CA 1
ATOM 2408 C C . CYS B 1 109 ? -11.586 9.664 13.656 1 98.25 109 CYS B C 1
ATOM 2410 O O . CYS B 1 109 ? -11.102 10.734 13.289 1 98.25 109 CYS B O 1
ATOM 2412 N N . SER B 1 110 ? -12.047 9.414 14.828 1 95.94 110 SER B N 1
ATOM 2413 C CA . SER B 1 110 ? -12.094 10.5 15.805 1 95.94 110 SER B CA 1
ATOM 2414 C C . SER B 1 110 ? -11.539 10.047 17.156 1 95.94 110 SER B C 1
ATOM 2416 O O . SER B 1 110 ? -11.75 8.914 17.578 1 95.94 110 SER B O 1
ATOM 2418 N N . VAL B 1 111 ? -10.812 11.008 17.734 1 95.12 111 VAL B N 1
ATOM 2419 C CA . VAL B 1 111 ? -10.297 10.898 19.094 1 95.12 111 VAL B CA 1
ATOM 2420 C C . VAL B 1 111 ? -10.148 12.297 19.703 1 95.12 111 VAL B C 1
ATOM 2422 O O . VAL B 1 111 ? -10.117 13.297 18.984 1 95.12 111 VAL B O 1
ATOM 2425 N N . ASP B 1 112 ? -10.141 12.328 20.984 1 93.62 112 ASP B N 1
ATOM 2426 C CA . ASP B 1 112 ? -9.938 13.617 21.641 1 93.62 112 ASP B CA 1
ATOM 2427 C C . ASP B 1 112 ? -8.719 14.336 21.078 1 93.62 112 ASP B C 1
ATOM 2429 O O . ASP B 1 112 ? -7.676 13.719 20.844 1 93.62 112 ASP B O 1
ATOM 2433 N N . GLY B 1 113 ? -8.891 15.602 20.875 1 92.75 113 GLY B N 1
ATOM 2434 C CA . GLY B 1 113 ? -7.832 16.375 20.25 1 92.75 113 GLY B CA 1
ATOM 2435 C C . GLY B 1 113 ? -6.516 16.297 21.016 1 92.75 113 GLY B C 1
ATOM 2436 O O . GLY B 1 113 ? -5.449 16.219 20.406 1 92.75 113 GLY B O 1
ATOM 2437 N N . LYS B 1 114 ? -6.578 16.328 22.312 1 92.31 114 LYS B N 1
ATOM 2438 C CA . LYS B 1 114 ? -5.367 16.266 23.125 1 92.31 114 LYS B CA 1
ATOM 2439 C C . LYS B 1 114 ? -4.699 14.891 23 1 92.31 114 LYS B C 1
ATOM 2441 O O . LYS B 1 114 ? -3.473 14.797 22.938 1 92.31 114 LYS B O 1
ATOM 2446 N N . ILE B 1 115 ? -5.551 13.961 22.938 1 93.81 115 ILE B N 1
ATOM 2447 C CA . ILE B 1 115 ? -5.031 12.609 22.781 1 93.81 115 ILE B CA 1
ATOM 2448 C C . ILE B 1 115 ? -4.367 12.469 21.406 1 93.81 115 ILE B C 1
ATOM 2450 O O . ILE B 1 115 ? -3.268 11.922 21.297 1 93.81 115 ILE B O 1
ATOM 2454 N N . ALA B 1 116 ? -5.012 12.969 20.391 1 93.69 116 ALA B N 1
ATOM 2455 C CA . ALA B 1 116 ? -4.469 12.914 19.047 1 93.69 116 ALA B CA 1
ATOM 2456 C C . ALA B 1 116 ? -3.115 13.617 18.969 1 93.69 116 ALA B C 1
ATOM 2458 O O . ALA B 1 116 ? -2.17 13.094 18.375 1 93.69 116 ALA B O 1
ATOM 2459 N N . ALA B 1 117 ? -3.051 14.742 19.594 1 92.06 117 ALA B N 1
ATOM 2460 C CA . ALA B 1 117 ? -1.815 15.523 19.594 1 92.06 117 ALA B CA 1
ATOM 2461 C C . ALA B 1 117 ? -0.694 14.773 20.312 1 92.06 117 ALA B C 1
ATOM 2463 O O . ALA B 1 117 ? 0.45 14.766 19.844 1 92.06 117 ALA B O 1
ATOM 2464 N N . GLN B 1 118 ? -1.054 14.133 21.375 1 92.38 118 GLN B N 1
ATOM 2465 C CA . GLN B 1 118 ? -0.084 13.359 22.141 1 92.38 118 GLN B CA 1
ATOM 2466 C C . GLN B 1 118 ? 0.436 12.172 21.344 1 92.38 118 GLN B C 1
ATOM 2468 O O . GLN B 1 118 ? 1.642 11.922 21.312 1 92.38 118 GLN B O 1
ATOM 2473 N N . ARG B 1 119 ? -0.456 11.484 20.719 1 91.31 119 ARG B N 1
ATOM 2474 C CA . ARG B 1 119 ? -0.073 10.359 19.875 1 91.31 119 ARG B CA 1
ATOM 2475 C C . ARG B 1 119 ? 0.854 10.805 18.75 1 91.31 119 ARG B C 1
ATOM 2477 O O . ARG B 1 119 ? 1.857 10.141 18.469 1 91.31 119 ARG B O 1
ATOM 2484 N N . HIS B 1 120 ? 0.45 11.883 18.156 1 90.62 120 HIS B N 1
ATOM 2485 C CA . HIS B 1 120 ? 1.242 12.414 17.047 1 90.62 120 HIS B CA 1
ATOM 2486 C C . HIS B 1 120 ? 2.643 12.797 17.516 1 90.62 120 HIS B C 1
ATOM 2488 O O . HIS B 1 120 ? 3.631 12.469 16.859 1 90.62 120 HIS B O 1
ATOM 2494 N N . LEU B 1 121 ? 2.75 13.414 18.672 1 89.81 121 LEU B N 1
ATOM 2495 C CA . LEU B 1 121 ? 4.035 13.812 19.234 1 89.81 121 LEU B CA 1
ATOM 2496 C C . LEU B 1 121 ? 4.883 12.594 19.578 1 89.81 121 LEU B C 1
ATOM 2498 O O . LEU B 1 121 ? 6.062 12.539 19.234 1 89.81 121 LEU B O 1
ATOM 2502 N N . GLN B 1 122 ? 4.281 11.633 20.188 1 90.94 122 GLN B N 1
ATOM 2503 C CA . GLN B 1 122 ? 4.996 10.438 20.609 1 90.94 122 GLN B CA 1
ATOM 2504 C C . GLN B 1 122 ? 5.543 9.672 19.406 1 90.94 122 GLN B C 1
ATOM 2506 O O . GLN B 1 122 ? 6.66 9.156 19.453 1 90.94 122 GLN B O 1
ATOM 2511 N N . ARG B 1 123 ? 4.77 9.625 18.453 1 88 123 ARG B N 1
ATOM 2512 C CA . ARG B 1 123 ? 5.207 8.961 17.219 1 88 123 ARG B CA 1
ATOM 2513 C C . ARG B 1 123 ? 6.418 9.656 16.625 1 88 123 ARG B C 1
ATOM 2515 O O . ARG B 1 123 ? 7.359 9 16.172 1 88 123 ARG B O 1
ATOM 2522 N N . GLY B 1 124 ? 6.375 10.93 16.609 1 86.69 124 GLY B N 1
ATOM 2523 C CA . GLY B 1 124 ? 7.496 11.703 16.109 1 86.69 124 GLY B CA 1
ATOM 2524 C C . GLY B 1 124 ? 8.758 11.531 16.922 1 86.69 124 GLY B C 1
ATOM 2525 O O . GLY B 1 124 ? 9.859 11.438 16.375 1 86.69 124 GLY B O 1
ATOM 2526 N N . LEU B 1 125 ? 8.609 11.438 18.188 1 86.31 125 LEU B N 1
ATOM 2527 C CA . LEU B 1 125 ? 9.75 11.289 19.094 1 86.31 125 LEU B CA 1
ATOM 2528 C C . LEU B 1 125 ? 10.352 9.891 18.984 1 86.31 125 LEU B C 1
ATOM 2530 O O . LEU B 1 125 ? 11.562 9.719 19.109 1 86.31 125 LEU B O 1
ATOM 2534 N N . ALA B 1 126 ? 9.492 8.984 18.656 1 85.62 126 ALA B N 1
ATOM 2535 C CA . ALA B 1 126 ? 9.922 7.59 18.594 1 85.62 126 ALA B CA 1
ATOM 2536 C C . ALA B 1 126 ? 10.648 7.301 17.281 1 85.62 126 ALA 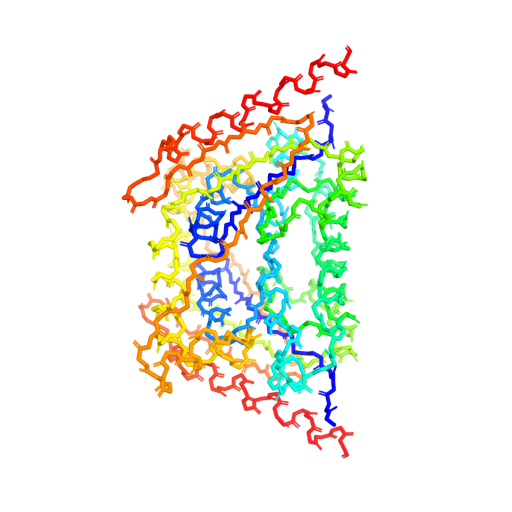B C 1
ATOM 2538 O O . ALA B 1 126 ? 11.469 6.383 17.203 1 85.62 126 ALA B O 1
ATOM 2539 N N . HIS B 1 127 ? 10.367 8.047 16.328 1 84.69 127 HIS B N 1
ATOM 2540 C CA . HIS B 1 127 ? 10.953 7.836 15.016 1 84.69 127 HIS B CA 1
ATOM 2541 C C . HIS B 1 127 ? 11.617 9.109 14.5 1 84.69 127 HIS B C 1
ATOM 2543 O O . HIS B 1 127 ? 11.016 9.859 13.727 1 84.69 127 HIS B O 1
ATOM 2549 N N . PRO B 1 128 ? 12.805 9.273 14.852 1 77.44 128 PRO B N 1
ATOM 2550 C CA . PRO B 1 128 ? 13.469 10.539 14.523 1 77.44 128 PRO B CA 1
ATOM 2551 C C . PRO B 1 128 ? 13.484 10.828 13.031 1 77.44 128 PRO B C 1
ATOM 2553 O O . PRO B 1 128 ? 13.539 11.992 12.625 1 77.44 128 PRO B O 1
ATOM 2556 N N . ASN B 1 129 ? 13.352 9.758 12.25 1 85.25 129 ASN B N 1
ATOM 2557 C CA . ASN B 1 129 ? 13.336 9.969 10.812 1 85.25 129 ASN B CA 1
ATOM 2558 C C . ASN B 1 129 ? 12.016 10.57 10.344 1 85.25 129 ASN B C 1
ATOM 2560 O O . ASN B 1 129 ? 11.922 11.062 9.219 1 85.25 129 ASN B O 1
ATOM 2564 N N . ARG B 1 130 ? 11.109 10.547 11.172 1 84.25 130 ARG B N 1
ATOM 2565 C CA . ARG B 1 130 ? 9.828 11.141 10.797 1 84.25 130 ARG B CA 1
ATOM 2566 C C . ARG B 1 130 ? 9.977 12.633 10.531 1 84.25 130 ARG B C 1
ATOM 2568 O O . ARG B 1 130 ? 9.305 13.18 9.648 1 84.25 130 ARG B O 1
ATOM 2575 N N . GLU B 1 131 ? 10.773 13.281 11.336 1 81.12 131 GLU B N 1
ATOM 2576 C CA . GLU B 1 131 ? 11.039 14.695 11.078 1 81.12 131 GLU B CA 1
ATOM 2577 C C . GLU B 1 131 ? 11.633 14.891 9.688 1 81.12 131 GLU B C 1
ATOM 2579 O O . GLU B 1 131 ? 11.297 15.859 9 1 81.12 131 GLU B O 1
ATOM 2584 N N . PHE B 1 132 ? 12.445 14 9.297 1 85.75 132 PHE B N 1
ATOM 2585 C CA . PHE B 1 132 ? 13.07 14.055 7.98 1 85.75 132 PHE B CA 1
ATOM 2586 C C . PHE B 1 132 ? 12.023 13.953 6.875 1 85.75 132 PHE B C 1
ATOM 2588 O O . PHE B 1 132 ? 12.016 14.766 5.945 1 85.75 132 PHE B O 1
ATOM 2595 N N . TYR B 1 133 ? 11.062 13.141 7.027 1 91.25 133 TYR B N 1
ATOM 2596 C CA . TYR B 1 133 ? 10.133 12.82 5.957 1 91.25 133 TYR B CA 1
ATOM 2597 C C . TYR B 1 133 ? 8.875 13.672 6.047 1 91.25 133 TYR B C 1
ATOM 2599 O O . TYR B 1 133 ? 8.242 13.977 5.031 1 91.25 133 TYR B O 1
ATOM 2607 N N . HIS B 1 134 ? 8.469 14.125 7.246 1 89 134 HIS B N 1
ATOM 2608 C CA . HIS B 1 134 ? 7.16 14.742 7.406 1 89 134 HIS B CA 1
ATOM 2609 C C . HIS B 1 134 ? 7.285 16.188 7.891 1 89 134 HIS B C 1
ATOM 2611 O O . HIS B 1 134 ? 6.328 16.953 7.812 1 89 134 HIS B O 1
ATOM 2617 N N . GLY B 1 135 ? 8.438 16.594 8.375 1 80.69 135 GLY B N 1
ATOM 2618 C CA . GLY B 1 135 ? 8.633 17.953 8.859 1 80.69 135 GLY B CA 1
ATOM 2619 C C . GLY B 1 135 ? 7.723 18.312 10.023 1 80.69 135 GLY B C 1
ATOM 2620 O O . GLY B 1 135 ? 7.219 19.438 10.102 1 80.69 135 GLY B O 1
ATOM 2621 N N . ASP B 1 136 ? 7.457 17.469 10.914 1 78.62 136 ASP B N 1
ATOM 2622 C CA . ASP B 1 136 ? 6.527 17.703 12.016 1 78.62 136 ASP B CA 1
ATOM 2623 C C . ASP B 1 136 ? 7.059 18.766 12.969 1 78.62 136 ASP B C 1
ATOM 2625 O O . ASP B 1 136 ? 7.836 18.469 13.875 1 78.62 136 ASP B O 1
ATOM 2629 N N . LYS B 1 137 ? 6.656 19.938 12.797 1 77.94 137 LYS B N 1
ATOM 2630 C CA . LYS B 1 137 ? 7.113 21.109 13.555 1 77.94 137 LYS B CA 1
ATOM 2631 C C . LYS B 1 137 ? 6.773 20.969 15.039 1 77.94 137 LYS B C 1
ATOM 2633 O O . LYS B 1 137 ? 7.477 21.5 15.891 1 77.94 137 LYS B O 1
ATOM 2638 N N . ASN B 1 138 ? 5.723 20.266 15.328 1 82.19 138 ASN B N 1
ATOM 2639 C CA . ASN B 1 138 ? 5.324 20.078 16.719 1 82.19 138 ASN B CA 1
ATOM 2640 C C . ASN B 1 138 ? 6.391 19.328 17.516 1 82.19 138 ASN B C 1
ATOM 2642 O O . ASN B 1 138 ? 6.582 19.578 18.703 1 82.19 138 ASN B O 1
ATOM 2646 N N . VAL B 1 139 ? 7.066 18.453 16.859 1 82.44 139 VAL B N 1
ATOM 2647 C CA . VAL B 1 139 ? 8.117 17.688 17.516 1 82.44 139 VAL B CA 1
ATOM 2648 C C . VAL B 1 139 ? 9.289 18.609 17.859 1 82.44 139 VAL B C 1
ATOM 2650 O O . VAL B 1 139 ? 9.828 18.562 18.969 1 82.44 139 VAL B O 1
ATOM 2653 N N . SER B 1 140 ? 9.609 19.422 16.891 1 81.88 140 SER B N 1
ATOM 2654 C CA . SER B 1 140 ? 10.703 20.359 17.109 1 81.88 140 SER B CA 1
ATOM 2655 C C . SER B 1 140 ? 10.383 21.312 18.25 1 81.88 140 SER B C 1
ATOM 2657 O O . SER B 1 140 ? 11.25 21.609 19.078 1 81.88 140 SER B O 1
ATOM 2659 N N . LEU B 1 141 ? 9.18 21.75 18.25 1 85.19 141 LEU B N 1
ATOM 2660 C CA . LEU B 1 141 ? 8.742 22.672 19.297 1 85.19 141 LEU B CA 1
ATOM 2661 C C . LEU B 1 141 ? 8.828 21.984 20.672 1 85.19 141 LEU B C 1
ATOM 2663 O O . LEU B 1 141 ? 9.336 22.578 21.625 1 85.19 141 LEU B O 1
ATOM 2667 N N . TYR B 1 142 ? 8.391 20.812 20.797 1 87.5 142 TYR B N 1
ATOM 2668 C CA . TYR B 1 142 ? 8.406 20.062 22.047 1 87.5 142 TYR B CA 1
ATOM 2669 C C . TYR B 1 142 ? 9.828 19.812 22.531 1 87.5 142 TYR B C 1
ATOM 2671 O O . TYR B 1 142 ? 10.125 19.922 23.719 1 87.5 142 TYR B O 1
ATOM 2679 N N . ARG B 1 143 ? 10.672 19.531 21.609 1 84.38 143 ARG B N 1
ATOM 2680 C CA . ARG B 1 143 ? 12.078 19.312 21.953 1 84.38 143 ARG B CA 1
ATOM 2681 C C . ARG B 1 143 ? 12.719 20.578 22.5 1 84.38 143 ARG B C 1
ATOM 2683 O O . ARG B 1 143 ? 13.531 20.516 23.422 1 84.38 143 ARG B O 1
ATOM 2690 N N . ALA B 1 144 ? 12.32 21.625 21.969 1 88.44 144 ALA B N 1
ATOM 2691 C CA . ALA B 1 144 ? 12.938 22.906 22.312 1 88.44 144 ALA B CA 1
ATOM 2692 C C . ALA B 1 144 ? 12.352 23.469 23.609 1 88.44 144 ALA B C 1
ATOM 2694 O O . ALA B 1 144 ? 13.062 24.078 24.406 1 88.44 144 ALA B O 1
ATOM 2695 N N . THR B 1 145 ? 11.078 23.234 23.891 1 91 145 THR B N 1
ATOM 2696 C CA . THR B 1 145 ? 10.422 24 24.953 1 91 145 THR B CA 1
ATOM 2697 C C . THR B 1 145 ? 9.828 23.062 26 1 91 145 THR B C 1
ATOM 2699 O O . THR B 1 145 ? 9.508 23.5 27.109 1 91 145 THR B O 1
ATOM 2702 N N . GLY B 1 146 ? 9.547 21.781 25.531 1 88.25 146 GLY B N 1
ATOM 2703 C CA . GLY B 1 146 ? 8.852 20.828 26.406 1 88.25 146 GLY B CA 1
ATOM 2704 C C . GLY B 1 146 ? 7.34 20.969 26.328 1 88.25 146 GLY B C 1
ATOM 2705 O O . GLY B 1 146 ? 6.613 20.203 26.969 1 88.25 146 GLY B O 1
ATOM 2706 N N . ASP B 1 147 ? 6.902 21.922 25.531 1 89.25 147 ASP B N 1
ATOM 2707 C CA . ASP B 1 147 ? 5.469 22.172 25.422 1 89.25 147 ASP B CA 1
ATOM 2708 C C . ASP B 1 147 ? 4.875 21.484 24.203 1 89.25 147 ASP B C 1
ATOM 2710 O O . ASP B 1 147 ? 5.496 21.453 23.141 1 89.25 147 ASP B O 1
ATOM 2714 N N . MET B 1 148 ? 3.699 20.969 24.438 1 86.44 148 MET B N 1
ATOM 2715 C CA . MET B 1 148 ? 2.963 20.391 23.312 1 86.44 148 MET B CA 1
ATOM 2716 C C . MET B 1 148 ? 2.076 21.438 22.656 1 86.44 148 MET B C 1
ATOM 2718 O O . MET B 1 148 ? 1.364 22.188 23.328 1 86.44 148 MET B O 1
ATOM 2722 N N . ALA B 1 149 ? 2.199 21.516 21.344 1 82.69 149 ALA B N 1
ATOM 2723 C CA . ALA B 1 149 ? 1.3 22.391 20.609 1 82.69 149 ALA B CA 1
ATOM 2724 C C . ALA B 1 149 ? -0.156 21.984 20.797 1 82.69 149 ALA B C 1
ATOM 2726 O O . ALA B 1 149 ? -0.456 20.781 20.906 1 82.69 149 ALA B O 1
ATOM 2727 N N . PRO B 1 150 ? -1.021 22.953 20.891 1 83.81 150 PRO B N 1
ATOM 2728 C CA . PRO B 1 150 ? -2.439 22.594 20.953 1 83.81 150 PRO B CA 1
ATOM 2729 C C . PRO B 1 150 ? -2.922 21.859 19.703 1 83.81 150 PRO B C 1
ATOM 2731 O O . PRO B 1 150 ? -2.328 22.016 18.625 1 83.81 150 PRO B O 1
ATOM 2734 N N . PRO B 1 151 ? -3.92 21.047 19.984 1 82.88 151 PRO B N 1
ATOM 2735 C CA . PRO B 1 151 ? -4.453 20.359 18.797 1 82.88 151 PRO B CA 1
ATOM 2736 C C . PRO B 1 151 ? -5.051 21.312 17.781 1 82.88 151 PRO B C 1
ATOM 2738 O O . PRO B 1 151 ? -5.727 22.281 18.141 1 82.88 151 PRO B O 1
ATOM 2741 N N . GLY B 1 152 ? -4.645 21.141 16.531 1 80.12 152 GLY B N 1
ATOM 2742 C CA . GLY B 1 152 ? -5.242 21.938 15.477 1 80.12 152 GLY B CA 1
ATOM 2743 C C . GLY B 1 152 ? -6.672 21.547 15.164 1 80.12 152 GLY B C 1
ATOM 2744 O O . GLY B 1 152 ? -7.16 20.531 15.664 1 80.12 152 GLY B O 1
ATOM 2745 N N . SER B 1 153 ? -7.363 22.438 14.484 1 87.38 153 SER B N 1
ATOM 2746 C CA . SER B 1 153 ? -8.711 22.109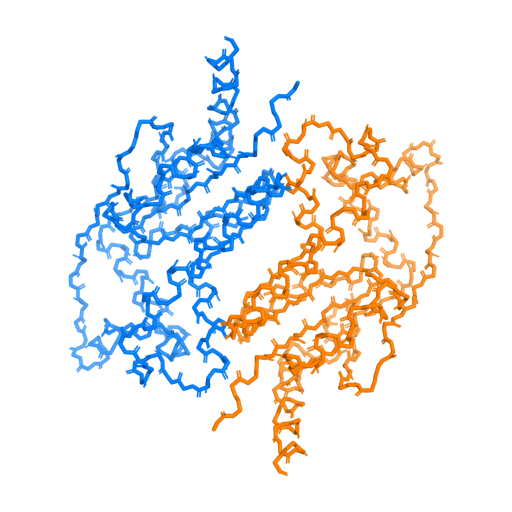 14.031 1 87.38 153 SER B CA 1
ATOM 2747 C C . SER B 1 153 ? -8.68 21.125 12.875 1 87.38 153 SER B C 1
ATOM 2749 O O . SER B 1 153 ? -7.688 21.031 12.156 1 87.38 153 SER B O 1
ATOM 2751 N N . TYR B 1 154 ? -9.641 20.266 12.852 1 92.62 154 TYR B N 1
ATOM 2752 C CA . TYR B 1 154 ? -9.836 19.328 11.758 1 92.62 154 TYR B CA 1
ATOM 2753 C C . TYR B 1 154 ? -11.273 19.375 11.25 1 92.62 154 TYR B C 1
ATOM 2755 O O . TYR B 1 154 ? -12.219 19.25 12.031 1 92.62 154 TYR B O 1
ATOM 2763 N N . MET B 1 155 ? -11.391 19.625 9.953 1 93 155 MET B N 1
ATOM 2764 C CA . MET B 1 155 ? -12.703 19.609 9.312 1 93 155 MET B CA 1
ATOM 2765 C C . MET B 1 155 ? -12.852 18.375 8.422 1 93 155 MET B C 1
ATOM 2767 O O . MET B 1 155 ? -12.258 18.312 7.344 1 93 155 MET B O 1
ATOM 2771 N N . ALA B 1 156 ? -13.633 17.469 8.859 1 93.69 156 ALA B N 1
ATOM 2772 C CA . ALA B 1 156 ? -13.883 16.25 8.102 1 93.69 156 ALA B CA 1
ATOM 2773 C C . ALA B 1 156 ? -14.602 16.547 6.793 1 93.69 156 ALA B C 1
ATOM 2775 O O . ALA B 1 156 ? -15.305 17.547 6.68 1 93.69 156 ALA B O 1
ATOM 2776 N N . PRO B 1 157 ? -14.391 15.609 5.793 1 94.12 157 PRO B N 1
ATOM 2777 C CA . PRO B 1 157 ? -15.156 15.789 4.559 1 94.12 157 PRO B CA 1
ATOM 2778 C C . PRO B 1 157 ? -16.656 15.625 4.766 1 94.12 157 PRO B C 1
ATOM 2780 O O . PRO B 1 157 ? -17.094 14.703 5.473 1 94.12 157 PRO B O 1
ATOM 2783 N N . LYS B 1 158 ? -17.344 16.547 4.176 1 93 158 LYS B N 1
ATOM 2784 C CA . LYS B 1 158 ? -18.797 16.516 4.219 1 93 158 LYS B CA 1
ATOM 2785 C C . LYS B 1 158 ? -19.391 16.438 2.812 1 93 158 LYS B C 1
ATOM 2787 O O . LYS B 1 158 ? -19.516 17.453 2.127 1 93 158 LYS B O 1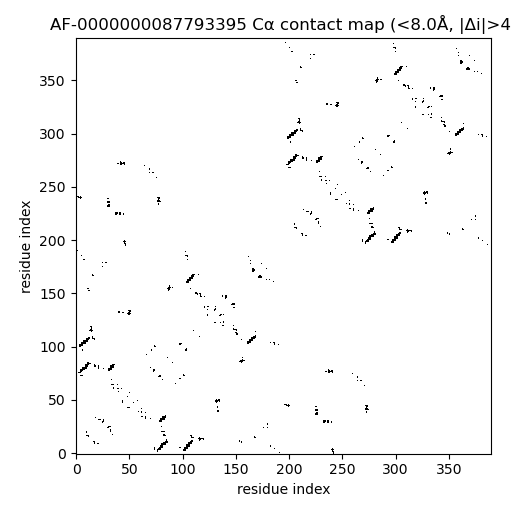
ATOM 2792 N N . PHE B 1 159 ? -19.734 15.234 2.404 1 94.5 159 PHE B N 1
ATOM 2793 C CA . PHE B 1 159 ? -20.328 14.984 1.099 1 94.5 159 PHE B CA 1
ATOM 2794 C C . PHE B 1 159 ? -21.594 14.125 1.237 1 94.5 159 PHE B C 1
ATOM 2796 O O . PHE B 1 159 ? -21.812 13.508 2.283 1 94.5 159 PHE B O 1
ATOM 2803 N N . LYS B 1 160 ? -22.453 14.148 0.226 1 92.5 160 LYS B N 1
ATOM 2804 C CA . LYS B 1 160 ? -23.656 13.336 0.221 1 92.5 160 LYS B CA 1
ATOM 2805 C C . LYS B 1 160 ? -23.344 11.891 -0.153 1 92.5 160 LYS B C 1
ATOM 2807 O O . LYS B 1 160 ? -23.859 11.375 -1.151 1 92.5 160 LYS B O 1
ATOM 2812 N N . VAL B 1 161 ? -22.484 11.258 0.626 1 95.12 161 VAL B N 1
ATOM 2813 C CA . VAL B 1 161 ? -22.109 9.852 0.508 1 95.12 161 VAL B CA 1
ATOM 2814 C C . VAL B 1 161 ? -22.156 9.188 1.882 1 95.12 161 VAL B C 1
ATOM 2816 O O . VAL B 1 161 ? -22.094 9.867 2.91 1 95.12 161 VAL B O 1
ATOM 2819 N N . PRO B 1 162 ? -22.344 7.879 1.906 1 96.81 162 PRO B N 1
ATOM 2820 C CA . PRO B 1 162 ? -22.328 7.211 3.209 1 96.81 162 PRO B CA 1
ATOM 2821 C C . PRO B 1 162 ? -21.078 7.551 4.027 1 96.81 162 PRO B C 1
ATOM 2823 O O . PRO B 1 162 ? -19.969 7.574 3.488 1 96.81 162 PRO B O 1
ATOM 2826 N N . THR B 1 163 ? -21.328 7.883 5.27 1 97.62 163 THR B N 1
ATOM 2827 C CA . THR B 1 163 ? -20.234 8.266 6.168 1 97.62 163 THR B CA 1
ATOM 2828 C C . THR B 1 163 ? -20.344 7.527 7.496 1 97.62 163 THR B C 1
ATOM 2830 O O . THR B 1 163 ? -21.422 7.477 8.094 1 97.62 163 THR B O 1
ATOM 2833 N N . ILE B 1 164 ? -19.281 6.93 7.906 1 98.25 164 ILE B N 1
ATOM 2834 C CA . ILE B 1 164 ? -19.203 6.207 9.172 1 98.25 164 ILE B CA 1
ATOM 2835 C C . ILE B 1 164 ? -18.219 6.922 10.102 1 98.25 164 ILE B C 1
ATOM 2837 O O . ILE B 1 164 ? -17.078 7.199 9.727 1 98.25 164 ILE B O 1
ATOM 2841 N N . HIS B 1 165 ? -18.641 7.23 11.266 1 97.94 165 HIS B N 1
ATOM 2842 C CA . HIS B 1 165 ? -17.766 7.836 12.273 1 97.94 165 HIS B CA 1
ATOM 2843 C C . HIS B 1 165 ? -17.25 6.789 13.25 1 97.94 165 HIS B C 1
ATOM 2845 O O . HIS B 1 165 ? -18.016 5.977 13.766 1 97.94 165 HIS B O 1
ATOM 2851 N N . VAL B 1 166 ? -15.961 6.801 13.461 1 98.44 166 VAL B N 1
ATOM 2852 C CA . VAL B 1 166 ? -15.32 5.777 14.281 1 98.44 166 VAL B CA 1
ATOM 2853 C C . VAL B 1 166 ? -14.531 6.438 15.406 1 98.44 166 VAL B C 1
ATOM 2855 O O . VAL B 1 166 ? -13.617 7.234 15.156 1 98.44 166 VAL B O 1
ATOM 2858 N N . LEU B 1 167 ? -14.805 6.109 16.594 1 97.56 167 LEU B N 1
ATOM 2859 C CA . LEU B 1 167 ? -13.977 6.477 17.75 1 97.56 167 LEU B CA 1
ATOM 2860 C C . LEU B 1 167 ? -12.805 5.516 17.891 1 97.56 167 LEU B C 1
ATOM 2862 O O . LEU B 1 167 ? -12.977 4.297 17.812 1 97.56 167 LEU B O 1
ATOM 2866 N N . THR B 1 168 ? -11.594 6.055 18.062 1 96.38 168 THR B N 1
ATOM 2867 C CA . THR B 1 168 ? -10.398 5.215 18.016 1 96.38 168 THR B CA 1
ATOM 2868 C C . THR B 1 168 ? -9.648 5.281 19.344 1 96.38 168 THR B C 1
ATOM 2870 O O . THR B 1 168 ? -8.5 4.844 19.438 1 96.38 168 THR B O 1
ATOM 2873 N N . GLU B 1 169 ? -10.055 5.887 20.359 1 90.5 169 GLU B N 1
ATOM 2874 C CA . GLU B 1 169 ? -9.344 6.145 21.609 1 90.5 169 GLU B CA 1
ATOM 2875 C C . GLU B 1 169 ? -8.938 4.844 22.297 1 90.5 169 GLU B C 1
ATOM 2877 O O . GLU B 1 169 ? -7.77 4.668 22.656 1 90.5 169 GLU B O 1
ATOM 2882 N N . ASN B 1 170 ? -9.727 3.93 22.672 1 84.38 170 ASN B N 1
ATOM 2883 C CA . ASN B 1 170 ? -9.391 2.643 23.266 1 84.38 170 ASN B CA 1
ATOM 2884 C C . ASN B 1 170 ? -9.508 1.506 22.25 1 84.38 170 ASN B C 1
ATOM 2886 O O . ASN B 1 170 ? -8.492 0.955 21.812 1 84.38 170 ASN B O 1
ATOM 2890 N N . ASP B 1 171 ? -10.594 1.139 21.859 1 89.38 171 ASP B N 1
ATOM 2891 C CA . ASP B 1 171 ? -10.977 0.242 20.781 1 89.38 171 ASP B CA 1
ATOM 2892 C C . ASP B 1 171 ? -11.844 0.965 19.75 1 89.38 171 ASP B C 1
ATOM 2894 O O . ASP B 1 171 ? -12.219 2.123 19.938 1 89.38 171 ASP B O 1
ATOM 2898 N N . TYR B 1 172 ? -11.891 0.322 18.672 1 95.75 172 TYR B N 1
ATOM 2899 C CA . TYR B 1 172 ? -12.734 0.934 17.656 1 95.75 172 TYR B CA 1
ATOM 2900 C C . TYR B 1 172 ? -14.203 0.884 18.062 1 95.75 172 TYR B C 1
ATOM 2902 O O . TYR B 1 172 ? -14.688 -0.15 18.516 1 95.75 172 TYR B O 1
ATOM 2910 N N . SER B 1 173 ? -14.914 1.975 17.938 1 96.88 173 SER B N 1
ATOM 2911 C CA . SER B 1 173 ? -16.375 2.041 18.031 1 96.88 173 SER B CA 1
ATOM 2912 C C . SER B 1 173 ? -16.984 2.783 16.859 1 96.88 173 SER B C 1
ATOM 2914 O O . SER B 1 173 ? -16.766 3.986 16.688 1 96.88 173 SER B O 1
ATOM 2916 N N . PRO B 1 174 ? -17.766 2.17 16.141 1 97.62 174 PRO B N 1
ATOM 2917 C CA . PRO B 1 174 ? -18.094 0.743 16.203 1 97.62 174 PRO B CA 1
ATOM 2918 C C . PRO B 1 174 ? -16.875 -0.153 16 1 97.62 174 PRO B C 1
ATOM 2920 O O . PRO B 1 174 ? -15.789 0.339 15.688 1 97.62 174 PRO B O 1
ATOM 2923 N N . SER B 1 175 ? -17.047 -1.49 16.203 1 97.5 175 SER B N 1
ATOM 2924 C CA . SER B 1 175 ? -15.961 -2.453 16.047 1 97.5 175 SER B CA 1
ATOM 2925 C C . SER B 1 175 ? -15.5 -2.557 14.602 1 97.5 175 SER B C 1
ATOM 2927 O O . SER B 1 175 ? -16.219 -2.143 13.688 1 97.5 175 SER B O 1
ATOM 2929 N N . LEU B 1 176 ? -14.32 -3.121 14.445 1 97.56 176 LEU B N 1
ATOM 2930 C CA . LEU B 1 176 ? -13.781 -3.309 13.102 1 97.56 176 LEU B CA 1
ATOM 2931 C C . LEU B 1 176 ? -14.742 -4.109 12.234 1 97.56 176 LEU B C 1
ATOM 2933 O O . LEU B 1 176 ? -14.977 -3.758 11.07 1 97.56 176 LEU B O 1
ATOM 2937 N N . ASP B 1 177 ? -15.312 -5.172 12.781 1 97.44 177 ASP B N 1
ATOM 2938 C CA . ASP B 1 177 ? -16.266 -6 12.047 1 97.44 177 ASP B CA 1
ATOM 2939 C C . ASP B 1 177 ? -17.5 -5.199 11.648 1 97.44 177 ASP B C 1
ATOM 2941 O O . ASP B 1 177 ? -18.016 -5.344 10.531 1 97.44 177 ASP B O 1
ATOM 2945 N N . GLU B 1 178 ? -17.953 -4.414 12.547 1 98 178 GLU B N 1
ATOM 2946 C CA . GLU B 1 178 ? -19.141 -3.607 12.281 1 98 178 GLU B CA 1
ATOM 2947 C C . GLU B 1 178 ? -18.859 -2.531 11.234 1 98 178 GLU B C 1
ATOM 2949 O O . GLU B 1 178 ? -19.703 -2.238 10.391 1 98 178 GLU B O 1
ATOM 2954 N N . ILE B 1 179 ? -17.719 -1.893 11.305 1 98.38 179 ILE B N 1
ATOM 2955 C CA . ILE B 1 179 ? -17.312 -0.919 10.289 1 98.38 179 ILE B CA 1
ATOM 2956 C C . ILE B 1 179 ? -17.344 -1.571 8.914 1 98.38 179 ILE B C 1
ATOM 2958 O O . ILE B 1 179 ? -17.938 -1.029 7.973 1 98.38 179 ILE B O 1
ATOM 2962 N N . ALA B 1 180 ? -16.703 -2.748 8.812 1 97.62 180 ALA B N 1
ATOM 2963 C CA . ALA B 1 180 ? -16.656 -3.477 7.543 1 97.62 180 ALA B CA 1
ATOM 2964 C C . ALA B 1 180 ? -18.047 -3.795 7.031 1 97.62 180 ALA B C 1
ATOM 2966 O O . ALA B 1 180 ? -18.328 -3.65 5.84 1 97.62 180 ALA B O 1
ATOM 2967 N N . ARG B 1 181 ? -18.906 -4.184 7.914 1 97 181 ARG B N 1
ATOM 2968 C CA . ARG B 1 181 ? -20.281 -4.504 7.547 1 97 181 ARG B CA 1
ATOM 2969 C C . ARG B 1 181 ? -21.016 -3.27 7.023 1 97 181 ARG B C 1
ATOM 2971 O O . ARG B 1 181 ? -21.719 -3.338 6.012 1 97 181 ARG B O 1
ATOM 2978 N N . GLN B 1 182 ? -20.859 -2.189 7.738 1 97.44 182 GLN B N 1
ATOM 2979 C CA . GLN B 1 182 ? -21.5 -0.949 7.316 1 97.44 182 GLN B CA 1
ATOM 2980 C C . GLN B 1 182 ? -21.016 -0.508 5.945 1 97.44 182 GLN B C 1
ATOM 2982 O O . GLN B 1 182 ? -21.781 -0.027 5.121 1 97.44 182 GLN B O 1
ATOM 2987 N N . ILE B 1 183 ? -19.734 -0.672 5.723 1 97.12 183 ILE B N 1
ATOM 2988 C CA . ILE B 1 183 ? -19.156 -0.327 4.426 1 97.12 183 ILE B CA 1
ATOM 2989 C C . ILE B 1 183 ? -19.797 -1.181 3.334 1 97.12 183 ILE B C 1
ATOM 2991 O O . ILE B 1 183 ? -20.234 -0.66 2.303 1 97.12 183 ILE B O 1
ATOM 2995 N N . GLN B 1 184 ? -19.859 -2.459 3.557 1 93.62 184 GLN B N 1
ATOM 2996 C CA . GLN B 1 184 ? -20.438 -3.375 2.578 1 93.62 184 GLN B CA 1
ATOM 2997 C C . GLN B 1 184 ? -21.891 -3.031 2.289 1 93.62 184 GLN B C 1
ATOM 2999 O O . GLN B 1 184 ? -22.312 -3.027 1.131 1 93.62 184 GLN B O 1
ATOM 3004 N N . LEU B 1 185 ? -22.625 -2.723 3.311 1 93.25 185 LEU B N 1
ATOM 3005 C CA . LEU B 1 185 ? -24.047 -2.371 3.166 1 93.25 185 LEU B CA 1
ATOM 3006 C C . LEU B 1 185 ? -24.203 -1.073 2.381 1 93.25 185 LEU B C 1
ATOM 3008 O O . LEU B 1 185 ? -25.094 -0.952 1.549 1 93.25 185 LEU B O 1
ATOM 3012 N N . SER B 1 186 ? -23.375 -0.154 2.697 1 92.06 186 SER B N 1
ATOM 3013 C CA . SER B 1 186 ? -23.453 1.143 2.031 1 92.06 186 SER B CA 1
ATOM 3014 C C . SER B 1 186 ? -23.188 1.013 0.535 1 92.06 186 SER B C 1
ATOM 3016 O O . SER B 1 186 ? -23.719 1.785 -0.264 1 92.06 186 SER B O 1
ATOM 3018 N N . GLN B 1 187 ? -22.375 0.083 0.112 1 87.25 187 GLN B N 1
ATOM 3019 C CA . GLN B 1 187 ? -22.031 -0.121 -1.288 1 87.25 187 GLN B CA 1
ATOM 3020 C C . GLN B 1 187 ? -23.156 -0.806 -2.051 1 87.25 187 GLN B C 1
ATOM 3022 O O . GLN B 1 187 ? -23.328 -0.585 -3.25 1 87.25 187 GLN B O 1
ATOM 3027 N N . GLN B 1 188 ? -23.906 -1.626 -1.411 1 81.75 188 GLN B N 1
ATOM 3028 C CA . GLN B 1 188 ? -25.031 -2.311 -2.02 1 81.75 188 GLN B CA 1
ATOM 3029 C C . GLN B 1 188 ? -26.156 -1.331 -2.332 1 81.75 188 GLN B C 1
ATOM 3031 O O . GLN B 1 188 ? -26.797 -1.421 -3.385 1 81.75 188 GLN B O 1
ATOM 3036 N N . ILE B 1 189 ? -26.328 -0.374 -1.531 1 75.75 189 ILE B N 1
ATOM 3037 C CA . ILE B 1 189 ? -27.406 0.595 -1.677 1 75.75 189 ILE B CA 1
ATOM 3038 C C . ILE B 1 189 ? -27.125 1.502 -2.873 1 75.75 189 ILE B C 1
ATOM 3040 O O . ILE B 1 189 ? -28.047 1.839 -3.629 1 75.75 189 ILE B O 1
ATOM 3044 N N . GLN B 1 190 ? -25.953 1.829 -3.08 1 75.31 190 GLN B N 1
ATOM 3045 C CA . GLN B 1 190 ? -25.578 2.723 -4.172 1 75.31 190 GLN B CA 1
ATOM 3046 C C . GLN B 1 190 ? -25.734 2.035 -5.523 1 75.31 190 GLN B C 1
ATOM 3048 O O . GLN B 1 190 ? -25.938 2.699 -6.543 1 75.31 190 GLN B O 1
ATOM 3053 N N . THR B 1 191 ? -25.625 0.722 -5.551 1 70 191 THR B N 1
ATOM 3054 C CA . THR B 1 191 ? -25.812 -0.025 -6.793 1 70 191 THR B CA 1
ATOM 3055 C C . THR B 1 191 ? -27.281 -0.128 -7.145 1 70 191 THR B C 1
ATOM 3057 O O . THR B 1 191 ? -27.656 -0.062 -8.32 1 70 191 THR B O 1
ATOM 3060 N N . GLU B 1 192 ? -28.109 -0.162 -6.16 1 63.97 192 GLU B N 1
ATOM 3061 C CA . GLU B 1 192 ? -29.547 -0.324 -6.379 1 63.97 192 GLU B CA 1
ATOM 3062 C C . GLU B 1 192 ? -30.203 1.001 -6.762 1 63.97 192 GLU B C 1
ATOM 3064 O O . GLU B 1 192 ? -31.188 1.022 -7.504 1 63.97 192 GLU B O 1
ATOM 3069 N N . THR B 1 193 ? -29.625 2.143 -6.289 1 54.31 193 THR B N 1
ATOM 3070 C CA . THR B 1 193 ? -30.203 3.449 -6.59 1 54.31 193 THR B CA 1
ATOM 3071 C C . THR B 1 193 ? -29.844 3.887 -8.008 1 54.31 193 THR B C 1
ATOM 3073 O O . THR B 1 193 ? -30.531 4.711 -8.602 1 54.31 193 THR B O 1
ATOM 3076 N N . LEU B 1 194 ? -28.891 3.408 -8.609 1 47.75 194 LEU B N 1
ATOM 3077 C CA . LEU B 1 194 ? -28.453 3.748 -9.961 1 47.75 194 LEU B CA 1
ATOM 3078 C C . LEU B 1 194 ? -29.125 2.842 -10.984 1 47.75 194 LEU B C 1
ATOM 3080 O O . LEU B 1 194 ? -29.062 3.104 -12.188 1 47.75 194 LEU B O 1
ATOM 3084 N N . LYS B 1 195 ? -29.797 1.73 -10.547 1 38.75 195 LYS B N 1
ATOM 3085 C CA . LYS B 1 195 ? -30.609 0.91 -11.43 1 38.75 195 LYS B CA 1
ATOM 3086 C C . LYS B 1 195 ? -32 1.525 -11.625 1 38.75 195 LYS B C 1
ATOM 3088 O O . LYS B 1 195 ? -32.594 2.008 -10.672 1 38.75 195 LYS B O 1
#

InterPro domains:
  IPR027417 P-loop containing nucleoside triphosphate hydrolase [G3DSA:3.40.50.300] (2-188)
  IPR027417 P-loop containing nucleoside triphosphate hydrolase [SSF52540] (2-179)

Solvent-accessible surface area (backbone atoms only — not comparable to full-atom values): 20364 Å² total; per-residue (Å²): 129,72,63,53,4,41,35,37,38,29,23,35,50,74,47,18,50,35,70,63,50,43,53,54,47,20,67,73,68,40,22,34,69,48,42,46,66,37,49,37,23,3,32,32,54,19,66,70,51,42,39,77,74,44,63,92,53,47,65,57,52,44,50,52,48,41,49,52,52,51,49,51,40,30,77,66,29,22,17,34,33,38,36,46,64,63,41,32,72,68,45,61,80,48,46,64,63,49,54,72,52,28,48,55,35,39,37,38,27,36,48,56,51,66,56,12,39,48,46,40,40,52,52,37,70,73,33,66,61,42,44,40,50,65,45,51,59,56,45,55,45,25,73,73,71,70,46,76,64,75,55,74,90,71,49,71,73,84,65,102,51,59,69,46,71,30,38,45,76,85,57,55,40,60,40,70,68,53,50,54,48,51,52,54,52,53,54,53,53,59,54,58,69,75,100,128,75,63,54,4,41,36,37,36,27,24,34,50,74,46,18,48,35,70,62,49,44,53,53,47,20,67,73,66,39,24,34,68,49,45,46,66,38,50,38,24,3,34,32,54,19,66,69,51,42,40,78,72,45,63,93,54,47,66,58,53,44,51,51,49,42,50,53,51,51,50,52,41,31,77,67,28,22,17,33,32,39,37,48,65,62,41,32,72,67,45,62,80,49,46,64,62,47,54,71,53,28,49,56,36,38,36,38,26,36,48,58,51,65,56,12,40,49,46,40,40,50,52,38,69,73,33,67,64,42,43,40,51,64,45,51,59,57,43,56,46,25,73,74,72,70,46,77,64,76,57,74,88,74,49,70,74,84,68,103,50,56,71,46,71,31,39,44,76,85,57,55,40,62,40,70,69,52,49,53,49,52,52,54,53,54,55,54,52,58,55,57,70,76,100

Radius of gyration: 21.26 Å; Cα contacts (8 Å, |Δi|>4): 660; chains: 2; bounding box: 59×60×47 Å

Organism: NCBI:txid1960156

Secondary structure (DSSP, 8-state):
---PPEEEEEE-STTSSHHHHHHHHHHHHT--EEEHHHHHHHHHHHHTS-GGGS-TTHHHHHHHHHHHHHHHHHHTT--EEEE----HHHHHTTHHHHHHHSEEEEEEEE--HHHHHHHHHHHHHH-THHHHHH--HHHHHHHHHSPPPPPPP------SS-EEEEE-SSS-BS-HHHHHHHHHHHHHHHHHH--/---PPEEEEEE-STTSSHHHHHHHHHHHHT--EEEHHHHHHHHHHHHTS-GGGS-TTHHHHHHHHHHHHHHHHHHTT--EEEE----HHHHHTTHHHHHHHSEEEEEEEE--HHHHHHHHHHHHHH-THHHHHH--HHHHHHHHHSPPPPPPP------SS-EEEEE-SSS-BS-HHHHHHHHHHHHHHHHHH--

pLDDT: mean 91.87, std 9.09, range [38.75, 98.88]